Protein AF-0000000077537158 (afdb_homodimer)

Structure (mmCIF, N/CA/C/O backbone):
data_AF-0000000077537158-model_v1
#
loop_
_entity.id
_entity.type
_entity.pdbx_description
1 polymer 'BTB domain-containing protein'
#
loop_
_atom_site.group_PDB
_atom_site.id
_atom_site.type_symbol
_atom_site.label_atom_id
_atom_site.label_alt_id
_atom_site.label_comp_id
_atom_site.label_asym_id
_atom_site.label_entity_id
_atom_site.label_seq_id
_atom_site.pdbx_PDB_ins_code
_atom_site.Cartn_x
_atom_site.Cartn_y
_atom_site.Cartn_z
_atom_site.occupancy
_atom_site.B_iso_or_equiv
_atom_site.auth_seq_id
_atom_site.auth_comp_id
_atom_site.auth_asym_id
_atom_site.auth_atom_id
_atom_site.pdbx_PDB_model_num
ATOM 1 N N . MET A 1 1 ? -12.016 70.875 -57.125 1 26.02 1 MET A N 1
ATOM 2 C CA . MET A 1 1 ? -11.633 69.625 -56.438 1 26.02 1 MET A CA 1
ATOM 3 C C . MET A 1 1 ? -12.219 69.625 -55.031 1 26.02 1 MET A C 1
ATOM 5 O O . MET A 1 1 ? -11.828 70.375 -54.188 1 26.02 1 MET A O 1
ATOM 9 N N . SER A 1 2 ? -13.539 69.375 -54.969 1 27.34 2 SER A N 1
ATOM 10 C CA . SER A 1 2 ? -14.516 69.562 -53.906 1 27.34 2 SER A CA 1
ATOM 11 C C . SER A 1 2 ? -14.18 68.688 -52.688 1 27.34 2 SER A C 1
ATOM 13 O O . SER A 1 2 ? -13.82 67.5 -52.812 1 27.34 2 SER A O 1
ATOM 15 N N . ALA A 1 3 ? -13.742 69.375 -51.625 1 33.19 3 ALA A N 1
ATOM 16 C CA . ALA A 1 3 ? -13.266 68.938 -50.312 1 33.19 3 ALA A CA 1
ATOM 17 C C . ALA A 1 3 ? -14.312 68.062 -49.625 1 33.19 3 ALA A C 1
ATOM 19 O O . ALA A 1 3 ? -15.445 68.562 -49.406 1 33.19 3 ALA A O 1
ATOM 20 N N . PRO A 1 4 ? -14.273 66.75 -49.875 1 33 4 PRO A N 1
ATOM 21 C CA . PRO A 1 4 ? -15.398 65.938 -49.438 1 33 4 PRO A CA 1
ATOM 22 C C . PRO A 1 4 ? -15.742 66.125 -47.969 1 33 4 PRO A C 1
ATOM 24 O O . PRO A 1 4 ? -14.898 66.562 -47.188 1 33 4 PRO A O 1
ATOM 27 N N . SER A 1 5 ? -17.016 66.438 -47.719 1 32.59 5 SER A N 1
ATOM 28 C CA . SER A 1 5 ? -17.703 66.812 -46.5 1 32.59 5 SER A CA 1
ATOM 29 C C . SER A 1 5 ? -17.438 65.75 -45.406 1 32.59 5 SER A C 1
ATOM 31 O O . SER A 1 5 ? -17.359 64.562 -45.656 1 32.59 5 SER A O 1
ATOM 33 N N . PRO A 1 6 ? -16.859 66.25 -44.281 1 30.91 6 PRO A N 1
ATOM 34 C CA . PRO A 1 6 ? -16.438 65.438 -43.125 1 30.91 6 PRO A CA 1
ATOM 35 C C . PRO A 1 6 ? -17.562 64.562 -42.562 1 30.91 6 PRO A C 1
ATOM 37 O O . PRO A 1 6 ? -18.703 65.062 -42.5 1 30.91 6 PRO A O 1
ATOM 40 N N . ALA A 1 7 ? -17.672 63.281 -42.938 1 31.47 7 ALA A N 1
ATOM 41 C CA . ALA A 1 7 ? -18.703 62.312 -42.531 1 31.47 7 ALA A CA 1
ATOM 42 C C . ALA A 1 7 ? -19.016 62.438 -41.062 1 31.47 7 ALA A C 1
ATOM 44 O O . ALA A 1 7 ? -18.125 62.719 -40.25 1 31.47 7 ALA A O 1
ATOM 45 N N . HIS A 1 8 ? -20.234 62.719 -40.75 1 28.34 8 HIS A N 1
ATOM 46 C CA . HIS A 1 8 ? -20.891 62.875 -39.469 1 28.34 8 HIS A CA 1
ATOM 47 C C . HIS A 1 8 ? -20.609 61.688 -38.531 1 28.34 8 HIS A C 1
ATOM 49 O O . HIS A 1 8 ? -20.734 60.531 -38.938 1 28.34 8 HIS A O 1
ATOM 55 N N . LYS A 1 9 ? -19.75 61.906 -37.562 1 29.05 9 LYS A N 1
ATOM 56 C CA . LYS A 1 9 ? -19.438 61 -36.438 1 29.05 9 LYS A CA 1
ATOM 57 C C . LYS A 1 9 ? -20.703 60.469 -35.781 1 29.05 9 LYS A C 1
ATOM 59 O O . LYS A 1 9 ? -21.516 61.219 -35.25 1 29.05 9 LYS A O 1
ATOM 64 N N . ARG A 1 10 ? -21.391 59.5 -36.438 1 28.17 10 ARG A N 1
ATOM 65 C CA . ARG A 1 10 ? -22.547 58.906 -35.781 1 28.17 10 ARG A CA 1
ATOM 66 C C . ARG A 1 10 ? -22.234 58.625 -34.312 1 28.17 10 ARG A C 1
ATOM 68 O O . ARG A 1 10 ? -21.203 58.031 -34 1 28.17 10 ARG A O 1
ATOM 75 N N . LYS A 1 11 ? -22.844 59.438 -33.438 1 30.81 11 LYS A N 1
ATOM 76 C CA . LYS A 1 11 ? -22.906 59.25 -32 1 30.81 11 LYS A CA 1
ATOM 77 C C . LYS A 1 11 ? -23.25 57.781 -31.656 1 30.81 11 LYS A C 1
ATOM 79 O O . LYS A 1 11 ? -24.25 57.25 -32.125 1 30.81 11 LYS A O 1
ATOM 84 N N . ARG A 1 12 ? -22.219 56.906 -31.594 1 28.94 12 ARG A N 1
ATOM 85 C CA . ARG A 1 12 ? -22.469 55.594 -31.062 1 28.94 12 ARG A CA 1
ATOM 86 C C . ARG A 1 12 ? -23.406 55.625 -29.875 1 28.94 12 ARG A C 1
ATOM 88 O O . ARG A 1 12 ? -23.219 56.438 -28.953 1 28.94 12 ARG A O 1
ATOM 95 N N . GLY A 1 13 ? -24.688 55.375 -30.078 1 28.19 13 GLY A N 1
ATOM 96 C CA . GLY A 1 13 ? -25.688 55.156 -29.047 1 28.19 13 GLY A CA 1
ATOM 97 C C . GLY A 1 13 ? -25.172 54.375 -27.875 1 28.19 13 GLY A C 1
ATOM 98 O O . GLY A 1 13 ? -24.297 53.531 -28.031 1 28.19 13 GLY A O 1
ATOM 99 N N . ASP A 1 14 ? -25.094 55.062 -26.656 1 28.95 14 ASP A N 1
ATOM 100 C CA . ASP A 1 14 ? -24.781 54.562 -25.328 1 28.95 14 ASP A CA 1
ATOM 101 C C . ASP A 1 14 ? -25.578 53.281 -25.047 1 28.95 14 ASP A C 1
ATOM 103 O O . ASP A 1 14 ? -26.797 53.312 -24.859 1 28.95 14 ASP A O 1
ATOM 107 N N . ASP A 1 15 ? -25.5 52.188 -25.891 1 32.03 15 ASP A N 1
ATOM 108 C CA . ASP A 1 15 ? -26.141 50.969 -25.406 1 32.03 15 ASP A CA 1
ATOM 109 C C . ASP A 1 15 ? -25.781 50.688 -23.938 1 32.03 15 ASP A C 1
ATOM 111 O O . ASP A 1 15 ? -24.641 50.344 -23.641 1 32.03 15 ASP A O 1
ATOM 115 N N . SER A 1 16 ? -26.359 51.5 -23.031 1 31.91 16 SER A N 1
ATOM 116 C CA . SER A 1 16 ? -26.25 51.094 -21.625 1 31.91 16 SER A CA 1
ATOM 117 C C . SER A 1 16 ? -26.516 49.594 -21.453 1 31.91 16 SER A C 1
ATOM 119 O O . SER A 1 16 ? -27.516 49.094 -21.969 1 31.91 16 SER A O 1
ATOM 121 N N . PRO A 1 17 ? -25.453 48.812 -21.391 1 34.12 17 PRO A N 1
ATOM 122 C CA . PRO A 1 17 ? -25.766 47.406 -21.156 1 34.12 17 PRO A CA 1
ATOM 123 C C . PRO A 1 17 ? -26.906 47.188 -20.156 1 34.12 17 PRO A C 1
ATOM 125 O O . PRO A 1 17 ? -27.125 48.031 -19.281 1 34.12 17 PRO A O 1
ATOM 128 N N . SER A 1 18 ? -28.078 46.812 -20.703 1 34.97 18 SER A N 1
ATOM 129 C CA . SER A 1 18 ? -29.156 46.312 -19.859 1 34.97 18 SER A CA 1
ATOM 130 C C . SER A 1 18 ? -28.609 45.594 -18.625 1 34.97 18 SER A C 1
ATOM 132 O O . SER A 1 18 ? -27.656 44.812 -18.734 1 34.97 18 SER A O 1
ATOM 134 N N . GLY A 1 19 ? -28.672 46.219 -17.531 1 31.03 19 GLY A N 1
ATOM 135 C CA . GLY A 1 19 ? -28.406 45.625 -16.219 1 31.03 19 GLY A CA 1
ATOM 136 C C . GLY A 1 19 ? -28.875 44.188 -16.109 1 31.03 19 GLY A C 1
ATOM 137 O O . GLY A 1 19 ? -30.078 43.938 -16.062 1 31.03 19 GLY A O 1
ATOM 138 N N . ARG A 1 20 ? -28.328 43.25 -16.922 1 33.34 20 ARG A N 1
ATOM 139 C CA . ARG A 1 20 ? -28.625 41.906 -16.516 1 33.34 20 ARG A CA 1
ATOM 140 C C . ARG A 1 20 ? -28.766 41.812 -15 1 33.34 20 ARG A C 1
ATOM 142 O O . ARG A 1 20 ? -27.875 42.188 -14.25 1 33.34 20 ARG A O 1
ATOM 149 N N . SER A 1 21 ? -29.969 41.969 -14.539 1 34.34 21 SER A N 1
ATOM 150 C CA . SER A 1 21 ? -30.266 41.594 -13.164 1 34.34 21 SER A CA 1
ATOM 151 C C . SER A 1 21 ? -29.484 40.344 -12.758 1 34.34 21 SER A C 1
ATOM 153 O O . SER A 1 21 ? -29.469 39.344 -13.484 1 34.34 21 SER A O 1
ATOM 155 N N . LEU A 1 22 ? -28.328 40.406 -12.281 1 36.41 22 LEU A N 1
ATOM 156 C CA . LEU A 1 22 ? -27.75 39.312 -11.523 1 36.41 22 LEU A CA 1
ATOM 157 C C . LEU A 1 22 ? -28.828 38.5 -10.836 1 36.41 22 LEU A C 1
ATOM 159 O O . LEU A 1 22 ? -29.484 38.969 -9.914 1 36.41 22 LEU A O 1
ATOM 163 N N . ALA A 1 23 ? -29.656 37.812 -11.539 1 37.16 23 ALA A N 1
ATOM 164 C CA . ALA A 1 23 ? -30.562 36.844 -10.938 1 37.16 23 ALA A CA 1
ATOM 165 C C . ALA A 1 23 ? -29.984 36.312 -9.625 1 37.16 23 ALA A C 1
ATOM 167 O O . ALA A 1 23 ? -28.875 35.781 -9.594 1 37.16 23 ALA A O 1
ATOM 168 N N . ARG A 1 24 ? -30.25 36.844 -8.5 1 42.34 24 ARG A N 1
ATOM 169 C CA . ARG A 1 24 ? -29.969 36.312 -7.172 1 42.34 24 ARG A CA 1
ATOM 170 C C . ARG A 1 24 ? -30.062 34.781 -7.164 1 42.34 24 ARG A C 1
ATOM 172 O O . ARG A 1 24 ? -31.094 34.219 -7.547 1 42.34 24 ARG A O 1
ATOM 179 N N . GLU A 1 25 ? -29.125 34.094 -7.621 1 52.12 25 GLU A N 1
ATOM 180 C CA . GLU A 1 25 ? -29.109 32.625 -7.531 1 52.12 25 GLU A CA 1
ATOM 181 C C . GLU A 1 25 ? -29.922 32.125 -6.348 1 52.12 25 GLU A C 1
ATOM 183 O O . GLU A 1 25 ? -29.656 32.5 -5.203 1 52.12 25 GLU A O 1
ATOM 188 N N . GLU A 1 26 ? -31.203 32.094 -6.41 1 66 26 GLU A N 1
ATOM 189 C CA . GLU A 1 26 ? -32.188 31.641 -5.43 1 66 26 GLU A CA 1
ATOM 190 C C . GLU A 1 26 ? -31.688 30.422 -4.656 1 66 26 GLU A C 1
ATOM 192 O O . GLU A 1 26 ? -31.312 29.406 -5.258 1 66 26 GLU A O 1
ATOM 197 N N . GLY A 1 27 ? -31.062 30.641 -3.547 1 83.12 27 GLY A N 1
ATOM 198 C CA . GLY A 1 27 ? -30.562 29.578 -2.688 1 83.12 27 GLY A CA 1
ATOM 199 C C . GLY A 1 27 ? -31.656 28.609 -2.271 1 83.12 27 GLY A C 1
ATOM 200 O O . GLY A 1 27 ? -32.844 28.891 -2.43 1 83.12 27 GLY A O 1
ATOM 201 N N . MET A 1 28 ? -31.359 27.312 -2.059 1 90.25 28 MET A N 1
ATOM 202 C CA . MET A 1 28 ? -32.281 26.266 -1.583 1 90.25 28 MET A CA 1
ATOM 203 C C . MET A 1 28 ? -32.562 26.438 -0.091 1 90.25 28 MET A C 1
ATOM 205 O O . MET A 1 28 ? -31.656 26.812 0.669 1 90.25 28 MET A O 1
ATOM 209 N N . PHE A 1 29 ? -33.781 26.328 0.29 1 94.12 29 PHE A N 1
ATOM 210 C CA . PHE A 1 29 ? -34.188 26.375 1.691 1 94.12 29 PHE A CA 1
ATOM 211 C C . PHE A 1 29 ? -34.938 25.109 2.092 1 94.12 29 PHE A C 1
ATOM 213 O O . PHE A 1 29 ? -36.031 24.844 1.624 1 94.12 29 PHE A O 1
ATOM 220 N N . GLU A 1 30 ? -34.25 24.25 2.891 1 94.62 30 GLU A N 1
ATOM 221 C CA . GLU A 1 30 ? -34.812 23 3.371 1 94.62 30 GLU A CA 1
ATOM 222 C C . GLU A 1 30 ? -35.281 23.125 4.82 1 94.62 30 GLU A C 1
ATOM 224 O O . GLU A 1 30 ? -34.5 23.422 5.707 1 94.62 30 GLU A O 1
ATOM 229 N N . ARG A 1 31 ? -36.562 22.844 5.074 1 95.88 31 ARG A N 1
ATOM 230 C CA . ARG A 1 31 ? -37.094 22.859 6.434 1 95.88 31 ARG A CA 1
ATOM 231 C C . ARG A 1 31 ? -37.156 21.438 7.012 1 95.88 31 ARG A C 1
ATOM 233 O O . ARG A 1 31 ? -38.219 20.812 7.016 1 95.88 31 ARG A O 1
ATOM 240 N N . VAL A 1 32 ? -36.094 21 7.551 1 95.81 32 VAL A N 1
ATOM 241 C CA . VAL A 1 32 ? -36 19.688 8.164 1 95.81 32 VAL A CA 1
ATOM 242 C C . VAL A 1 32 ? -36.906 19.625 9.398 1 95.81 32 VAL A C 1
ATOM 244 O O . VAL A 1 32 ? -37.594 18.625 9.633 1 95.81 32 VAL A O 1
ATOM 247 N N . ALA A 1 33 ? -36.812 20.734 10.195 1 95.19 33 ALA A N 1
ATOM 248 C CA . ALA A 1 33 ? -37.75 20.969 11.289 1 95.19 33 ALA A CA 1
ATOM 249 C C . ALA A 1 33 ? -38.5 22.281 11.086 1 95.19 33 ALA A C 1
ATOM 251 O O . ALA A 1 33 ? -38 23.359 11.414 1 95.19 33 ALA A O 1
ATOM 252 N N . PRO A 1 34 ? -39.688 22.203 10.641 1 92.12 34 PRO A N 1
ATOM 253 C CA . PRO A 1 34 ? -40.438 23.406 10.297 1 92.12 34 PRO A CA 1
ATOM 254 C C . PRO A 1 34 ? -40.562 24.375 11.469 1 92.12 34 PRO A C 1
ATOM 256 O O . PRO A 1 34 ? -40.625 25.594 11.266 1 92.12 34 PRO A O 1
ATOM 259 N N . ASP A 1 35 ? -40.625 23.844 12.656 1 91.25 35 ASP A N 1
ATOM 260 C CA . ASP A 1 35 ? -40.75 24.703 13.836 1 91.25 35 ASP A CA 1
ATOM 261 C C . ASP A 1 35 ? -39.375 24.906 14.5 1 91.25 35 ASP A C 1
ATOM 263 O O . ASP A 1 35 ? -39.312 25.281 15.672 1 91.25 35 ASP A O 1
ATOM 267 N N . GLY A 1 36 ? -38.375 24.703 13.797 1 94.75 36 GLY A N 1
ATOM 268 C CA . GLY A 1 36 ? -37.031 24.812 14.328 1 94.75 36 GLY A CA 1
ATOM 269 C C . GLY A 1 36 ? -36.625 26.234 14.695 1 94.75 36 GLY A C 1
ATOM 270 O O . GLY A 1 36 ? -37.125 27.188 14.102 1 94.75 36 GLY A O 1
ATOM 271 N N . ASP A 1 37 ? -35.719 26.328 15.594 1 93.94 37 ASP A N 1
ATOM 272 C CA . ASP A 1 37 ? -35.344 27.641 16.125 1 93.94 37 ASP A CA 1
ATOM 273 C C . ASP A 1 37 ? -34.031 28.109 15.531 1 93.94 37 ASP A C 1
ATOM 275 O O . ASP A 1 37 ? -33.594 29.219 15.797 1 93.94 37 ASP A O 1
ATOM 279 N N . VAL A 1 38 ? -33.406 27.281 14.664 1 95.56 38 VAL A N 1
ATOM 280 C CA . VAL A 1 38 ? -32.125 27.641 14.062 1 95.56 38 VAL A CA 1
ATOM 281 C C . VAL A 1 38 ? -32.188 27.422 12.555 1 95.56 38 VAL A C 1
ATOM 283 O O . VAL A 1 38 ? -32.75 26.422 12.094 1 95.56 38 VAL A O 1
ATOM 286 N N . ILE A 1 39 ? -31.688 28.328 11.812 1 96.12 39 ILE A N 1
ATOM 287 C CA . ILE A 1 39 ? -31.469 28.188 10.375 1 96.12 39 ILE A CA 1
ATOM 288 C C . ILE A 1 39 ? -29.969 28.281 10.07 1 96.12 39 ILE A C 1
ATOM 290 O O . ILE A 1 39 ? -29.359 29.344 10.25 1 96.12 39 ILE A O 1
ATOM 294 N N . PHE A 1 40 ? -29.438 27.172 9.578 1 96.31 40 PHE A N 1
ATOM 295 C CA . PHE A 1 40 ? -28.047 27.203 9.148 1 96.31 40 PHE A CA 1
ATOM 296 C C . PHE A 1 40 ? -27.938 27.672 7.703 1 96.31 40 PHE A C 1
ATOM 298 O O . PHE A 1 40 ? -28.688 27.203 6.836 1 96.31 40 PHE A O 1
ATOM 305 N N . VAL A 1 41 ? -27.047 28.625 7.508 1 95.62 41 VAL A N 1
ATOM 306 C CA . VAL A 1 41 ? -26.797 29.141 6.168 1 95.62 41 VAL A CA 1
ATOM 307 C C . VAL A 1 41 ? -25.484 28.562 5.625 1 95.62 41 VAL A C 1
ATOM 309 O O . VAL A 1 41 ? -24.422 28.766 6.199 1 95.62 41 VAL A O 1
ATOM 312 N N . LEU A 1 42 ? -25.641 27.812 4.57 1 95.06 42 LEU A N 1
ATOM 313 C CA . LEU A 1 42 ? -24.516 27.031 4.066 1 95.06 42 LEU A CA 1
ATOM 314 C C . LEU A 1 42 ? -24.031 27.578 2.729 1 95.06 42 LEU A C 1
ATOM 316 O O . LEU A 1 42 ? -24.641 28.484 2.168 1 95.06 42 LEU A O 1
ATOM 320 N N . GLY A 1 43 ? -22.906 26.859 2.299 1 77.38 43 GLY A N 1
ATOM 321 C CA . GLY A 1 43 ? -22.359 27.172 0.99 1 77.38 43 GLY A CA 1
ATOM 322 C C . GLY A 1 43 ? -21.844 28.594 0.879 1 77.38 43 GLY A C 1
ATOM 323 O O . GLY A 1 43 ? -21.141 29.078 1.767 1 77.38 43 GLY A O 1
ATOM 324 N N . GLY A 1 44 ? -22.156 29.281 -0.201 1 76.94 44 GLY A N 1
ATOM 325 C CA . GLY A 1 44 ? -21.797 30.656 -0.515 1 76.94 44 GLY A CA 1
ATOM 326 C C . GLY A 1 44 ? -22.75 31.672 0.069 1 76.94 44 GLY A C 1
ATOM 327 O O . GLY A 1 44 ? -22.734 32.844 -0.323 1 76.94 44 GLY A O 1
ATOM 328 N N . GLY A 1 45 ? -23.734 31.141 1.011 1 80.62 45 GLY A N 1
ATOM 329 C CA . GLY A 1 45 ? -24.547 32.094 1.736 1 80.62 45 GLY A CA 1
ATOM 330 C C . GLY A 1 45 ? -26 32.094 1.319 1 80.62 45 GLY A C 1
ATOM 331 O O . GLY A 1 45 ? -26.828 32.781 1.899 1 80.62 45 GLY A O 1
ATOM 332 N N . THR A 1 46 ? -26.375 31.125 0.428 1 87.31 46 THR A N 1
ATOM 333 C CA . THR A 1 46 ? -27.734 31.219 -0.082 1 87.31 46 THR A CA 1
ATOM 334 C C . THR A 1 46 ? -28.562 30 0.341 1 87.31 46 THR A C 1
ATOM 336 O O . THR A 1 46 ? -29.781 30.094 0.498 1 87.31 46 THR A O 1
ATOM 339 N N . ASP A 1 47 ? -27.906 28.875 0.57 1 95.12 47 ASP A N 1
ATOM 340 C CA . ASP A 1 47 ? -28.641 27.656 0.913 1 95.12 47 ASP A CA 1
ATOM 341 C C . ASP A 1 47 ? -28.891 27.578 2.416 1 95.12 47 ASP A C 1
ATOM 343 O O . ASP A 1 47 ? -28 27.875 3.217 1 95.12 47 ASP A O 1
ATOM 347 N N . LYS A 1 48 ? -30.109 27.188 2.764 1 96.25 48 LYS A N 1
ATOM 348 C CA . LYS A 1 48 ? -30.516 27.234 4.168 1 96.25 48 LYS A CA 1
ATOM 349 C C . LYS A 1 48 ? -31.141 25.922 4.605 1 96.25 48 LYS A C 1
ATOM 351 O O . LYS A 1 48 ? -31.844 25.266 3.816 1 96.25 48 LYS A O 1
ATOM 356 N N . VAL A 1 49 ? -30.891 25.562 5.867 1 97.31 49 VAL A N 1
ATOM 357 C CA . VAL A 1 49 ? -31.516 24.391 6.496 1 97.31 49 VAL A CA 1
ATOM 358 C C . VAL A 1 49 ? -32.062 24.781 7.867 1 97.31 49 VAL A C 1
ATOM 360 O O . VAL A 1 49 ? -31.328 25.281 8.727 1 97.31 49 VAL A O 1
ATOM 363 N N . GLN A 1 50 ? -33.344 24.594 8.086 1 97 50 GLN A N 1
ATOM 364 C CA . GLN A 1 50 ? -33.969 24.906 9.367 1 97 50 GLN A CA 1
ATOM 365 C C . GLN A 1 50 ? -34.062 23.656 10.242 1 97 50 GLN A C 1
ATOM 367 O O . GLN A 1 50 ? -34.562 22.625 9.805 1 97 50 GLN A O 1
ATOM 372 N N . VAL A 1 51 ? -33.531 23.766 11.492 1 97.38 51 VAL A N 1
ATOM 373 C CA . VAL A 1 51 ? -33.438 22.609 12.383 1 97.38 51 VAL A CA 1
ATOM 374 C C . VAL A 1 51 ? -33.812 23.031 13.805 1 97.38 51 VAL A C 1
ATOM 376 O O . VAL A 1 51 ? -34 24.219 14.078 1 97.38 51 VAL A O 1
ATOM 379 N N . GLN A 1 52 ? -33.969 22.016 14.656 1 96.25 52 GLN A N 1
ATOM 380 C CA . GLN A 1 52 ? -34.156 22.219 16.094 1 96.25 52 GLN A CA 1
ATOM 381 C C . GLN A 1 52 ? -32.812 22.25 16.828 1 96.25 52 GLN A C 1
ATOM 383 O O . GLN A 1 52 ? -32.062 21.266 16.797 1 96.25 52 GLN A O 1
ATOM 388 N N . SER A 1 53 ? -32.562 23.297 17.562 1 94.88 53 SER A N 1
ATOM 389 C CA . SER A 1 53 ? -31.266 23.438 18.25 1 94.88 53 SER A CA 1
ATOM 390 C C . SER A 1 53 ? -31.078 22.328 19.297 1 94.88 53 SER A C 1
ATOM 392 O O . SER A 1 53 ? -29.969 21.844 19.484 1 94.88 53 SER A O 1
ATOM 394 N N . SER A 1 54 ? -32.125 21.906 19.953 1 94.5 54 SER A N 1
ATOM 395 C CA . SER A 1 54 ? -32.031 20.875 21 1 94.5 54 SER A CA 1
ATOM 396 C C . SER A 1 54 ? -31.547 19.562 20.438 1 94.5 54 SER A C 1
ATOM 398 O O . SER A 1 54 ? -30.75 18.859 21.062 1 94.5 54 SER A O 1
ATOM 400 N N . ILE A 1 55 ? -31.953 19.25 19.25 1 96.69 55 ILE A N 1
ATOM 401 C CA . ILE A 1 55 ? -31.562 18 18.625 1 96.69 55 ILE A CA 1
ATOM 402 C C . ILE A 1 55 ? -30.109 18.094 18.172 1 96.69 55 ILE A C 1
ATOM 404 O O . ILE A 1 55 ? -29.328 17.156 18.375 1 96.69 55 ILE A O 1
ATOM 408 N N . MET A 1 56 ? -29.734 19.203 17.625 1 96.81 56 MET A N 1
ATOM 409 C CA . MET A 1 56 ? -28.344 19.406 17.188 1 96.81 56 MET A CA 1
ATOM 410 C C . MET A 1 56 ? -27.391 19.328 18.375 1 96.81 56 MET A C 1
ATOM 412 O O . MET A 1 56 ? -26.344 18.688 18.281 1 96.81 56 MET A O 1
ATOM 416 N N . LYS A 1 57 ? -27.781 19.969 19.5 1 95.75 57 LYS A N 1
ATOM 417 C CA . LYS A 1 57 ? -26.953 19.984 20.703 1 95.75 57 LYS A CA 1
ATOM 418 C C . LYS A 1 57 ? -26.797 18.578 21.266 1 95.75 57 LYS A C 1
ATOM 420 O O . LYS A 1 57 ? -25.719 18.219 21.75 1 95.75 57 LYS A O 1
ATOM 425 N N . SER A 1 58 ? -27.766 17.828 21.188 1 96.38 58 SER A N 1
ATOM 426 C CA . SER A 1 58 ? -27.734 16.469 21.703 1 96.38 58 SER A CA 1
ATOM 427 C C . SER A 1 58 ? -26.891 15.562 20.828 1 96.38 58 SER A C 1
ATOM 429 O O . SER A 1 58 ? -26.281 14.602 21.328 1 96.38 58 SER A O 1
ATOM 431 N N . ALA A 1 59 ? -26.891 15.812 19.562 1 96.62 59 ALA A N 1
ATOM 432 C CA . ALA A 1 59 ? -26.266 14.93 18.578 1 96.62 59 ALA A CA 1
ATOM 433 C C . ALA A 1 59 ? -24.766 15.188 18.5 1 96.62 59 ALA A C 1
ATOM 435 O O . ALA A 1 59 ? -24 14.312 18.078 1 96.62 59 ALA A O 1
ATOM 436 N N . SER A 1 60 ? -24.328 16.359 18.906 1 97.31 60 SER A N 1
ATOM 437 C CA . SER A 1 60 ? -22.953 16.766 18.656 1 97.31 60 SER A CA 1
ATOM 438 C C . SER A 1 60 ? -22.422 17.641 19.797 1 97.31 60 SER A C 1
ATOM 440 O O . SER A 1 60 ? -23.016 18.688 20.094 1 97.31 60 SER A O 1
ATOM 442 N N . PRO A 1 61 ? -21.297 17.281 20.391 1 96.5 61 PRO A N 1
ATOM 443 C CA . PRO A 1 61 ? -20.703 18.156 21.391 1 96.5 61 PRO A CA 1
ATOM 444 C C . PRO A 1 61 ? -20.266 19.516 20.812 1 96.5 61 PRO A C 1
ATOM 446 O O . PRO A 1 61 ? -20.297 20.531 21.516 1 96.5 61 PRO A O 1
ATOM 449 N N . VAL A 1 62 ? -19.891 19.547 19.547 1 96.12 62 VAL A N 1
ATOM 450 C CA . VAL A 1 62 ? -19.484 20.766 18.875 1 96.12 62 VAL A CA 1
ATOM 451 C C . VAL A 1 62 ? -20.672 21.719 18.766 1 96.12 62 VAL A C 1
ATOM 453 O O . VAL A 1 62 ? -20.562 22.891 19.109 1 96.12 62 VAL A O 1
ATOM 456 N N . PHE A 1 63 ? -21.797 21.203 18.344 1 95.62 63 PHE A N 1
ATOM 457 C CA . PHE A 1 63 ? -23 22.031 18.25 1 95.62 63 PHE A CA 1
ATOM 458 C C . PHE A 1 63 ? -23.516 22.391 19.641 1 95.62 63 PHE A C 1
ATOM 460 O O . PHE A 1 63 ? -24.078 23.469 19.828 1 95.62 63 PHE A O 1
ATOM 467 N N . SER A 1 64 ? -23.312 21.469 20.578 1 95.38 64 SER A N 1
ATOM 468 C CA . SER A 1 64 ? -23.672 21.797 21.953 1 95.38 64 SER A CA 1
ATOM 469 C C . SER A 1 64 ? -22.906 23.016 22.453 1 95.38 64 SER A C 1
ATOM 471 O O . SER A 1 64 ? -23.484 23.906 23.078 1 95.38 64 SER A O 1
ATOM 473 N N . ALA A 1 65 ? -21.672 23.016 22.125 1 93.69 65 ALA A N 1
ATOM 474 C CA . ALA A 1 65 ? -20.844 24.141 22.547 1 93.69 65 ALA A CA 1
ATOM 475 C C . ALA A 1 65 ? -21.188 25.406 21.75 1 93.69 65 ALA A C 1
ATOM 477 O O . ALA A 1 65 ? -21.328 26.484 22.328 1 93.69 65 ALA A O 1
ATOM 478 N N . MET A 1 66 ? -21.406 25.281 20.453 1 91.75 66 MET A N 1
ATOM 479 C CA . MET A 1 66 ? -21.656 26.406 19.547 1 91.75 66 MET A CA 1
ATOM 480 C C . MET A 1 66 ? -22.984 27.078 19.875 1 91.75 66 MET A C 1
ATOM 482 O O . MET A 1 66 ? -23.094 28.312 19.812 1 91.75 66 MET A O 1
ATOM 486 N N . LEU A 1 67 ? -23.938 26.297 20.297 1 91 67 LEU A N 1
ATOM 487 C CA . LEU A 1 67 ? -25.297 26.797 20.453 1 91 67 LEU A CA 1
ATOM 488 C C . LEU A 1 67 ? -25.625 27.016 21.922 1 91 67 LEU A C 1
ATOM 490 O O . LEU A 1 67 ? -26.75 27.391 22.266 1 91 67 LEU A O 1
ATOM 494 N N . ALA A 1 68 ? -24.484 26.781 22.547 1 83.62 68 ALA A N 1
ATOM 495 C CA . ALA A 1 68 ? -24.641 27.078 23.969 1 83.62 68 ALA A CA 1
ATOM 496 C C . ALA A 1 68 ? -24.531 28.562 24.234 1 83.62 68 ALA A C 1
ATOM 498 O O . ALA A 1 68 ? -24.062 29.328 23.375 1 83.62 68 ALA A O 1
ATOM 499 N N . GLY A 1 69 ? -25.172 29.141 25.172 1 73.31 69 GLY A N 1
ATOM 500 C CA . GLY A 1 69 ? -25.391 30.531 25.516 1 73.31 69 GLY A CA 1
ATOM 501 C C . GLY A 1 69 ? -24.094 31.297 25.734 1 73.31 69 GLY A C 1
ATOM 502 O O . GLY A 1 69 ? -24.094 32.531 25.719 1 73.31 69 GLY A O 1
ATOM 503 N N . HIS A 1 70 ? -22.984 30.594 25.672 1 74.38 70 HIS A N 1
ATOM 504 C CA . HIS A 1 70 ? -21.75 31.312 26.016 1 74.38 70 HIS A CA 1
ATOM 505 C C . HIS A 1 70 ? -21.016 31.781 24.75 1 74.38 70 HIS A C 1
ATOM 507 O O . HIS A 1 70 ? -20.109 32.594 24.828 1 74.38 70 HIS A O 1
ATOM 513 N N . PHE A 1 71 ? -21.453 31.281 23.641 1 75.56 71 PHE A N 1
ATOM 514 C CA . PHE A 1 71 ? -20.875 31.703 22.375 1 75.56 71 PHE A CA 1
ATOM 515 C C . PHE A 1 71 ? -21.797 32.656 21.625 1 75.56 71 PHE A C 1
ATOM 517 O O . PHE A 1 71 ? -22.984 32.781 21.984 1 75.56 71 PHE A O 1
ATOM 524 N N . ARG A 1 72 ? -21.219 33.344 20.672 1 76.25 72 ARG A N 1
ATOM 525 C CA . ARG A 1 72 ? -21.984 34.312 19.906 1 76.25 72 ARG A CA 1
ATOM 526 C C . ARG A 1 72 ? -23.266 33.719 19.344 1 76.25 72 ARG A C 1
ATOM 528 O O . ARG A 1 72 ? -24.328 34.312 19.422 1 76.25 72 ARG A O 1
ATOM 535 N N . GLU A 1 73 ? -23.125 32.5 18.891 1 80.06 73 GLU A N 1
ATOM 536 C CA . GLU A 1 73 ? -24.266 31.797 18.281 1 80.06 73 GLU A CA 1
ATOM 537 C C . GLU A 1 73 ? -25.328 31.469 19.328 1 80.06 73 GLU A C 1
ATOM 539 O O . GLU A 1 73 ? -26.516 31.562 19.062 1 80.06 73 GLU A O 1
ATOM 544 N N . GLY A 1 74 ? -24.875 31.094 20.5 1 79.69 74 GLY A N 1
ATOM 545 C CA . GLY A 1 74 ? -25.797 30.812 21.594 1 79.69 74 GLY A CA 1
ATOM 546 C C . GLY A 1 74 ? -26.562 32.031 22.047 1 79.69 74 GLY A C 1
ATOM 547 O O . GLY A 1 74 ? -27.75 31.953 22.328 1 79.69 74 GLY A O 1
ATOM 548 N N . GLN A 1 75 ? -25.922 33.094 22.094 1 78.62 75 GLN A N 1
ATOM 549 C CA . GLN A 1 75 ? -26.562 34.344 22.453 1 78.62 75 GLN A CA 1
ATOM 550 C C . GLN A 1 75 ? -27.609 34.75 21.422 1 78.62 75 GLN A C 1
ATOM 552 O O . GLN A 1 75 ? -28.703 35.188 21.781 1 78.62 75 GLN A O 1
ATOM 557 N N . MET A 1 76 ? -27.203 34.5 20.219 1 79.06 76 MET A N 1
ATOM 558 C CA . MET A 1 76 ? -28.156 34.812 19.156 1 79.06 76 MET A CA 1
ATOM 559 C C . MET A 1 76 ? -29.422 33.969 19.281 1 79.06 76 MET A C 1
ATOM 561 O O . MET A 1 76 ? -30.516 34.469 19.047 1 79.06 76 MET A O 1
ATOM 565 N N . LEU A 1 77 ? -29.219 32.781 19.641 1 82 77 LEU A N 1
ATOM 566 C CA . LEU A 1 77 ? -30.344 31.859 19.812 1 82 77 LEU A CA 1
ATOM 567 C C . LEU A 1 77 ? -31.25 32.312 20.953 1 82 77 LEU A C 1
ATOM 569 O O . LEU A 1 77 ? -32.469 32.281 20.828 1 82 77 LEU A O 1
ATOM 573 N N . HIS A 1 78 ? -30.656 32.719 22.031 1 79.5 78 HIS A N 1
ATOM 574 C CA . HIS A 1 78 ? -31.406 33.188 23.188 1 79.5 78 HIS A CA 1
ATOM 575 C C . HIS A 1 78 ? -32.188 34.469 22.844 1 79.5 78 HIS A C 1
ATOM 577 O O . HIS A 1 78 ? -33.375 34.562 23.219 1 79.5 78 HIS A O 1
ATOM 583 N N . ASP A 1 79 ? -31.578 35.281 22.109 1 79.88 79 ASP A N 1
ATOM 584 C CA . ASP A 1 79 ? -32.25 36.531 21.719 1 79.88 79 ASP A CA 1
ATOM 585 C C . ASP A 1 79 ? -33.406 36.25 20.766 1 79.88 79 ASP A C 1
ATOM 587 O O . ASP A 1 79 ? -34.438 36.906 20.859 1 79.88 79 ASP A O 1
ATOM 591 N N . ALA A 1 80 ? -33.156 35.375 19.891 1 79.5 80 ALA A N 1
ATOM 592 C CA . ALA A 1 80 ? -34.188 35.031 18.906 1 79.5 80 ALA A CA 1
ATOM 593 C C . ALA A 1 80 ? -35.375 34.344 19.578 1 79.5 80 ALA A C 1
ATOM 595 O O . ALA A 1 80 ? -36.531 34.5 19.141 1 79.5 80 ALA A O 1
ATOM 596 N N . ALA A 1 81 ? -35.125 33.562 20.578 1 77.5 81 ALA A N 1
ATOM 597 C CA . ALA A 1 81 ? -36.219 32.875 21.297 1 77.5 81 ALA A CA 1
ATOM 598 C C . ALA A 1 81 ? -37.219 33.875 21.844 1 77.5 81 ALA A C 1
ATOM 600 O O . ALA A 1 81 ? -38.438 33.625 21.844 1 77.5 81 ALA A O 1
ATOM 601 N N . ALA A 1 82 ? -36.719 34.969 22.156 1 79.06 82 ALA A N 1
ATOM 602 C CA . ALA A 1 82 ? -37.594 36.031 22.703 1 79.06 82 ALA A CA 1
ATOM 603 C C . ALA A 1 82 ? -38.5 36.594 21.625 1 79.06 82 ALA A C 1
ATOM 605 O O . ALA A 1 82 ? -39.656 36.969 21.906 1 79.06 82 ALA A O 1
ATOM 606 N N . SER A 1 83 ? -38.062 36.594 20.406 1 80.19 83 SER A N 1
ATOM 607 C CA . SER A 1 83 ? -38.812 37.125 19.297 1 80.19 83 SER A CA 1
ATOM 608 C C . SER A 1 83 ? -39.688 36.062 18.625 1 80.19 83 SER A C 1
ATOM 610 O O . SER A 1 83 ? -40.562 36.375 17.844 1 80.19 83 SER A O 1
ATOM 612 N N . GLY A 1 84 ? -39.438 34.875 18.891 1 81.19 84 GLY A N 1
ATOM 613 C CA . GLY A 1 84 ? -40.188 33.781 18.312 1 81.19 84 GLY A CA 1
ATOM 614 C C . GLY A 1 84 ? -39.75 33.406 16.906 1 81.19 84 GLY A C 1
ATOM 615 O O . GLY A 1 84 ? -40.406 32.625 16.219 1 81.19 84 GLY A O 1
ATOM 616 N N . LEU A 1 85 ? -38.719 34.031 16.484 1 87.56 85 LEU A N 1
ATOM 617 C CA . LEU A 1 85 ? -38.219 33.781 15.148 1 87.56 85 LEU A CA 1
ATOM 618 C C . LEU A 1 85 ? -36.906 32.938 15.203 1 87.56 85 LEU A C 1
ATOM 620 O O . LEU A 1 85 ? -36.156 33.062 16.156 1 87.56 85 LEU A O 1
ATOM 624 N N . PRO A 1 86 ? -36.688 32.156 14.211 1 92.31 86 PRO A N 1
ATOM 625 C CA . PRO A 1 86 ? -35.469 31.375 14.203 1 92.31 86 PRO A CA 1
ATOM 626 C C . PRO A 1 86 ? -34.219 32.25 13.938 1 92.31 86 PRO A C 1
ATOM 628 O O . PRO A 1 86 ? -34.312 33.281 13.273 1 92.31 86 PRO A O 1
ATOM 631 N N . VAL A 1 87 ? -33.094 31.828 14.469 1 92.5 87 VAL A N 1
ATOM 632 C CA . VAL A 1 87 ? -31.844 32.531 14.281 1 92.5 87 VAL A CA 1
ATOM 633 C C . VAL A 1 87 ? -31.078 31.938 13.109 1 92.5 87 VAL A C 1
ATOM 635 O O . VAL A 1 87 ? -31.062 30.719 12.93 1 92.5 87 VAL A O 1
ATOM 638 N N . GLU A 1 88 ? -30.438 32.812 12.312 1 92.75 88 GLU A N 1
ATOM 639 C CA . GLU A 1 88 ? -29.594 32.344 11.211 1 92.75 88 GLU A CA 1
ATOM 640 C C . GLU A 1 88 ? -28.125 32.25 11.641 1 92.75 88 GLU A C 1
ATOM 642 O O . GLU A 1 88 ? -27.578 33.25 12.141 1 92.75 88 GLU A O 1
ATOM 647 N N . ILE A 1 89 ? -27.547 31.141 11.523 1 93.19 89 ILE A N 1
ATOM 648 C CA . ILE A 1 89 ? -26.156 30.891 11.867 1 93.19 89 ILE A CA 1
ATOM 649 C C . ILE A 1 89 ? -25.375 30.469 10.625 1 93.19 89 ILE A C 1
ATOM 651 O O . ILE A 1 89 ? -25.703 29.453 10 1 93.19 89 ILE A O 1
ATOM 655 N N . PRO A 1 90 ? -24.344 31.203 10.258 1 93.06 90 PRO A N 1
ATOM 656 C CA . PRO A 1 90 ? -23.578 30.844 9.062 1 93.06 90 PRO A CA 1
ATOM 657 C C . PRO A 1 90 ? -22.594 29.703 9.312 1 93.06 90 PRO A C 1
ATOM 659 O O . PRO A 1 90 ? -21.969 29.656 10.367 1 93.06 90 PRO A O 1
ATOM 662 N N . LEU A 1 91 ? -22.516 28.75 8.469 1 94.25 91 LEU A N 1
ATOM 663 C CA . LEU A 1 91 ? -21.5 27.703 8.375 1 94.25 91 LEU A CA 1
ATOM 664 C C . LEU A 1 91 ? -20.812 27.734 7.02 1 94.25 91 LEU A C 1
ATOM 666 O O . LEU A 1 91 ? -21 26.828 6.203 1 94.25 91 LEU A O 1
ATOM 670 N N . PRO A 1 92 ? -19.906 28.672 6.953 1 90.06 92 PRO A N 1
ATOM 671 C CA . PRO A 1 92 ? -19.281 28.828 5.633 1 90.06 92 PRO A CA 1
ATOM 672 C C . PRO A 1 92 ? -18.422 27.641 5.234 1 90.06 92 PRO A C 1
ATOM 674 O O . PRO A 1 92 ? -17.766 27.047 6.086 1 90.06 92 PRO A O 1
ATOM 677 N N . GLY A 1 93 ? -18.484 27.172 4.027 1 90.25 93 GLY A N 1
ATOM 678 C CA . GLY A 1 93 ? -17.609 26.141 3.49 1 90.25 93 GLY A CA 1
ATOM 679 C C . GLY A 1 93 ? -18.25 24.766 3.502 1 90.25 93 GLY A C 1
ATOM 680 O O . GLY A 1 93 ? -17.734 23.828 2.869 1 90.25 93 GLY A O 1
ATOM 681 N N . ASP A 1 94 ? -19.344 24.625 4.336 1 95 94 ASP A N 1
ATOM 682 C CA . ASP A 1 94 ? -19.953 23.312 4.418 1 95 94 ASP A CA 1
ATOM 683 C C . ASP A 1 94 ? -20.906 23.078 3.248 1 95 94 ASP A C 1
ATOM 685 O O . ASP A 1 94 ? -21.609 23.984 2.824 1 95 94 ASP A O 1
ATOM 689 N N . ASP A 1 95 ? -20.891 21.875 2.727 1 95.44 95 ASP A N 1
ATOM 690 C CA . ASP A 1 95 ? -21.734 21.469 1.599 1 95.44 95 ASP A CA 1
ATOM 691 C C . ASP A 1 95 ? -23.203 21.359 2.012 1 95.44 95 ASP A C 1
ATOM 693 O O . ASP A 1 95 ? -23.516 20.703 3.008 1 95.44 95 ASP A O 1
ATOM 697 N N . PHE A 1 96 ? -24.109 21.969 1.268 1 96.62 96 PHE A N 1
ATOM 698 C CA . PHE A 1 96 ? -25.531 22.031 1.595 1 96.62 96 PHE A CA 1
ATOM 699 C C . PHE A 1 96 ? -26.172 20.641 1.562 1 96.62 96 PHE A C 1
ATOM 701 O O . PHE A 1 96 ? -26.844 20.25 2.506 1 96.62 96 PHE A O 1
ATOM 708 N N . GLU A 1 97 ? -25.969 19.922 0.471 1 96.12 97 GLU A N 1
ATOM 709 C CA . GLU A 1 97 ? -26.609 18.625 0.305 1 96.12 97 GLU A CA 1
ATOM 710 C C . GLU A 1 97 ? -26.203 17.656 1.418 1 96.12 97 GLU A C 1
ATOM 712 O O . GLU A 1 97 ? -27.062 16.984 1.998 1 96.12 97 GLU A O 1
ATOM 717 N N . ALA A 1 98 ? -24.938 17.594 1.718 1 97.44 98 ALA A N 1
ATOM 718 C CA . ALA A 1 98 ? -24.422 16.719 2.762 1 97.44 98 ALA A CA 1
ATOM 719 C C . ALA A 1 98 ? -24.969 17.109 4.133 1 97.44 98 ALA A C 1
ATOM 721 O O . ALA A 1 98 ? -25.375 16.266 4.918 1 97.44 98 ALA A O 1
ATOM 722 N N . PHE A 1 99 ? -24.969 18.406 4.406 1 97.94 99 PHE A N 1
ATOM 723 C CA . PHE A 1 99 ? -25.438 18.891 5.699 1 97.94 99 PHE A CA 1
ATOM 724 C C . PHE A 1 99 ? -26.922 18.609 5.871 1 97.94 99 PHE A C 1
ATOM 726 O O . PHE A 1 99 ? -27.359 18.203 6.945 1 97.94 99 PHE A O 1
ATOM 733 N N . LYS A 1 100 ? -27.609 18.859 4.812 1 96.94 100 LYS A N 1
ATOM 734 C CA . LYS A 1 100 ? -29.031 18.578 4.801 1 96.94 100 LYS A CA 1
ATOM 735 C C . LYS A 1 100 ? -29.312 17.125 5.16 1 96.94 100 LYS A C 1
ATOM 737 O O . LYS A 1 100 ? -30.172 16.844 6 1 96.94 100 LYS A O 1
ATOM 742 N N . LEU A 1 101 ? -28.609 16.219 4.562 1 97.44 101 LEU A N 1
ATOM 743 C CA . LEU A 1 101 ? -28.797 14.789 4.801 1 97.44 101 LEU A CA 1
ATOM 744 C C . LEU A 1 101 ? -28.5 14.438 6.25 1 97.44 101 LEU A C 1
ATOM 746 O O . LEU A 1 101 ? -29.188 13.609 6.852 1 97.44 101 LEU A O 1
ATOM 750 N N . ILE A 1 102 ? -27.516 15.062 6.785 1 98 102 ILE A N 1
ATOM 751 C CA . ILE A 1 102 ? -27.156 14.844 8.18 1 98 102 ILE A CA 1
ATOM 752 C C . ILE A 1 102 ? -28.312 15.289 9.078 1 98 102 ILE A C 1
ATOM 754 O O . ILE A 1 102 ? -28.719 14.562 9.992 1 98 102 ILE A O 1
ATOM 758 N N . CYS A 1 103 ? -28.844 16.438 8.789 1 97.56 103 CYS A N 1
ATOM 759 C CA . CYS A 1 103 ? -29.953 16.969 9.578 1 97.56 103 CYS A CA 1
ATOM 760 C C . CYS A 1 103 ? -31.172 16.062 9.469 1 97.56 103 CYS A C 1
ATOM 762 O O . CYS A 1 103 ? -31.859 15.836 10.461 1 97.56 103 CYS A O 1
ATOM 764 N N . ILE A 1 104 ? -31.375 15.617 8.297 1 96.56 104 ILE A N 1
ATOM 765 C CA . ILE A 1 104 ? -32.5 14.703 8.094 1 96.56 104 ILE A CA 1
ATOM 766 C C . ILE A 1 104 ? -32.281 13.43 8.906 1 96.56 104 ILE A C 1
ATOM 768 O O . ILE A 1 104 ? -33.188 12.945 9.578 1 96.56 104 ILE A O 1
ATOM 772 N N . ALA A 1 105 ? -31.109 12.867 8.914 1 96.25 105 ALA A N 1
ATOM 773 C CA . ALA A 1 105 ? -30.766 11.641 9.625 1 96.25 105 ALA A CA 1
ATOM 774 C C . ALA A 1 105 ? -30.984 11.789 11.125 1 96.25 105 ALA A C 1
ATOM 776 O O . ALA A 1 105 ? -31.453 10.859 11.789 1 96.25 105 ALA A O 1
ATOM 777 N N . ILE A 1 106 ? -30.688 12.945 11.602 1 96.5 106 ILE A N 1
ATOM 778 C CA . ILE A 1 106 ? -30.719 13.148 13.047 1 96.5 106 ILE A CA 1
ATOM 779 C C . ILE A 1 106 ? -32.125 13.516 13.492 1 96.5 106 ILE A C 1
ATOM 781 O O . ILE A 1 106 ? -32.562 13.172 14.594 1 96.5 106 ILE A O 1
ATOM 785 N N . HIS A 1 107 ? -32.906 14.227 12.633 1 95.44 107 HIS A N 1
ATOM 786 C CA . HIS A 1 107 ? -34.219 14.734 13.008 1 95.44 107 HIS A CA 1
ATOM 787 C C . HIS A 1 107 ? -35.312 13.758 12.617 1 95.44 107 HIS A C 1
ATOM 789 O O . HIS A 1 107 ? -36.344 13.672 13.297 1 95.44 107 HIS A O 1
ATOM 795 N N . ARG A 1 108 ? -35.125 13.133 11.422 1 89.56 108 ARG A N 1
ATOM 796 C CA . ARG A 1 108 ? -36.156 12.344 10.781 1 89.56 108 ARG A CA 1
ATOM 797 C C . ARG A 1 108 ? -35.625 11.008 10.281 1 89.56 108 ARG A C 1
ATOM 799 O O . ARG A 1 108 ? -35.688 10.719 9.086 1 89.56 108 ARG A O 1
ATOM 806 N N . GLN A 1 109 ? -35.375 10.172 11.086 1 82.12 109 GLN A N 1
ATOM 807 C CA . GLN A 1 109 ? -34.656 8.945 10.719 1 82.12 109 GLN A CA 1
ATOM 808 C C . GLN A 1 109 ? -35.406 8.188 9.625 1 82.12 109 GLN A C 1
ATOM 810 O O . GLN A 1 109 ? -34.781 7.703 8.672 1 82.12 109 GLN A O 1
ATOM 815 N N . ALA A 1 110 ? -36.625 8.195 9.742 1 81.94 110 ALA A N 1
ATOM 816 C CA . ALA A 1 110 ? -37.438 7.469 8.758 1 81.94 110 ALA A CA 1
ATOM 817 C C . ALA A 1 110 ? -37.25 8.07 7.363 1 81.94 110 ALA A C 1
ATOM 819 O O . ALA A 1 110 ? -37.281 7.352 6.363 1 81.94 110 ALA A O 1
ATOM 820 N N . SER A 1 111 ? -37.062 9.305 7.305 1 84.25 111 SER A N 1
ATOM 821 C CA . SER A 1 111 ? -36.906 9.992 6.031 1 84.25 111 SER A CA 1
ATOM 822 C C . SER A 1 111 ? -35.562 9.672 5.375 1 84.25 111 SER A C 1
ATOM 824 O O . SER A 1 111 ? -35.375 9.875 4.172 1 84.25 111 SER A O 1
ATOM 826 N N . THR A 1 112 ? -34.656 9.172 6.105 1 86.38 112 THR A N 1
ATOM 827 C CA . THR A 1 112 ? -33.344 8.797 5.598 1 86.38 112 THR A CA 1
ATOM 828 C C . THR A 1 112 ? -33.469 7.777 4.469 1 86.38 112 THR A C 1
ATOM 830 O O . THR A 1 112 ? -32.688 7.809 3.51 1 86.38 112 THR A O 1
ATOM 833 N N . THR A 1 113 ? -34.469 6.988 4.52 1 89.69 113 THR A N 1
ATOM 834 C CA . THR A 1 113 ? -34.656 5.891 3.58 1 89.69 113 THR A CA 1
ATOM 835 C C . THR A 1 113 ? -35.125 6.414 2.221 1 89.69 113 THR A C 1
ATOM 837 O O . THR A 1 113 ? -35.125 5.68 1.23 1 89.69 113 THR A O 1
ATOM 840 N N . GLN A 1 114 ? -35.469 7.688 2.166 1 91.88 114 GLN A N 1
ATOM 841 C CA . GLN A 1 114 ? -35.969 8.266 0.928 1 91.88 114 GLN A CA 1
ATOM 842 C C . GLN A 1 114 ? -34.844 8.867 0.091 1 91.88 114 GLN A C 1
ATOM 844 O O . GLN A 1 114 ? -35.062 9.242 -1.064 1 91.88 114 GLN A O 1
ATOM 849 N N . TYR A 1 115 ? -33.719 8.883 0.67 1 93.06 115 TYR A N 1
ATOM 850 C CA . TYR A 1 115 ? -32.562 9.484 -0.013 1 93.06 115 TYR A CA 1
ATOM 851 C C . TYR A 1 115 ? -31.516 8.445 -0.351 1 93.06 115 TYR A C 1
ATOM 853 O O . TYR A 1 115 ? -31.312 7.488 0.402 1 93.06 115 TYR A O 1
ATOM 861 N N . TRP A 1 116 ? -30.828 8.688 -1.524 1 92.38 116 TRP A N 1
ATOM 862 C CA . TRP A 1 116 ? -29.766 7.816 -1.989 1 92.38 116 TRP A CA 1
ATOM 863 C C . TRP A 1 116 ? -28.562 8.633 -2.48 1 92.38 116 TRP A C 1
ATOM 865 O O . TRP A 1 116 ? -28.328 8.734 -3.686 1 92.38 116 TRP A O 1
ATOM 875 N N . PRO A 1 117 ? -27.906 9.148 -1.532 1 95.69 117 PRO A N 1
ATOM 876 C CA . PRO A 1 117 ? -26.75 9.961 -1.929 1 95.69 117 PRO A CA 1
ATOM 877 C C . PRO A 1 117 ? -25.703 9.164 -2.695 1 95.69 117 PRO A C 1
ATOM 879 O O . PRO A 1 117 ? -25.516 7.969 -2.438 1 95.69 117 PRO A O 1
ATOM 882 N N . SER A 1 118 ? -25.047 9.773 -3.678 1 95 118 SER A N 1
ATOM 883 C CA . SER A 1 118 ? -23.938 9.164 -4.383 1 95 118 SER A CA 1
ATOM 884 C C . SER A 1 118 ? -22.75 8.938 -3.445 1 95 118 SER A C 1
ATOM 886 O O . SER A 1 118 ? -22.734 9.43 -2.314 1 95 118 SER A O 1
ATOM 888 N N . GLU A 1 119 ? -21.75 8.227 -3.912 1 95.38 119 GLU A N 1
ATOM 889 C CA . GLU A 1 119 ? -20.547 7.965 -3.131 1 95.38 119 GLU A CA 1
ATOM 890 C C . GLU A 1 119 ? -19.828 9.266 -2.762 1 95.38 119 GLU A C 1
ATOM 892 O O . GLU A 1 119 ? -19.328 9.414 -1.644 1 95.38 119 GLU A O 1
ATOM 897 N N . GLU A 1 120 ? -19.844 10.195 -3.672 1 95.38 120 GLU A N 1
ATOM 898 C CA . GLU A 1 120 ? -19.188 11.477 -3.439 1 95.38 120 GLU A CA 1
ATOM 899 C C . GLU A 1 120 ? -19.906 12.281 -2.357 1 95.38 120 GLU A C 1
ATOM 901 O O . GLU A 1 120 ? -19.266 12.922 -1.521 1 95.38 120 GLU A O 1
ATOM 906 N N . VAL A 1 121 ? -21.188 12.266 -2.418 1 96.81 121 VAL A N 1
ATOM 907 C CA . VAL A 1 121 ? -21.969 12.977 -1.415 1 96.81 121 VAL A CA 1
ATOM 908 C C . VAL A 1 121 ? -21.781 12.32 -0.049 1 96.81 121 VAL A C 1
ATOM 910 O O . VAL A 1 121 ? -21.688 13.016 0.969 1 96.81 121 VAL A O 1
ATOM 913 N N . LEU A 1 122 ? -21.734 10.961 -0.048 1 97.31 122 LEU A N 1
ATOM 914 C CA . LEU A 1 122 ? -21.5 10.25 1.203 1 97.31 122 LEU A CA 1
ATOM 915 C C . LEU A 1 122 ? -20.156 10.648 1.809 1 97.31 122 LEU A C 1
ATOM 917 O O . LEU A 1 122 ? -20.031 10.766 3.029 1 97.31 122 LEU A O 1
ATOM 921 N N . MET A 1 123 ? -19.188 10.844 0.963 1 97.69 123 MET A N 1
ATOM 922 C CA . MET A 1 123 ? -17.875 11.289 1.43 1 97.69 123 MET A CA 1
ATOM 923 C C . MET A 1 123 ? -17.969 12.68 2.049 1 97.69 123 MET A C 1
ATOM 925 O O . MET A 1 123 ? -17.328 12.945 3.072 1 97.69 123 MET A O 1
ATOM 929 N N . ARG A 1 124 ? -18.75 13.531 1.48 1 97.5 124 ARG A N 1
ATOM 930 C CA . ARG A 1 124 ? -18.938 14.867 2.049 1 97.5 124 ARG A CA 1
ATOM 931 C C . ARG A 1 124 ? -19.703 14.797 3.365 1 97.5 124 ARG A C 1
ATOM 933 O O . ARG A 1 124 ? -19.453 15.578 4.281 1 97.5 124 ARG A O 1
ATOM 940 N N . VAL A 1 125 ? -20.656 13.875 3.424 1 97.88 125 VAL A N 1
ATOM 941 C CA . VAL A 1 125 ? -21.359 13.641 4.68 1 97.88 125 VAL A CA 1
ATOM 942 C C . VAL A 1 125 ? -20.359 13.234 5.762 1 97.88 125 VAL A C 1
ATOM 944 O O . VAL A 1 125 ? -20.391 13.75 6.879 1 97.88 125 VAL A O 1
ATOM 947 N N . LEU A 1 126 ? -19.453 12.305 5.375 1 98.12 126 LEU A N 1
ATOM 948 C CA . LEU A 1 126 ? -18.422 11.875 6.312 1 98.12 126 LEU A CA 1
ATOM 949 C C . LEU A 1 126 ? -17.578 13.062 6.777 1 98.12 126 LEU A C 1
ATOM 951 O O . LEU A 1 126 ? -17.297 13.195 7.969 1 98.12 126 LEU A O 1
ATOM 955 N N . GLN A 1 127 ? -17.234 13.906 5.867 1 97.88 127 GLN A N 1
ATOM 956 C CA . GLN A 1 127 ? -16.406 15.078 6.164 1 97.88 127 GLN A CA 1
ATOM 957 C C . GLN A 1 127 ? -17.078 15.977 7.195 1 97.88 127 GLN A C 1
ATOM 959 O O . GLN A 1 127 ? -16.453 16.391 8.172 1 97.88 127 GLN A O 1
ATOM 964 N N . ILE A 1 128 ? -18.281 16.281 6.984 1 97.81 128 ILE A N 1
ATOM 965 C CA . ILE A 1 128 ? -19.031 17.172 7.863 1 97.81 128 ILE A CA 1
ATOM 966 C C . ILE A 1 128 ? -19.297 16.484 9.203 1 97.81 128 ILE A C 1
ATOM 968 O O . ILE A 1 128 ? -19.172 17.109 10.258 1 97.81 128 ILE A O 1
ATOM 972 N N . ALA A 1 129 ? -19.656 15.227 9.164 1 98 129 ALA A N 1
ATOM 973 C CA . ALA A 1 129 ? -19.891 14.469 10.391 1 98 129 ALA A CA 1
ATOM 974 C C . ALA A 1 129 ? -18.641 14.445 11.266 1 98 129 ALA A C 1
ATOM 976 O O . ALA A 1 129 ? -18.734 14.562 12.492 1 98 129 ALA A O 1
ATOM 977 N N . ASP A 1 130 ? -17.531 14.219 10.609 1 97.31 130 ASP A N 1
ATOM 978 C CA . ASP A 1 130 ? -16.281 14.227 11.352 1 97.31 130 ASP A CA 1
ATOM 979 C C . ASP A 1 130 ? -15.984 15.617 11.914 1 97.31 130 ASP A C 1
ATOM 981 O O . ASP A 1 130 ? -15.586 15.742 13.078 1 97.31 130 ASP A O 1
ATOM 985 N N . LYS A 1 131 ? -16.172 16.641 11.156 1 96.94 131 LYS A N 1
ATOM 986 C CA . LYS A 1 131 ? -15.914 18.031 11.531 1 96.94 131 LYS A CA 1
ATOM 987 C C . LYS A 1 131 ? -16.688 18.406 12.797 1 96.94 131 LYS A C 1
ATOM 989 O O . LYS A 1 131 ? -16.156 19.078 13.68 1 96.94 131 LYS A O 1
ATOM 994 N N . TYR A 1 132 ? -17.906 17.953 12.883 1 97.5 132 TYR A N 1
ATOM 995 C CA . TYR A 1 132 ? -18.781 18.391 13.969 1 97.5 132 TYR A CA 1
ATOM 996 C C . TYR A 1 132 ? -18.984 17.266 14.977 1 97.5 132 TYR A C 1
ATOM 998 O O . TYR A 1 132 ? -19.906 17.312 15.797 1 97.5 132 TYR A O 1
ATOM 1006 N N . ASN A 1 133 ? -18.156 16.156 14.883 1 97.62 133 ASN A N 1
ATOM 1007 C CA . ASN A 1 133 ? -18.234 15.023 15.797 1 97.62 133 ASN A CA 1
ATOM 1008 C C . ASN A 1 133 ? -19.641 14.43 15.82 1 97.62 133 ASN A C 1
ATOM 1010 O O . ASN A 1 133 ? -20.234 14.258 16.891 1 97.62 133 ASN A O 1
ATOM 1014 N N . LEU A 1 134 ? -20.172 14.094 14.648 1 97.81 134 LEU A N 1
ATOM 1015 C CA . LEU A 1 134 ? -21.531 13.586 14.477 1 97.81 134 LEU A CA 1
ATOM 1016 C C . LEU A 1 134 ? -21.5 12.141 13.992 1 97.81 134 LEU A C 1
ATOM 1018 O O . LEU A 1 134 ? -22.547 11.586 13.656 1 97.81 134 LEU A O 1
ATOM 1022 N N . ILE A 1 135 ? -20.359 11.469 13.883 1 96.94 135 ILE A N 1
ATOM 1023 C CA . ILE A 1 135 ? -20.234 10.156 13.266 1 96.94 135 ILE A CA 1
ATOM 1024 C C . ILE A 1 135 ? -21.125 9.148 13.992 1 96.94 135 ILE A C 1
ATOM 1026 O O . ILE A 1 135 ? -21.891 8.414 13.359 1 96.94 135 ILE A O 1
ATOM 1030 N N . ASP A 1 136 ? -21.125 9.172 15.25 1 96.38 136 ASP A N 1
ATOM 1031 C CA . ASP A 1 136 ? -21.938 8.242 16.031 1 96.38 136 ASP A CA 1
ATOM 1032 C C . ASP A 1 136 ? -23.438 8.492 15.805 1 96.38 136 ASP A C 1
ATOM 1034 O O . ASP A 1 136 ? -24.219 7.551 15.711 1 96.38 136 ASP A O 1
ATOM 1038 N N . SER A 1 137 ? -23.781 9.734 15.672 1 96.38 137 SER A N 1
ATOM 1039 C CA . SER A 1 137 ? -25.188 10.133 15.555 1 96.38 137 SER A CA 1
ATOM 1040 C C . SER A 1 137 ? -25.766 9.773 14.195 1 96.38 137 SER A C 1
ATOM 1042 O O . SER A 1 137 ? -26.969 9.578 14.055 1 96.38 137 SER A O 1
ATOM 1044 N N . VAL A 1 138 ? -24.875 9.648 13.242 1 96.62 138 VAL A N 1
ATOM 1045 C CA . VAL A 1 138 ? -25.391 9.383 11.906 1 96.62 138 VAL A CA 1
ATOM 1046 C C . VAL A 1 138 ? -24.938 8 11.438 1 96.62 138 VAL A C 1
ATOM 1048 O O . VAL A 1 138 ? -25.078 7.66 10.258 1 96.62 138 VAL A O 1
ATOM 1051 N N . PHE A 1 139 ? -24.422 7.219 12.25 1 96.25 139 PHE A N 1
ATOM 1052 C CA . PHE A 1 139 ? -23.797 5.945 11.93 1 96.25 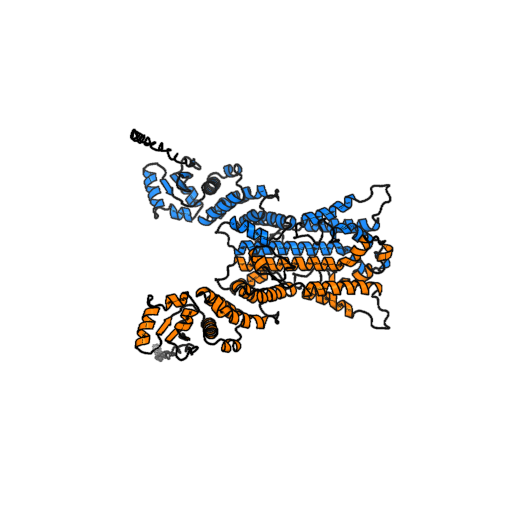139 PHE A CA 1
ATOM 1053 C C . PHE A 1 139 ? -24.766 5.027 11.188 1 96.25 139 PHE A C 1
ATOM 1055 O O . PHE A 1 139 ? -24.438 4.52 10.117 1 96.25 139 PHE A O 1
ATOM 1062 N N . LEU A 1 140 ? -25.938 4.855 11.703 1 95.31 140 LEU A N 1
ATOM 1063 C CA . LEU A 1 140 ? -26.891 3.922 11.133 1 95.31 140 LEU A CA 1
ATOM 1064 C C . LEU A 1 140 ? -27.359 4.391 9.758 1 95.31 140 LEU A C 1
ATOM 1066 O O . LEU A 1 140 ? -27.547 3.58 8.852 1 95.31 140 LEU A O 1
ATOM 1070 N N . SER A 1 141 ? -27.578 5.668 9.664 1 96 141 SER A N 1
ATOM 1071 C CA . SER A 1 141 ? -27.984 6.219 8.375 1 96 141 SER A CA 1
ATOM 1072 C C . SER A 1 141 ? -26.875 6.027 7.332 1 96 141 SER A C 1
ATOM 1074 O O . SER A 1 141 ? -27.156 5.676 6.188 1 96 141 SER A O 1
ATOM 1076 N N . MET A 1 142 ? -25.688 6.254 7.742 1 96.25 142 MET A N 1
ATOM 1077 C CA . MET A 1 142 ? -24.562 6.066 6.848 1 96.25 142 MET A CA 1
ATOM 1078 C C . MET A 1 142 ? -24.453 4.609 6.406 1 96.25 142 MET A C 1
ATOM 1080 O O . MET A 1 142 ? -24.188 4.328 5.234 1 96.25 142 MET A O 1
ATOM 1084 N N . GLU A 1 143 ? -24.641 3.705 7.297 1 96 143 GLU A N 1
ATOM 1085 C CA . GLU A 1 143 ? -24.609 2.287 6.957 1 96 143 GLU A CA 1
ATOM 1086 C C . GLU A 1 143 ? -25.719 1.938 5.965 1 96 143 GLU A C 1
ATOM 1088 O O . GLU A 1 143 ? -25.484 1.191 5.008 1 96 143 GLU A O 1
ATOM 1093 N N . PHE A 1 144 ? -26.891 2.486 6.309 1 95.94 144 PHE A N 1
ATOM 1094 C CA . PHE A 1 144 ? -28.047 2.244 5.441 1 95.94 144 PHE A CA 1
ATOM 1095 C C . PHE A 1 144 ? -27.75 2.701 4.02 1 95.94 144 PHE A C 1
ATOM 1097 O O . PHE A 1 144 ? -27.969 1.949 3.064 1 95.94 144 PHE A O 1
ATOM 1104 N N . TRP A 1 145 ? -27.234 3.893 3.861 1 96.06 145 TRP A N 1
ATOM 1105 C CA . TRP A 1 145 ? -26.953 4.457 2.547 1 96.06 145 TRP A CA 1
ATOM 1106 C C . TRP A 1 145 ? -25.859 3.668 1.841 1 96.06 145 TRP A C 1
ATOM 1108 O O . TRP A 1 145 ? -25.969 3.369 0.649 1 96.06 145 TRP A O 1
ATOM 1118 N N . ALA A 1 146 ? -24.797 3.27 2.533 1 96.44 146 ALA A N 1
ATOM 1119 C CA . ALA A 1 146 ? -23.672 2.566 1.94 1 96.44 146 ALA A CA 1
ATOM 1120 C C . ALA A 1 146 ? -24.062 1.153 1.517 1 96.44 146 ALA A C 1
ATOM 1122 O O . ALA A 1 146 ? -23.578 0.649 0.497 1 96.44 146 ALA A O 1
ATOM 1123 N N . ARG A 1 147 ? -24.922 0.502 2.213 1 95.5 147 ARG A N 1
ATOM 1124 C CA . ARG A 1 147 ? -25.297 -0.886 1.981 1 95.5 147 ARG A CA 1
ATOM 1125 C C . ARG A 1 147 ? -25.938 -1.054 0.609 1 95.5 147 ARG A C 1
ATOM 1127 O O . ARG A 1 147 ? -25.781 -2.09 -0.037 1 95.5 147 ARG A O 1
ATOM 1134 N N . LYS A 1 148 ? -26.578 -0.098 0.187 1 92.62 148 LYS A N 1
ATOM 1135 C CA . LYS A 1 148 ? -27.297 -0.159 -1.087 1 92.62 148 LYS A CA 1
ATOM 1136 C C . LYS A 1 148 ? -26.328 -0.363 -2.248 1 92.62 148 LYS A C 1
ATOM 1138 O O . LYS A 1 148 ? -26.703 -0.899 -3.293 1 92.62 148 LYS A O 1
ATOM 1143 N N . TYR A 1 149 ? -25.125 0.001 -2.02 1 93.19 149 TYR A N 1
ATOM 1144 C CA . TYR A 1 149 ? -24.156 0.001 -3.107 1 93.19 149 TYR A CA 1
ATOM 1145 C C . TYR A 1 149 ? -23.375 -1.31 -3.145 1 93.19 149 TYR A C 1
ATOM 1147 O O . TYR A 1 149 ? -22.656 -1.581 -4.105 1 93.19 149 TYR A O 1
ATOM 1155 N N . VAL A 1 150 ? -23.5 -2.209 -2.242 1 92.38 150 VAL A N 1
ATOM 1156 C CA . VAL A 1 150 ? -22.688 -3.42 -2.088 1 92.38 150 VAL A CA 1
ATOM 1157 C C . VAL A 1 150 ? -22.859 -4.312 -3.312 1 92.38 150 VAL A C 1
ATOM 1159 O O . VAL A 1 150 ? -21.891 -4.816 -3.867 1 92.38 150 VAL A O 1
ATOM 1162 N N . PRO A 1 151 ? -24.047 -4.422 -3.91 1 89.69 151 PRO A N 1
ATOM 1163 C CA . PRO A 1 151 ? -24.25 -5.398 -4.984 1 89.69 151 PRO A CA 1
ATOM 1164 C C . PRO A 1 151 ? -23.703 -4.906 -6.328 1 89.69 151 PRO A C 1
ATOM 1166 O O . PRO A 1 151 ? -23.562 -5.695 -7.27 1 89.69 151 PRO A O 1
ATOM 1169 N N . ASP A 1 152 ? -23.344 -3.66 -6.445 1 89.62 152 ASP A N 1
ATOM 1170 C CA . ASP A 1 152 ? -22.953 -3.09 -7.73 1 89.62 152 ASP A CA 1
ATOM 1171 C C . ASP A 1 1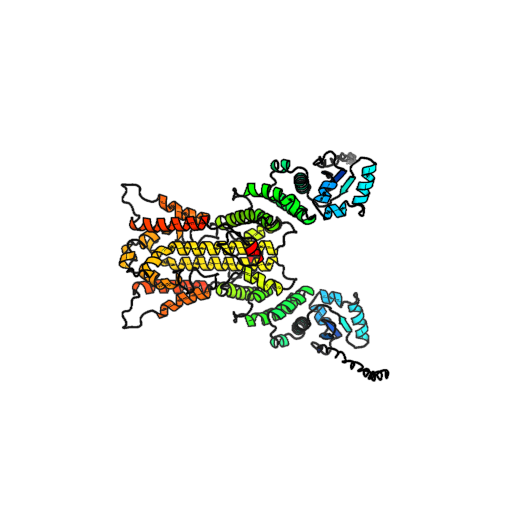52 ? -21.453 -2.85 -7.789 1 89.62 152 ASP A C 1
ATOM 1173 O O . ASP A 1 152 ? -20.969 -1.784 -7.395 1 89.62 152 ASP A O 1
ATOM 1177 N N . PRO A 1 153 ? -20.75 -3.734 -8.438 1 83 153 PRO A N 1
ATOM 1178 C CA . PRO A 1 153 ? -19.281 -3.621 -8.469 1 83 153 PRO A CA 1
ATOM 1179 C C . PRO A 1 153 ? -18.797 -2.512 -9.391 1 83 153 PRO A C 1
ATOM 1181 O O . PRO A 1 153 ? -17.594 -2.217 -9.43 1 83 153 PRO A O 1
ATOM 1184 N N . THR A 1 154 ? -19.672 -1.902 -10.125 1 83.19 154 THR A N 1
ATOM 1185 C CA . THR A 1 154 ? -19.297 -0.829 -11.039 1 83.19 154 THR A CA 1
ATOM 1186 C C . THR A 1 154 ? -19.125 0.486 -10.281 1 83.19 154 THR A C 1
ATOM 1188 O O . THR A 1 154 ? -18.547 1.44 -10.805 1 83.19 154 THR A O 1
ATOM 1191 N N . LEU A 1 155 ? -19.578 0.457 -9.117 1 86.69 155 LEU A N 1
ATOM 1192 C CA . LEU A 1 155 ? -19.469 1.655 -8.289 1 86.69 155 LEU A CA 1
ATOM 1193 C C . LEU A 1 155 ? -18.078 1.738 -7.645 1 86.69 155 LEU A C 1
ATOM 1195 O O . LEU A 1 155 ? -17.266 0.821 -7.781 1 86.69 155 LEU A O 1
ATOM 1199 N N . ASN A 1 156 ? -17.859 2.846 -7.07 1 93.94 156 ASN A N 1
ATOM 1200 C CA . ASN A 1 156 ? -16.562 3.084 -6.457 1 93.94 156 ASN A CA 1
ATOM 1201 C C . ASN A 1 156 ? -16.469 2.445 -5.074 1 93.94 156 ASN A C 1
ATOM 1203 O O . ASN A 1 156 ? -16.5 3.145 -4.059 1 93.94 156 ASN A O 1
ATOM 1207 N N . HIS A 1 157 ? -16.281 1.169 -5.074 1 96.38 157 HIS A N 1
ATOM 1208 C CA . HIS A 1 157 ? -16.234 0.409 -3.832 1 96.38 157 HIS A CA 1
ATOM 1209 C C . HIS A 1 157 ? -15.031 0.825 -2.984 1 96.38 157 HIS A C 1
ATOM 1211 O O . HIS A 1 157 ? -15.016 0.599 -1.771 1 96.38 157 HIS A O 1
ATOM 1217 N N . PHE A 1 158 ? -14.047 1.396 -3.639 1 98 158 PHE A N 1
ATOM 1218 C CA . PHE A 1 158 ? -12.891 1.847 -2.877 1 98 158 PHE A CA 1
ATOM 1219 C C . PHE A 1 158 ? -13.266 3.002 -1.956 1 98 158 PHE A C 1
ATOM 1221 O O . PHE A 1 158 ? -12.922 2.998 -0.773 1 98 158 PHE A O 1
ATOM 1228 N N . LEU A 1 159 ? -13.938 3.971 -2.49 1 97.44 159 LEU A N 1
ATOM 1229 C CA . LEU A 1 159 ? -14.398 5.113 -1.708 1 97.44 159 LEU A CA 1
ATOM 1230 C C . LEU A 1 159 ? -15.328 4.66 -0.583 1 97.44 159 LEU A C 1
ATOM 1232 O O . LEU A 1 159 ? -15.203 5.125 0.553 1 97.44 159 LEU A O 1
ATOM 1236 N N . LEU A 1 160 ? -16.203 3.766 -0.915 1 97.88 160 LEU A N 1
ATOM 1237 C CA . LEU A 1 160 ? -17.156 3.262 0.067 1 97.88 160 LEU A CA 1
ATOM 1238 C C . LEU A 1 160 ? -16.453 2.484 1.169 1 97.88 160 LEU A C 1
ATOM 1240 O O . LEU A 1 160 ? -16.812 2.576 2.34 1 97.88 160 LEU A O 1
ATOM 1244 N N . MET A 1 161 ? -15.391 1.699 0.766 1 98.31 161 MET A N 1
ATOM 1245 C CA . MET A 1 161 ? -14.578 0.995 1.758 1 98.31 161 MET A CA 1
ATOM 1246 C C . MET A 1 161 ? -13.961 1.974 2.746 1 98.31 161 MET A C 1
ATOM 1248 O O . MET A 1 161 ? -13.984 1.742 3.957 1 98.31 161 MET A O 1
ATOM 1252 N N . ILE A 1 162 ? -13.438 3.062 2.246 1 98.31 162 ILE A N 1
ATOM 1253 C CA . ILE A 1 162 ? -12.797 4.07 3.08 1 98.31 162 ILE A CA 1
ATOM 1254 C C . ILE A 1 162 ? -13.82 4.676 4.043 1 98.31 162 ILE A C 1
ATOM 1256 O O . ILE A 1 162 ? -13.539 4.84 5.23 1 98.31 162 ILE A O 1
ATOM 1260 N N . ILE A 1 163 ? -14.992 4.996 3.518 1 97.94 163 ILE A N 1
ATOM 1261 C CA . ILE A 1 163 ? -16.047 5.566 4.344 1 97.94 163 ILE A CA 1
ATOM 1262 C C . ILE A 1 163 ? -16.391 4.605 5.484 1 97.94 163 ILE A C 1
ATOM 1264 O O . ILE A 1 163 ? -16.453 5.012 6.648 1 97.94 163 ILE A O 1
ATOM 1268 N N . CYS A 1 164 ? -16.5 3.367 5.18 1 98.06 164 CYS A N 1
ATOM 1269 C CA . CYS A 1 164 ? -16.875 2.373 6.176 1 98.06 164 CYS A CA 1
ATOM 1270 C C . CYS A 1 164 ? -15.742 2.131 7.164 1 98.06 164 CYS A C 1
ATOM 1272 O O . CYS A 1 164 ? -15.984 1.836 8.336 1 98.06 164 CYS A O 1
ATOM 1274 N N . HIS A 1 165 ? -14.516 2.238 6.66 1 98.12 165 HIS A N 1
ATOM 1275 C CA . HIS A 1 165 ? -13.367 2.186 7.559 1 98.12 165 HIS A CA 1
ATOM 1276 C C . HIS A 1 165 ? -13.414 3.312 8.586 1 98.12 165 HIS A C 1
ATOM 1278 O O . HIS A 1 165 ? -13.188 3.084 9.773 1 98.12 165 HIS A O 1
ATOM 1284 N N . GLN A 1 166 ? -13.789 4.504 8.133 1 97.38 166 GLN A N 1
ATOM 1285 C CA . GLN A 1 166 ? -13.773 5.688 8.984 1 97.38 166 GLN A CA 1
ATOM 1286 C C . GLN A 1 166 ? -14.906 5.648 10.008 1 97.38 166 GLN A C 1
ATOM 1288 O O . GLN A 1 166 ? -14.734 6.09 11.148 1 97.38 166 GLN A O 1
ATOM 1293 N N . ILE A 1 167 ? -16.031 5.129 9.648 1 97.25 167 ILE A N 1
ATOM 1294 C CA . ILE A 1 167 ? -17.156 5.109 10.586 1 97.25 167 ILE A CA 1
ATOM 1295 C C . ILE A 1 167 ? -17.125 3.818 11.406 1 97.25 167 ILE A C 1
ATOM 1297 O O . ILE A 1 167 ? -17.984 3.59 12.25 1 97.25 167 ILE A O 1
ATOM 1301 N N . LYS A 1 168 ? -16.172 2.867 11.086 1 96.56 168 LYS A N 1
ATOM 1302 C CA . LYS A 1 168 ? -15.914 1.636 11.82 1 96.56 168 LYS A CA 1
ATOM 1303 C C . LYS A 1 168 ? -17.062 0.642 11.664 1 96.56 168 LYS A C 1
ATOM 1305 O O . LYS A 1 168 ? -17.469 -0.009 12.633 1 96.56 168 LYS A O 1
ATOM 1310 N N . SER A 1 169 ? -17.625 0.667 10.523 1 97.06 169 SER A N 1
ATOM 1311 C CA . SER A 1 169 ? -18.578 -0.374 10.18 1 97.06 169 SER A CA 1
ATOM 1312 C C . SER A 1 169 ? -17.875 -1.648 9.727 1 97.06 169 SER A C 1
ATOM 1314 O O . SER A 1 169 ? -17.516 -1.78 8.555 1 97.06 169 SER A O 1
ATOM 1316 N N . GLN A 1 170 ? -17.797 -2.637 10.523 1 96.12 170 GLN A N 1
ATOM 1317 C CA . GLN A 1 170 ? -17.062 -3.865 10.258 1 96.12 170 GLN A CA 1
ATOM 1318 C C . GLN A 1 170 ? -17.656 -4.629 9.078 1 96.12 170 GLN A C 1
ATOM 1320 O O . GLN A 1 170 ? -16.953 -5.031 8.156 1 96.12 170 GLN A O 1
ATOM 1325 N N . GLU A 1 171 ? -18.922 -4.801 9.125 1 96.25 171 GLU A N 1
ATOM 1326 C CA . GLU A 1 171 ? -19.609 -5.625 8.125 1 96.25 171 GLU A CA 1
ATOM 1327 C C . GLU A 1 171 ? -19.453 -5.043 6.727 1 96.25 171 GLU A C 1
ATOM 1329 O O . GLU A 1 171 ? -19.031 -5.738 5.801 1 96.25 171 GLU A O 1
ATOM 1334 N N . LEU A 1 172 ? -19.766 -3.777 6.609 1 97.75 172 LEU A N 1
ATOM 1335 C CA . LEU A 1 172 ? -19.734 -3.168 5.285 1 97.75 172 LEU A CA 1
ATOM 1336 C C . LEU A 1 172 ? -18.281 -2.998 4.809 1 97.75 172 LEU A C 1
ATOM 1338 O O . LEU A 1 172 ? -18.016 -3.105 3.611 1 97.75 172 LEU A O 1
ATOM 1342 N N . PHE A 1 173 ? -17.422 -2.723 5.77 1 98.25 173 PHE A N 1
ATOM 1343 C CA . PHE A 1 173 ? -16 -2.652 5.434 1 98.25 173 PHE A CA 1
ATOM 1344 C C . PHE A 1 173 ? -15.523 -3.967 4.832 1 98.25 173 PHE A C 1
ATOM 1346 O O . PHE A 1 173 ? -14.828 -3.973 3.812 1 98.25 173 PHE A O 1
ATOM 1353 N N . GLN A 1 174 ? -15.93 -5.031 5.383 1 97.88 174 GLN A N 1
ATOM 1354 C CA . GLN A 1 174 ? -15.578 -6.359 4.887 1 97.88 174 GLN A CA 1
ATOM 1355 C C . GLN A 1 174 ? -16.172 -6.605 3.5 1 97.88 174 GLN A C 1
ATOM 1357 O O . GLN A 1 174 ? -15.477 -7.094 2.604 1 97.88 174 GLN A O 1
ATOM 1362 N N . LEU A 1 175 ? -17.391 -6.262 3.326 1 97.56 175 LEU A N 1
ATOM 1363 C CA . LEU A 1 175 ? -18.078 -6.516 2.064 1 97.56 175 LEU A CA 1
ATOM 1364 C C . LEU A 1 175 ? -17.422 -5.746 0.923 1 97.56 175 LEU A C 1
ATOM 1366 O O . LEU A 1 175 ? -17.172 -6.305 -0.147 1 97.56 175 LEU A O 1
ATOM 1370 N N . PHE A 1 176 ? -17.141 -4.5 1.158 1 98.31 176 PHE A N 1
ATOM 1371 C CA . PHE A 1 176 ? -16.531 -3.691 0.1 1 98.31 176 PHE A CA 1
ATOM 1372 C C . PHE A 1 176 ? -15.102 -4.129 -0.171 1 98.31 176 PHE A C 1
ATOM 1374 O O . PHE A 1 176 ? -14.672 -4.172 -1.323 1 98.31 176 PHE A O 1
ATOM 1381 N N . SER A 1 177 ? -14.312 -4.41 0.873 1 98.25 177 SER A N 1
ATOM 1382 C CA . SER A 1 177 ? -12.953 -4.891 0.667 1 98.25 177 SER A CA 1
ATOM 1383 C C . SER A 1 177 ? -12.945 -6.23 -0.058 1 98.25 177 SER A C 1
ATOM 1385 O O . SER A 1 177 ? -12.102 -6.465 -0.925 1 98.25 177 SER A O 1
ATOM 1387 N N . ARG A 1 178 ? -13.875 -7.094 0.296 1 97.88 178 ARG A N 1
ATOM 1388 C CA . ARG A 1 178 ? -14.008 -8.367 -0.408 1 97.88 178 ARG A CA 1
ATOM 1389 C C . ARG A 1 178 ? -14.289 -8.141 -1.892 1 97.88 178 ARG A C 1
ATOM 1391 O O . ARG A 1 178 ? -13.656 -8.766 -2.746 1 97.88 178 ARG A O 1
ATOM 1398 N N . SER A 1 179 ? -15.242 -7.297 -2.129 1 97.94 179 SER A N 1
ATOM 1399 C CA . SER A 1 179 ? -15.586 -6.98 -3.51 1 97.94 179 SER A CA 1
ATOM 1400 C C . SER A 1 179 ? -14.367 -6.504 -4.289 1 97.94 179 SER A C 1
ATOM 1402 O O . SER A 1 179 ? -14.148 -6.914 -5.43 1 97.94 179 SER A O 1
ATOM 1404 N N . LEU A 1 180 ? -13.578 -5.637 -3.697 1 98.19 180 LEU A N 1
ATOM 1405 C CA . LEU A 1 180 ? -12.406 -5.082 -4.352 1 98.19 180 LEU A CA 1
ATOM 1406 C C . LEU A 1 180 ? -11.367 -6.164 -4.617 1 98.19 180 LEU A C 1
ATOM 1408 O O . LEU A 1 180 ? -10.828 -6.262 -5.723 1 98.19 180 LEU A O 1
ATOM 1412 N N . VAL A 1 181 ? -11.07 -7.004 -3.654 1 98.31 181 VAL A N 1
ATOM 1413 C CA . VAL A 1 181 ? -10.07 -8.055 -3.799 1 98.31 181 VAL A CA 1
ATOM 1414 C C . VAL A 1 181 ? -10.477 -9.008 -4.918 1 98.31 181 VAL A C 1
ATOM 1416 O O . VAL A 1 181 ? -9.641 -9.406 -5.734 1 98.31 181 VAL A O 1
ATOM 1419 N N . LEU A 1 182 ? -11.75 -9.273 -5.008 1 97.5 182 LEU A N 1
ATOM 1420 C CA . LEU A 1 182 ? -12.227 -10.289 -5.945 1 97.5 182 LEU A CA 1
ATOM 1421 C C . LEU A 1 182 ? -12.391 -9.695 -7.34 1 97.5 182 LEU A C 1
ATOM 1423 O O . LEU A 1 182 ? -12.148 -10.383 -8.336 1 97.5 182 LEU A O 1
ATOM 1427 N N . ASN A 1 183 ? -12.688 -8.398 -7.418 1 97 183 ASN A N 1
ATOM 1428 C CA . ASN A 1 183 ? -13.211 -7.934 -8.703 1 97 183 ASN A CA 1
ATOM 1429 C C . ASN A 1 183 ? -12.312 -6.859 -9.312 1 97 183 ASN A C 1
ATOM 1431 O O . ASN A 1 183 ? -12.445 -6.535 -10.492 1 97 183 ASN A O 1
ATOM 1435 N N . HIS A 1 184 ? -11.477 -6.273 -8.547 1 97.31 184 HIS A N 1
ATOM 1436 C CA . HIS A 1 184 ? -10.586 -5.281 -9.148 1 97.31 184 HIS A CA 1
ATOM 1437 C C . HIS A 1 184 ? -9.43 -5.945 -9.883 1 97.31 184 HIS A C 1
ATOM 1439 O O . HIS A 1 184 ? -8.703 -6.754 -9.305 1 97.31 184 HIS A O 1
ATOM 1445 N N . GLY A 1 185 ? -9.219 -5.582 -11.102 1 96.56 185 GLY A N 1
ATOM 1446 C CA . GLY A 1 185 ? -8.234 -6.277 -11.922 1 96.56 185 GLY A CA 1
ATOM 1447 C C . GLY A 1 185 ? -6.953 -5.488 -12.117 1 96.56 185 GLY A C 1
ATOM 1448 O O . GLY A 1 185 ? -6.012 -5.973 -12.742 1 96.56 185 GLY A O 1
ATOM 1449 N N . GLY A 1 186 ? -6.879 -4.289 -11.57 1 96.25 186 GLY A N 1
ATOM 1450 C CA . GLY A 1 186 ? -5.723 -3.439 -11.797 1 96.25 186 GLY A CA 1
ATOM 1451 C C . GLY A 1 186 ? -4.93 -3.166 -10.531 1 96.25 186 GLY A C 1
ATOM 1452 O O . GLY A 1 186 ? -5.066 -3.885 -9.539 1 96.25 186 GLY A O 1
ATOM 1453 N N . SER A 1 187 ? -4.027 -2.195 -10.648 1 97.75 187 SER A N 1
ATOM 1454 C CA . SER A 1 187 ? -3.168 -1.766 -9.547 1 97.75 187 SER A CA 1
ATOM 1455 C C . SER A 1 187 ? -3.98 -1.119 -8.43 1 97.75 187 SER A C 1
ATOM 1457 O O . SER A 1 187 ? -4.77 -0.206 -8.68 1 97.75 187 SER A O 1
ATOM 1459 N N . PHE A 1 188 ? -3.828 -1.604 -7.203 1 98 188 PHE A N 1
ATOM 1460 C CA . PHE A 1 188 ? -4.488 -0.964 -6.07 1 98 188 PHE A CA 1
ATOM 1461 C C . PHE A 1 188 ? -3.811 0.358 -5.727 1 98 188 PHE A C 1
ATOM 1463 O O . PHE A 1 188 ? -4.465 1.291 -5.258 1 98 188 PHE A O 1
ATOM 1470 N N . MET A 1 189 ? -2.473 0.446 -5.988 1 97.38 189 MET A N 1
ATOM 1471 C CA . MET A 1 189 ? -1.775 1.716 -5.809 1 97.38 189 MET A CA 1
ATOM 1472 C C . MET A 1 189 ? -2.375 2.797 -6.699 1 97.38 189 MET A C 1
ATOM 1474 O O . MET A 1 189 ? -2.67 3.898 -6.234 1 97.38 189 MET A O 1
ATOM 1478 N N . SER A 1 190 ? -2.564 2.443 -7.953 1 96.94 190 SER A N 1
ATOM 1479 C CA . SER A 1 190 ? -3.152 3.383 -8.898 1 96.94 190 SER A CA 1
ATOM 1480 C C . SER A 1 190 ? -4.59 3.721 -8.523 1 96.94 190 SER A C 1
ATOM 1482 O O . SER A 1 190 ? -5.016 4.871 -8.648 1 96.94 190 SER A O 1
ATOM 1484 N N . LEU A 1 191 ? -5.297 2.666 -8.109 1 97.06 191 LEU A N 1
ATOM 1485 C CA . LEU A 1 191 ? -6.672 2.885 -7.68 1 97.06 191 LEU A CA 1
ATOM 1486 C C . LEU A 1 191 ? -6.73 3.895 -6.539 1 97.06 191 LEU A C 1
ATOM 1488 O O . LEU A 1 191 ? -7.578 4.789 -6.535 1 97.06 191 LEU A O 1
ATOM 1492 N N . ALA A 1 192 ? -5.875 3.732 -5.562 1 97.44 192 ALA A N 1
ATOM 1493 C CA . ALA A 1 192 ? -5.797 4.648 -4.43 1 97.44 192 ALA A CA 1
ATOM 1494 C C . ALA A 1 192 ? -5.488 6.07 -4.891 1 97.44 192 ALA A C 1
ATOM 1496 O O . ALA A 1 192 ? -6.137 7.027 -4.457 1 97.44 192 ALA A O 1
ATOM 1497 N N . THR A 1 193 ? -4.535 6.23 -5.773 1 96.38 193 THR A N 1
ATOM 1498 C CA . THR A 1 193 ? -4.137 7.543 -6.273 1 96.38 193 THR A CA 1
ATOM 1499 C C . THR A 1 193 ? -5.289 8.211 -7.016 1 96.38 193 THR A C 1
ATOM 1501 O O . THR A 1 193 ? -5.52 9.414 -6.867 1 96.38 193 THR A O 1
ATOM 1504 N N . GLN A 1 194 ? -5.98 7.477 -7.773 1 95.12 194 GLN A N 1
ATOM 1505 C CA . GLN A 1 194 ? -7.105 7.988 -8.547 1 95.12 194 GLN A CA 1
ATOM 1506 C C . GLN A 1 194 ? -8.219 8.5 -7.641 1 95.12 194 GLN A C 1
ATOM 1508 O O . GLN A 1 194 ? -8.914 9.453 -7.98 1 95.12 194 GLN A O 1
ATOM 1513 N N . ASN A 1 195 ? -8.328 7.852 -6.527 1 95.81 195 ASN A N 1
ATOM 1514 C CA . ASN A 1 195 ? -9.414 8.195 -5.617 1 95.81 195 ASN A CA 1
ATOM 1515 C C . ASN A 1 195 ? -9 9.289 -4.637 1 95.81 195 ASN A C 1
ATOM 1517 O O . ASN A 1 195 ? -9.844 9.875 -3.953 1 95.81 195 ASN A O 1
ATOM 1521 N N . GLU A 1 196 ? -7.746 9.57 -4.547 1 93.75 196 GLU A N 1
ATOM 1522 C CA . GLU A 1 196 ? -7.211 10.492 -3.555 1 93.75 196 GLU A CA 1
ATOM 1523 C C . GLU A 1 196 ? -7.91 11.852 -3.631 1 93.75 196 GLU A C 1
ATOM 1525 O O . GLU A 1 196 ? -8.203 12.461 -2.602 1 93.75 196 GLU A O 1
ATOM 1530 N N . GLN A 1 197 ? -8.234 12.273 -4.82 1 90.88 197 GLN A N 1
ATOM 1531 C CA . GLN A 1 197 ? -8.836 13.594 -5.012 1 90.88 197 GLN A CA 1
ATOM 1532 C C . GLN A 1 197 ? -10.281 13.609 -4.535 1 90.88 197 GLN A C 1
ATOM 1534 O O . GLN A 1 197 ? -10.844 14.68 -4.281 1 90.88 197 GLN A O 1
ATOM 1539 N N . HIS A 1 198 ? -10.828 12.469 -4.449 1 94.38 198 HIS A N 1
ATOM 1540 C CA . HIS A 1 198 ? -12.234 12.367 -4.062 1 94.38 198 HIS A CA 1
ATOM 1541 C C . HIS A 1 198 ? -12.375 12.156 -2.561 1 94.38 198 HIS A C 1
ATOM 1543 O O . HIS A 1 198 ? -13.492 12.164 -2.031 1 94.38 198 HIS A O 1
ATOM 1549 N N . ILE A 1 199 ? -11.32 11.906 -1.918 1 95.5 199 ILE A N 1
ATOM 1550 C CA . ILE A 1 199 ? -11.344 11.609 -0.489 1 95.5 199 ILE A CA 1
ATOM 1551 C C . ILE A 1 199 ? -11.141 12.898 0.305 1 95.5 199 ILE A C 1
ATOM 1553 O O . ILE A 1 199 ? -10.281 13.719 -0.039 1 95.5 199 ILE A O 1
ATOM 1557 N N . CYS A 1 200 ? -11.922 13.086 1.29 1 94 200 CYS A N 1
ATOM 1558 C CA . CYS A 1 200 ? -11.898 14.328 2.053 1 94 200 CYS A CA 1
ATOM 1559 C C . CYS A 1 200 ? -10.648 14.406 2.93 1 94 200 CYS A C 1
ATOM 1561 O O . CYS A 1 200 ? -10 13.391 3.172 1 94 200 CYS A O 1
ATOM 1563 N N . ASP A 1 201 ? -10.414 15.508 3.553 1 90.5 201 ASP A N 1
ATOM 1564 C CA . ASP A 1 201 ? -9.18 15.805 4.277 1 90.5 201 ASP A CA 1
ATOM 1565 C C . ASP A 1 201 ? -9.172 15.125 5.648 1 90.5 201 ASP A C 1
ATOM 1567 O O . ASP A 1 201 ? -8.117 14.953 6.258 1 90.5 201 ASP A O 1
ATOM 1571 N N . SER A 1 202 ? -10.328 14.781 6.055 1 91.19 202 SER A N 1
ATOM 1572 C CA . SER A 1 202 ? -10.406 14.164 7.371 1 91.19 202 SER A CA 1
ATOM 1573 C C . SER A 1 202 ? -9.812 12.758 7.363 1 91.19 202 SER A C 1
ATOM 1575 O O . SER A 1 202 ? -9.508 12.203 8.422 1 91.19 202 SER A O 1
ATOM 1577 N N . VAL A 1 203 ? -9.68 12.172 6.219 1 94.88 203 VAL A N 1
ATOM 1578 C CA . VAL A 1 203 ? -9.078 10.852 6.09 1 94.88 203 VAL A CA 1
ATOM 1579 C C . VAL A 1 203 ? -7.566 10.984 5.91 1 94.88 203 VAL A C 1
ATOM 1581 O O . VAL A 1 203 ? -7.098 11.602 4.949 1 94.88 203 VAL A O 1
ATOM 1584 N N . PRO A 1 204 ? -6.836 10.383 6.816 1 93.19 204 PRO A N 1
ATOM 1585 C CA . PRO A 1 204 ? -5.383 10.445 6.633 1 93.19 204 PRO A CA 1
ATOM 1586 C C . PRO A 1 204 ? -4.922 9.789 5.332 1 93.19 204 PRO A C 1
ATOM 1588 O O . PRO A 1 204 ? -5.375 8.695 4.992 1 93.19 204 PRO A O 1
ATOM 1591 N N . HIS A 1 205 ? -4.012 10.43 4.668 1 92.12 205 HIS A N 1
ATOM 1592 C CA . HIS A 1 205 ? -3.508 9.914 3.4 1 92.12 205 HIS A CA 1
ATOM 1593 C C . HIS A 1 205 ? -2.842 8.555 3.582 1 92.12 205 HIS A C 1
ATOM 1595 O O . HIS A 1 205 ? -2.924 7.695 2.701 1 92.12 205 HIS A O 1
ATOM 1601 N N . GLY A 1 206 ? -2.193 8.445 4.672 1 94.69 206 GLY A N 1
ATOM 1602 C CA . GLY A 1 206 ? -1.573 7.164 4.957 1 94.69 206 GLY A CA 1
ATOM 1603 C C . GLY A 1 206 ? -2.561 6.012 4.961 1 94.69 206 GLY A C 1
ATOM 1604 O O . GLY A 1 206 ? -2.242 4.914 4.5 1 94.69 206 GLY A O 1
ATOM 1605 N N . THR A 1 207 ? -3.756 6.301 5.422 1 96.38 207 THR A N 1
ATOM 1606 C CA . THR A 1 207 ? -4.785 5.273 5.508 1 96.38 207 THR A CA 1
ATOM 1607 C C . THR A 1 207 ? -5.188 4.789 4.117 1 96.38 207 THR A C 1
ATOM 1609 O O . THR A 1 207 ? -5.406 3.596 3.908 1 96.38 207 THR A O 1
ATOM 1612 N N . ILE A 1 208 ? -5.25 5.695 3.205 1 97.25 208 ILE A N 1
ATOM 1613 C CA . ILE A 1 208 ? -5.668 5.395 1.839 1 97.25 208 ILE A CA 1
ATOM 1614 C C . ILE A 1 208 ? -4.734 4.352 1.232 1 97.25 208 ILE A C 1
ATOM 1616 O O . ILE A 1 208 ? -5.184 3.312 0.745 1 97.25 208 ILE A O 1
ATOM 1620 N N . TYR A 1 209 ? -3.482 4.539 1.362 1 97.5 209 TYR A N 1
ATOM 1621 C CA . TYR A 1 209 ? -2.504 3.66 0.734 1 97.5 209 TYR A CA 1
ATOM 1622 C C . TYR A 1 209 ? -2.248 2.428 1.592 1 97.5 209 TYR A C 1
ATOM 1624 O O . TYR A 1 209 ? -1.923 1.357 1.071 1 97.5 209 TYR A O 1
ATOM 1632 N N . LYS A 1 210 ? -2.391 2.594 2.902 1 97.88 210 LYS A N 1
ATOM 1633 C CA . LYS A 1 210 ? -2.338 1.422 3.77 1 97.88 210 LYS A CA 1
ATOM 1634 C C . LYS A 1 210 ? -3.396 0.396 3.375 1 97.88 210 LYS A C 1
ATOM 1636 O O . LYS A 1 210 ? -3.109 -0.8 3.293 1 97.88 210 LYS A O 1
ATOM 1641 N N . LEU A 1 211 ? -4.59 0.867 3.109 1 98.44 211 LEU A N 1
ATOM 1642 C CA . LEU A 1 211 ? -5.68 -0.01 2.697 1 98.44 211 LEU A CA 1
ATOM 1643 C C . LEU A 1 211 ? -5.406 -0.608 1.321 1 98.44 211 LEU A C 1
ATOM 1645 O O . LEU A 1 211 ? -5.684 -1.786 1.086 1 98.44 211 LEU A O 1
ATOM 1649 N N . ALA A 1 212 ? -4.863 0.21 0.425 1 98.5 212 ALA A N 1
ATOM 1650 C CA . ALA A 1 212 ? -4.492 -0.307 -0.89 1 98.5 212 ALA A CA 1
ATOM 1651 C C . ALA A 1 212 ? -3.475 -1.438 -0.768 1 98.5 212 ALA A C 1
ATOM 1653 O O . ALA A 1 212 ? -3.59 -2.461 -1.446 1 98.5 212 ALA A O 1
ATOM 1654 N N . CYS A 1 213 ? -2.512 -1.241 0.07 1 98.5 213 CYS A N 1
ATOM 1655 C CA . CYS A 1 213 ? -1.496 -2.262 0.305 1 98.5 213 CYS A CA 1
ATOM 1656 C C . CYS A 1 213 ? -2.119 -3.527 0.883 1 98.5 213 CYS A C 1
ATOM 1658 O O . CYS A 1 213 ? -1.792 -4.637 0.456 1 98.5 213 CYS A O 1
ATOM 1660 N N . ALA A 1 214 ? -3.021 -3.367 1.83 1 98.56 214 ALA A N 1
ATOM 1661 C CA . ALA A 1 214 ? -3.715 -4.496 2.443 1 98.56 214 ALA A CA 1
ATOM 1662 C C . ALA A 1 214 ? -4.496 -5.289 1.401 1 98.56 214 ALA A C 1
ATOM 1664 O O . ALA A 1 214 ? -4.484 -6.523 1.413 1 98.56 214 ALA A O 1
ATOM 1665 N N . LEU A 1 215 ? -5.172 -4.551 0.547 1 98.75 215 LEU A N 1
ATOM 1666 C CA . LEU A 1 215 ? -5.938 -5.199 -0.513 1 98.75 215 LEU A CA 1
ATOM 1667 C C . LEU A 1 215 ? -5.027 -6.031 -1.409 1 98.75 215 LEU A C 1
ATOM 1669 O O . LEU A 1 215 ? -5.352 -7.172 -1.74 1 98.75 215 LEU A O 1
ATOM 1673 N N . GLU A 1 216 ? -3.883 -5.477 -1.784 1 98.56 216 GLU A N 1
ATOM 1674 C CA . GLU A 1 216 ? -2.949 -6.199 -2.641 1 98.56 216 GLU A CA 1
ATOM 1675 C C . GLU A 1 216 ? -2.393 -7.43 -1.932 1 98.56 216 GLU A C 1
ATOM 1677 O O . GLU A 1 216 ? -2.207 -8.484 -2.553 1 98.56 216 GLU A O 1
ATOM 1682 N N . GLU A 1 217 ? -2.125 -7.316 -0.684 1 98.19 217 GLU A N 1
ATOM 1683 C CA . GLU A 1 217 ? -1.622 -8.461 0.066 1 98.19 217 GLU A CA 1
ATOM 1684 C C . GLU A 1 217 ? -2.67 -9.57 0.149 1 98.19 217 GLU A C 1
ATOM 1686 O O . GLU A 1 217 ? -2.338 -10.758 0.066 1 98.19 217 GLU A O 1
ATOM 1691 N N . MET A 1 218 ? -3.963 -9.188 0.324 1 98.25 218 MET A N 1
ATOM 1692 C CA . MET A 1 218 ? -5.035 -10.18 0.323 1 98.25 218 MET A CA 1
ATOM 1693 C C . MET A 1 218 ? -5.156 -10.844 -1.043 1 98.25 218 MET A C 1
ATOM 1695 O O . MET A 1 218 ? -5.344 -12.062 -1.13 1 98.25 218 MET A O 1
ATOM 1699 N N . ARG A 1 219 ? -5.078 -10.016 -2.086 1 98.19 219 ARG A N 1
ATOM 1700 C CA . ARG A 1 219 ? -5.117 -10.578 -3.434 1 98.19 219 ARG A CA 1
ATOM 1701 C C . ARG A 1 219 ? -3.971 -11.555 -3.648 1 98.19 219 ARG A C 1
ATOM 1703 O O . ARG A 1 219 ? -4.168 -12.633 -4.223 1 98.19 219 ARG A O 1
ATOM 1710 N N . ALA A 1 220 ? -2.768 -11.195 -3.205 1 97.5 220 ALA A N 1
ATOM 1711 C CA . ALA A 1 220 ? -1.603 -12.062 -3.318 1 97.5 220 ALA A CA 1
ATOM 1712 C C . ALA A 1 220 ? -1.825 -13.375 -2.57 1 97.5 220 ALA A C 1
ATOM 1714 O O . ALA A 1 220 ? -1.49 -14.453 -3.076 1 97.5 220 ALA A O 1
ATOM 1715 N N . THR A 1 221 ? -2.385 -13.297 -1.393 1 96.94 221 THR A N 1
ATOM 1716 C CA . THR A 1 221 ? -2.668 -14.492 -0.605 1 96.94 221 THR A CA 1
ATOM 1717 C C . THR A 1 221 ? -3.686 -15.383 -1.316 1 96.94 221 THR A C 1
ATOM 1719 O O . THR A 1 221 ? -3.531 -16.609 -1.357 1 96.94 221 THR A O 1
ATOM 1722 N N . MET A 1 222 ? -4.727 -14.773 -1.845 1 97.25 222 MET A N 1
ATOM 1723 C CA . MET A 1 222 ? -5.734 -15.523 -2.6 1 97.25 222 MET A CA 1
ATOM 1724 C C . MET A 1 222 ? -5.098 -16.25 -3.781 1 97.25 222 MET A C 1
ATOM 1726 O O . MET A 1 222 ? -5.391 -17.422 -4.027 1 97.25 222 MET A O 1
ATOM 1730 N N . MET A 1 223 ? -4.23 -15.586 -4.477 1 96.69 223 MET A N 1
ATOM 1731 C CA . MET A 1 223 ? -3.551 -16.172 -5.629 1 96.69 223 MET A CA 1
ATOM 1732 C C . MET A 1 223 ? -2.68 -17.344 -5.207 1 96.69 223 MET A C 1
ATOM 1734 O O . MET A 1 223 ? -2.613 -18.359 -5.91 1 96.69 223 MET A O 1
ATOM 1738 N N . ARG A 1 224 ? -2.016 -17.234 -4.078 1 94.75 224 ARG A N 1
ATOM 1739 C CA . ARG A 1 224 ? -1.21 -18.328 -3.559 1 94.75 224 ARG A CA 1
ATOM 1740 C C . ARG A 1 224 ? -2.074 -19.547 -3.27 1 94.75 224 ARG A C 1
ATOM 1742 O O . ARG A 1 224 ? -1.688 -20.688 -3.58 1 94.75 224 ARG A O 1
ATOM 1749 N N . ARG A 1 225 ? -3.219 -19.344 -2.734 1 95.56 225 ARG A N 1
ATOM 1750 C CA . ARG A 1 225 ? -4.121 -20.438 -2.408 1 95.56 225 ARG A CA 1
ATOM 1751 C C . ARG A 1 225 ? -4.688 -21.078 -3.672 1 95.56 225 ARG A C 1
ATOM 1753 O O . ARG A 1 225 ? -4.82 -22.297 -3.75 1 95.56 225 ARG A O 1
ATOM 1760 N N . ILE A 1 226 ? -5 -20.25 -4.621 1 96.31 226 ILE A N 1
ATOM 1761 C CA . ILE A 1 226 ? -5.512 -20.766 -5.879 1 96.31 226 ILE A CA 1
ATOM 1762 C C . ILE A 1 226 ? -4.449 -21.641 -6.543 1 96.31 226 ILE A C 1
ATOM 1764 O O . ILE A 1 226 ? -4.746 -22.75 -7.004 1 96.31 226 ILE A O 1
ATOM 1768 N N . THR A 1 227 ? -3.213 -21.188 -6.555 1 94.38 227 THR A N 1
ATOM 1769 C CA . THR A 1 227 ? -2.113 -21.953 -7.121 1 94.38 227 THR A CA 1
ATOM 1770 C C . THR A 1 227 ? -1.927 -23.266 -6.367 1 94.38 227 THR A C 1
ATOM 1772 O O . THR A 1 227 ? -1.714 -24.312 -6.977 1 94.38 227 THR A O 1
ATOM 1775 N N . LYS A 1 228 ? -2.043 -23.219 -5.09 1 93.69 228 LYS A N 1
ATOM 1776 C CA . LYS A 1 228 ? -1.983 -24.406 -4.246 1 93.69 228 LYS A CA 1
ATOM 1777 C C . LYS A 1 228 ? -3.07 -25.406 -4.633 1 93.69 228 LYS A C 1
ATOM 1779 O O . LYS A 1 228 ? -2.801 -26.609 -4.766 1 93.69 228 LYS A O 1
ATOM 1784 N N . PHE A 1 229 ? -4.266 -24.953 -4.832 1 95.94 229 PHE A N 1
ATOM 1785 C CA . PHE A 1 229 ? -5.402 -25.812 -5.145 1 95.94 229 PHE A CA 1
ATOM 1786 C C . PHE A 1 229 ? -5.238 -26.438 -6.523 1 95.94 229 PHE A C 1
ATOM 1788 O O . PHE A 1 229 ? -5.594 -27.609 -6.727 1 95.94 229 PHE A O 1
ATOM 1795 N N . ILE A 1 230 ? -4.676 -25.672 -7.445 1 95.06 230 ILE A N 1
ATOM 1796 C CA . ILE A 1 230 ? -4.453 -26.188 -8.797 1 95.06 230 ILE A CA 1
ATOM 1797 C C . ILE A 1 230 ? -3.508 -27.375 -8.75 1 95.06 230 ILE A C 1
ATOM 1799 O O . ILE A 1 230 ? -3.697 -28.359 -9.469 1 95.06 230 ILE A O 1
ATOM 1803 N N . ASN A 1 231 ? -2.559 -27.391 -7.828 1 94.19 231 ASN A N 1
ATOM 1804 C CA . ASN A 1 231 ? -1.528 -28.422 -7.785 1 94.19 231 ASN A CA 1
ATOM 1805 C C . ASN A 1 231 ? -1.812 -29.453 -6.691 1 94.19 231 ASN A C 1
ATOM 1807 O O . ASN A 1 231 ? -1.046 -30.406 -6.512 1 94.19 231 ASN A O 1
ATOM 1811 N N . ALA A 1 232 ? -2.902 -29.328 -5.988 1 94.5 232 ALA A N 1
ATOM 1812 C CA . ALA A 1 232 ? -3.158 -30.094 -4.777 1 94.5 232 ALA A CA 1
ATOM 1813 C C . ALA A 1 232 ? -3.186 -31.594 -5.074 1 94.5 232 ALA A C 1
ATOM 1815 O O . ALA A 1 232 ? -2.604 -32.375 -4.34 1 94.5 232 ALA A O 1
ATOM 1816 N N . GLU A 1 233 ? -3.814 -32.031 -6.148 1 93.88 233 GLU A N 1
ATOM 1817 C CA . GLU A 1 233 ? -3.949 -33.438 -6.457 1 93.88 233 GLU A CA 1
ATOM 1818 C C . GLU A 1 233 ? -2.625 -34.031 -6.926 1 93.88 233 GLU A C 1
ATOM 1820 O O . GLU A 1 233 ? -2.314 -35.188 -6.629 1 93.88 233 GLU A O 1
ATOM 1825 N N . LEU A 1 234 ? -1.913 -33.312 -7.723 1 94 234 LEU A N 1
ATOM 1826 C CA . LEU A 1 234 ? -0.577 -33.75 -8.117 1 94 234 LEU A CA 1
ATOM 1827 C C . LEU A 1 234 ? 0.307 -33.969 -6.895 1 94 234 LEU A C 1
ATOM 1829 O O . LEU A 1 234 ? 0.966 -35 -6.785 1 94 234 LEU A O 1
ATOM 1833 N N . MET A 1 235 ? 0.28 -33.062 -5.961 1 92.56 235 MET A N 1
ATOM 1834 C CA . MET A 1 235 ? 1.103 -33.156 -4.762 1 92.56 235 MET A CA 1
ATOM 1835 C C . MET A 1 235 ? 0.652 -34.312 -3.887 1 92.56 235 MET A C 1
ATOM 1837 O O . MET A 1 235 ? 1.48 -35 -3.293 1 92.56 235 MET A O 1
ATOM 1841 N N . ALA A 1 236 ? -0.608 -34.469 -3.754 1 92.56 236 ALA A N 1
ATOM 1842 C CA . ALA A 1 236 ? -1.139 -35.594 -2.98 1 92.56 236 ALA A CA 1
ATOM 1843 C C . ALA A 1 236 ? -0.628 -36.906 -3.523 1 92.56 236 ALA A C 1
ATOM 1845 O O . ALA A 1 236 ? -0.284 -37.812 -2.756 1 92.56 236 ALA A O 1
ATOM 1846 N N . ARG A 1 237 ? -0.522 -37.094 -4.781 1 92.31 237 ARG A N 1
ATOM 1847 C CA . ARG A 1 237 ? -0.051 -38.344 -5.406 1 92.31 237 ARG A CA 1
ATOM 1848 C C . ARG A 1 237 ? 1.442 -38.531 -5.172 1 92.31 237 ARG A C 1
ATOM 1850 O O . ARG A 1 237 ? 1.891 -39.625 -4.887 1 92.31 237 ARG A O 1
ATOM 1857 N N . PHE A 1 238 ? 2.148 -37.438 -5.344 1 90.88 238 PHE A N 1
ATOM 1858 C CA . PHE A 1 238 ? 3.566 -37.5 -5.012 1 90.88 238 PHE A CA 1
ATOM 1859 C C . PHE A 1 238 ? 3.76 -37.969 -3.572 1 90.88 238 PHE A C 1
ATOM 1861 O O . PHE A 1 238 ? 4.574 -38.875 -3.305 1 90.88 238 PHE A O 1
ATOM 1868 N N . ASN A 1 239 ? 3.049 -37.406 -2.684 1 89.5 239 ASN A N 1
ATOM 1869 C CA . ASN A 1 239 ? 3.205 -37.656 -1.258 1 89.5 239 ASN A CA 1
ATOM 1870 C C . ASN A 1 239 ? 2.727 -39.062 -0.889 1 89.5 239 ASN A C 1
ATOM 1872 O O . ASN A 1 239 ? 3.203 -39.656 0.084 1 89.5 239 ASN A O 1
ATOM 1876 N N . ASN A 1 240 ? 1.826 -39.594 -1.698 1 91.12 240 ASN A N 1
ATOM 1877 C CA . ASN A 1 240 ? 1.311 -40.938 -1.454 1 91.12 240 ASN A CA 1
ATOM 1878 C C . ASN A 1 240 ? 2.158 -42 -2.148 1 91.12 240 ASN A C 1
ATOM 1880 O O . ASN A 1 240 ? 1.806 -43.156 -2.148 1 91.12 240 ASN A O 1
ATOM 1884 N N . GLY A 1 241 ? 3.182 -41.625 -2.893 1 88.69 241 GLY A N 1
ATOM 1885 C CA . GLY A 1 241 ? 4.145 -42.562 -3.443 1 88.69 241 GLY A CA 1
ATOM 1886 C C . GLY A 1 241 ? 3.738 -43.094 -4.797 1 88.69 241 GLY A C 1
ATOM 1887 O O . GLY A 1 241 ? 4.242 -44.125 -5.23 1 88.69 241 GLY A O 1
ATOM 1888 N N . HIS A 1 242 ? 2.846 -42.438 -5.477 1 90.94 242 HIS A N 1
ATOM 1889 C CA . HIS A 1 242 ? 2.459 -42.906 -6.809 1 90.94 242 HIS A CA 1
ATOM 1890 C C . HIS A 1 242 ? 3.609 -42.75 -7.797 1 90.94 242 HIS A C 1
ATOM 1892 O O . HIS A 1 242 ? 4.359 -41.781 -7.742 1 90.94 242 HIS A O 1
ATOM 1898 N N . SER A 1 243 ? 3.719 -43.75 -8.625 1 89.06 243 SER A N 1
ATOM 1899 C CA . SER A 1 243 ? 4.742 -43.656 -9.656 1 89.06 243 SER A CA 1
ATOM 1900 C C . SER A 1 243 ? 4.34 -42.688 -10.75 1 89.06 243 SER A C 1
ATOM 1902 O O . SER A 1 243 ? 3.16 -42.344 -10.898 1 89.06 243 SER A O 1
ATOM 1904 N N . ASP A 1 244 ? 5.242 -42.219 -11.477 1 86.69 244 ASP A N 1
ATOM 1905 C CA . ASP A 1 244 ? 5 -41.281 -12.555 1 86.69 244 ASP A CA 1
ATOM 1906 C C . ASP A 1 244 ? 4.062 -41.844 -13.602 1 86.69 244 ASP A C 1
ATOM 1908 O O . ASP A 1 244 ? 3.203 -41.156 -14.141 1 86.69 244 ASP A O 1
ATOM 1912 N N . ASN A 1 245 ? 4.227 -43.094 -13.836 1 84.81 245 ASN A N 1
ATOM 1913 C CA . ASN A 1 245 ? 3.396 -43.75 -14.836 1 84.81 245 ASN A CA 1
ATOM 1914 C C . ASN A 1 245 ? 1.943 -43.844 -14.383 1 84.81 245 ASN A C 1
ATOM 1916 O O . ASN A 1 245 ? 1.024 -43.719 -15.195 1 84.81 245 ASN A O 1
ATOM 1920 N N . GLU A 1 246 ? 1.735 -44.062 -13.156 1 85.31 246 GLU A N 1
ATOM 1921 C CA . GLU A 1 246 ? 0.398 -44.219 -12.594 1 85.31 246 GLU A CA 1
ATOM 1922 C C . GLU A 1 246 ? -0.387 -42.906 -12.656 1 85.31 246 GLU A C 1
ATOM 1924 O O . GLU A 1 246 ? -1.603 -42.938 -12.867 1 85.31 246 GLU A O 1
ATOM 1929 N N . MET A 1 247 ? 0.319 -41.875 -12.508 1 87.56 247 MET A N 1
ATOM 1930 C CA . MET A 1 247 ? -0.401 -40.594 -12.352 1 87.56 247 MET A CA 1
ATOM 1931 C C . MET A 1 247 ? -0.515 -39.875 -13.688 1 87.56 247 MET A C 1
ATOM 1933 O O . MET A 1 247 ? -1.289 -38.906 -13.812 1 87.56 247 MET A O 1
ATOM 1937 N N . SER A 1 248 ? 0.22 -40.312 -14.672 1 86.88 248 SER A N 1
ATOM 1938 C CA . SER A 1 248 ? 0.266 -39.594 -15.953 1 86.88 248 SER A CA 1
ATOM 1939 C C . SER A 1 248 ? -1.099 -39.594 -16.625 1 86.88 248 SER A C 1
ATOM 1941 O O . SER A 1 248 ? -1.456 -38.656 -17.312 1 86.88 248 SER A O 1
ATOM 1943 N N . SER A 1 249 ? -1.897 -40.594 -16.375 1 87.06 249 SER A N 1
ATOM 1944 C CA . SER A 1 249 ? -3.146 -40.812 -17.109 1 87.06 249 SER A CA 1
ATOM 1945 C C . SER A 1 249 ? -4.211 -39.812 -16.656 1 87.06 249 SER A C 1
ATOM 1947 O O . SER A 1 249 ? -5.191 -39.594 -17.375 1 87.06 249 SER A O 1
ATOM 1949 N N . ASP A 1 250 ? -4.004 -39.219 -15.5 1 89.56 250 ASP A N 1
ATOM 1950 C CA . ASP A 1 250 ? -5.043 -38.281 -15.039 1 89.56 250 ASP A CA 1
ATOM 1951 C C . ASP A 1 250 ? -4.484 -36.875 -14.836 1 89.56 250 ASP A C 1
ATOM 1953 O O . ASP A 1 250 ? -5.176 -35.906 -15.094 1 89.56 250 ASP A O 1
ATOM 1957 N N . ILE A 1 251 ? -3.238 -36.812 -14.477 1 93.12 251 ILE A N 1
ATOM 1958 C CA . ILE A 1 251 ? -2.668 -35.531 -14.117 1 93.12 251 ILE A CA 1
ATOM 1959 C C . ILE A 1 251 ? -2.416 -34.688 -15.375 1 93.12 251 ILE A C 1
ATOM 1961 O O . ILE A 1 251 ? -2.738 -33.5 -15.422 1 93.12 251 ILE A O 1
ATOM 1965 N N . ILE A 1 252 ? -1.83 -35.25 -16.375 1 92.94 252 ILE A N 1
ATOM 1966 C CA . ILE A 1 252 ? -1.483 -34.5 -17.578 1 92.94 252 ILE A CA 1
ATOM 1967 C C . ILE A 1 252 ? -2.756 -34.031 -18.266 1 92.94 252 ILE A C 1
ATOM 1969 O O . ILE A 1 252 ? -2.879 -32.844 -18.609 1 92.94 252 ILE A O 1
ATOM 1973 N N . PRO A 1 253 ? -3.791 -34.875 -18.406 1 91.12 253 PRO A N 1
ATOM 1974 C CA . PRO A 1 253 ? -5.051 -34.406 -18.969 1 91.12 253 PRO A CA 1
ATOM 1975 C C . PRO A 1 253 ? -5.672 -33.281 -18.141 1 91.12 253 PRO A C 1
ATOM 1977 O O . PRO A 1 253 ? -6.297 -32.375 -18.703 1 91.12 253 PRO A O 1
ATOM 1980 N N . TYR A 1 254 ? -5.543 -33.375 -16.875 1 93.12 254 TYR A N 1
ATOM 1981 C CA . TYR A 1 254 ? -6.055 -32.344 -15.992 1 93.12 254 TYR A CA 1
ATOM 1982 C C . TYR A 1 254 ? -5.406 -31 -16.297 1 93.12 254 TYR A C 1
ATOM 1984 O O . TYR A 1 254 ? -6.098 -30 -16.438 1 93.12 254 TYR A O 1
ATOM 1992 N N . TYR A 1 255 ? -4.094 -30.984 -16.438 1 93.44 255 TYR A N 1
ATOM 1993 C CA . TYR A 1 255 ? -3.398 -29.734 -16.734 1 93.44 255 TYR A CA 1
ATOM 1994 C C . TYR A 1 255 ? -3.73 -29.25 -18.141 1 93.44 255 TYR A C 1
ATOM 1996 O O . TYR A 1 255 ? -3.764 -28.047 -18.406 1 93.44 255 TYR A O 1
ATOM 2004 N N . ARG A 1 256 ? -3.955 -30.156 -19 1 91.44 256 ARG A N 1
ATOM 2005 C CA . ARG A 1 256 ? -4.359 -29.781 -20.359 1 91.44 256 ARG A CA 1
ATOM 2006 C C . ARG A 1 256 ? -5.703 -29.062 -20.344 1 91.44 256 ARG A C 1
ATOM 2008 O O . ARG A 1 256 ? -5.906 -28.109 -21.094 1 91.44 256 ARG A O 1
ATOM 2015 N N . LEU A 1 257 ? -6.566 -29.562 -19.5 1 89.75 257 LEU A N 1
ATOM 2016 C CA . LEU A 1 257 ? -7.855 -28.906 -19.328 1 89.75 257 LEU A CA 1
ATOM 2017 C C . LEU A 1 257 ? -7.672 -27.453 -18.891 1 89.75 257 LEU A C 1
ATOM 2019 O O . LEU A 1 257 ? -8.453 -26.578 -19.266 1 89.75 257 LEU A O 1
ATOM 2023 N N . LEU A 1 258 ? -6.625 -27.219 -18.094 1 92 258 LEU A N 1
ATOM 2024 C CA . LEU A 1 258 ? -6.398 -25.906 -17.5 1 92 258 LEU A CA 1
ATOM 2025 C C . LEU A 1 258 ? -5.48 -25.062 -18.375 1 92 258 LEU A C 1
ATOM 2027 O O . LEU A 1 258 ? -5.004 -24 -17.938 1 92 258 LEU A O 1
ATOM 2031 N N . ARG A 1 259 ? -5.234 -25.469 -19.547 1 89.94 259 ARG A N 1
ATOM 2032 C CA . ARG A 1 259 ? -4.27 -24.797 -20.422 1 89.94 259 ARG A CA 1
ATOM 2033 C C . ARG A 1 259 ? -4.59 -23.328 -20.578 1 89.94 259 ARG A C 1
ATOM 2035 O O . ARG A 1 259 ? -3.695 -22.469 -20.516 1 89.94 259 ARG A O 1
ATOM 2042 N N . GLY A 1 260 ? -5.832 -22.969 -20.719 1 86.44 260 GLY A N 1
ATOM 2043 C CA . GLY A 1 260 ? -6.238 -21.578 -20.922 1 86.44 260 GLY A CA 1
ATOM 2044 C C . GLY A 1 260 ? -5.941 -20.703 -19.719 1 86.44 260 GLY A C 1
ATOM 2045 O O . GLY A 1 260 ? -5.762 -19.5 -19.859 1 86.44 260 GLY A O 1
ATOM 2046 N N . VAL A 1 261 ? -5.855 -21.312 -18.547 1 91.19 261 VAL A N 1
ATOM 2047 C CA . VAL A 1 261 ? -5.648 -20.609 -17.281 1 91.19 261 VAL A CA 1
ATOM 2048 C C . VAL A 1 261 ? -4.152 -20.516 -16.969 1 91.19 261 VAL A C 1
ATOM 2050 O O . VAL A 1 261 ? -3.684 -19.531 -16.391 1 91.19 261 VAL A O 1
ATOM 2053 N N . LEU A 1 262 ? -3.432 -21.531 -17.422 1 90.56 262 LEU A N 1
ATOM 2054 C CA . LEU A 1 262 ? -2.021 -21.641 -17.078 1 90.56 262 LEU A CA 1
ATOM 2055 C C . LEU A 1 262 ? -1.139 -21.016 -18.141 1 90.56 262 LEU A C 1
ATOM 2057 O O . LEU A 1 262 ? -0.002 -20.625 -17.875 1 90.56 262 LEU A O 1
ATOM 2061 N N . ASP A 1 263 ? -1.654 -20.953 -19.328 1 84.94 263 ASP A N 1
ATOM 2062 C CA . ASP A 1 263 ? -0.865 -20.469 -20.453 1 84.94 263 ASP A CA 1
ATOM 2063 C C . ASP A 1 263 ? -0.789 -18.938 -20.453 1 84.94 263 ASP A C 1
ATOM 2065 O O . ASP A 1 263 ? -1.807 -18.266 -20.609 1 84.94 263 ASP A O 1
ATOM 2069 N N . SER A 1 264 ? 0.347 -18.438 -20.453 1 78.56 264 SER A N 1
ATOM 2070 C CA . SER A 1 264 ? 0.567 -17 -20.375 1 78.56 264 SER A CA 1
ATOM 2071 C C . SER A 1 264 ? 0.382 -16.328 -21.719 1 78.56 264 SER A C 1
ATOM 2073 O O . SER A 1 264 ? 0.288 -15.094 -21.797 1 78.56 264 SER A O 1
ATOM 2075 N N . TYR A 1 265 ? 0.323 -17.047 -22.688 1 74.25 265 TYR A N 1
ATOM 2076 C CA . TYR A 1 265 ? 0.149 -16.484 -24.016 1 74.25 265 TYR A CA 1
ATOM 2077 C C . TYR A 1 265 ? -1.329 -16.359 -24.375 1 74.25 265 TYR A C 1
ATOM 2079 O O . TYR A 1 265 ? -1.685 -15.766 -25.391 1 74.25 265 TYR A O 1
ATOM 2087 N N . SER A 1 266 ? -2.088 -16.891 -23.438 1 74.38 266 SER A N 1
ATOM 2088 C CA . SER A 1 266 ? -3.529 -16.797 -23.656 1 74.38 266 SER A CA 1
ATOM 2089 C C . SER A 1 266 ? -4.035 -15.383 -23.375 1 74.38 266 SER A C 1
ATOM 2091 O O . SER A 1 266 ? -3.543 -14.711 -22.469 1 74.38 266 SER A O 1
ATOM 2093 N N . ARG A 1 267 ? -4.941 -14.906 -24.141 1 80.31 267 ARG A N 1
ATOM 2094 C CA . ARG A 1 267 ? -5.59 -13.609 -23.938 1 80.31 267 ARG A CA 1
ATOM 2095 C C . ARG A 1 267 ? -6.652 -13.695 -22.859 1 80.31 267 ARG A C 1
ATOM 2097 O O . ARG A 1 267 ? -7.152 -12.672 -22.391 1 80.31 267 ARG A O 1
ATOM 2104 N N . ASN A 1 268 ? -6.914 -14.961 -22.5 1 84.5 268 ASN A N 1
ATOM 2105 C CA . ASN A 1 268 ? -7.906 -15.188 -21.453 1 84.5 268 ASN A CA 1
ATOM 2106 C C . ASN A 1 268 ? -7.328 -14.906 -20.062 1 84.5 268 ASN A C 1
ATOM 2108 O O . ASN A 1 268 ? -6.109 -14.945 -19.875 1 84.5 268 ASN A O 1
ATOM 2112 N N . PRO A 1 269 ? -8.234 -14.609 -19.156 1 90.62 269 PRO A N 1
ATOM 2113 C CA . PRO A 1 269 ? -7.754 -14.453 -17.781 1 90.62 269 PRO A CA 1
ATOM 2114 C C . PRO A 1 269 ? -7.07 -15.711 -17.25 1 90.62 269 PRO A C 1
ATOM 2116 O O . PRO A 1 269 ? -7.598 -16.812 -17.391 1 90.62 269 PRO A O 1
ATOM 2119 N N . GLY A 1 270 ? -5.93 -15.578 -16.797 1 93 270 GLY A N 1
ATOM 2120 C CA . GLY A 1 270 ? -5.152 -16.672 -16.234 1 93 270 GLY A CA 1
ATOM 2121 C C . GLY A 1 270 ? -4.324 -16.25 -15.031 1 93 270 GLY A C 1
ATOM 2122 O O . GLY A 1 270 ? -4.469 -15.133 -14.531 1 93 270 GLY A O 1
ATOM 2123 N N . LEU A 1 271 ? -3.551 -17.172 -14.523 1 93.12 271 LEU A N 1
ATOM 2124 C CA . LEU A 1 271 ? -2.721 -16.906 -13.352 1 93.12 271 LEU A CA 1
ATOM 2125 C C . LEU A 1 271 ? -1.755 -15.758 -13.609 1 93.12 271 LEU A C 1
ATOM 2127 O O . LEU A 1 271 ? -1.428 -15 -12.695 1 93.12 271 LEU A O 1
ATOM 2131 N N . HIS A 1 272 ? -1.44 -15.531 -14.844 1 90.12 272 HIS A N 1
ATOM 2132 C CA . HIS A 1 272 ? -0.408 -14.57 -15.219 1 90.12 272 HIS A CA 1
ATOM 2133 C C . HIS A 1 272 ? -0.983 -13.164 -15.344 1 90.12 272 HIS A C 1
ATOM 2135 O O . HIS A 1 272 ? -0.234 -12.188 -15.438 1 90.12 272 HIS A O 1
ATOM 2141 N N . SER A 1 273 ? -2.262 -13.031 -15.258 1 92.5 273 SER A N 1
ATOM 2142 C CA . SER A 1 273 ? -2.824 -11.75 -15.68 1 92.5 273 SER A CA 1
ATOM 2143 C C . SER A 1 273 ? -3.609 -11.094 -14.555 1 92.5 273 SER A C 1
ATOM 2145 O O . SER A 1 273 ? -4.078 -9.961 -14.695 1 92.5 273 SER A O 1
ATOM 2147 N N . VAL A 1 274 ? -3.75 -11.797 -13.438 1 94.81 274 VAL A N 1
ATOM 2148 C CA . VAL A 1 274 ? -4.473 -11.195 -12.32 1 94.81 274 VAL A CA 1
ATOM 2149 C C . VAL A 1 274 ? -3.705 -9.984 -11.797 1 94.81 274 VAL A C 1
ATOM 2151 O O . VAL A 1 274 ? -2.498 -10.062 -11.562 1 94.81 274 VAL A O 1
ATOM 2154 N N . GLY A 1 275 ? -4.379 -8.891 -11.594 1 92.94 275 GLY A N 1
ATOM 2155 C CA . GLY A 1 275 ? -3.729 -7.66 -11.188 1 92.94 275 GLY A CA 1
ATOM 2156 C C . GLY A 1 275 ? -3.236 -6.832 -12.359 1 92.94 275 GLY A C 1
ATOM 2157 O O . GLY A 1 275 ? -2.797 -5.691 -12.188 1 92.94 275 GLY A O 1
ATOM 2158 N N . ASN A 1 276 ? -3.174 -7.426 -13.508 1 91.62 276 ASN A N 1
ATOM 2159 C CA . ASN A 1 276 ? -2.854 -6.781 -14.773 1 91.62 276 ASN A CA 1
ATOM 2160 C C . ASN A 1 276 ? -4.008 -6.891 -15.766 1 91.62 276 ASN A C 1
ATOM 2162 O O . ASN A 1 276 ? -3.881 -7.555 -16.797 1 91.62 276 ASN A O 1
ATOM 2166 N N . ASP A 1 277 ? -5.113 -6.242 -15.445 1 89.44 277 ASP A N 1
ATOM 2167 C CA . ASP A 1 277 ? -6.289 -6.09 -16.297 1 89.44 277 ASP A CA 1
ATOM 2168 C C . ASP A 1 277 ? -7.375 -7.094 -15.914 1 89.44 277 ASP A C 1
ATOM 2170 O O . ASP A 1 277 ? -8.547 -6.918 -16.266 1 89.44 277 ASP A O 1
ATOM 2174 N N . TYR A 1 278 ? -6.996 -8.195 -15.297 1 95.06 278 TYR A N 1
ATOM 2175 C CA . TYR A 1 278 ? -8.008 -9.18 -14.93 1 95.06 278 TYR A CA 1
ATOM 2176 C C . TYR A 1 278 ? -8.07 -9.367 -13.414 1 95.06 278 TYR A C 1
ATOM 2178 O O . TYR A 1 278 ? -7.07 -9.164 -12.719 1 95.06 278 TYR A O 1
ATOM 2186 N N . SER A 1 279 ? -9.219 -9.742 -12.961 1 96.69 279 SER A N 1
ATOM 2187 C CA . SER A 1 279 ? -9.469 -9.914 -11.531 1 96.69 279 SER A CA 1
ATOM 2188 C C . SER A 1 279 ? -9.453 -11.391 -11.141 1 96.69 279 SER A C 1
ATOM 2190 O O . SER A 1 279 ? -9.352 -12.266 -12.008 1 96.69 279 SER A O 1
ATOM 2192 N N . ILE A 1 280 ? -9.492 -11.641 -9.852 1 97.38 280 ILE A N 1
ATOM 2193 C CA . ILE A 1 280 ? -9.617 -13 -9.336 1 97.38 280 ILE A CA 1
ATOM 2194 C C . ILE A 1 280 ? -10.922 -13.625 -9.82 1 97.38 280 ILE A C 1
ATOM 2196 O O . ILE A 1 280 ? -10.953 -14.797 -10.195 1 97.38 280 ILE A O 1
ATOM 2200 N N . SER A 1 281 ? -11.977 -12.812 -9.82 1 96.19 281 SER A N 1
ATOM 2201 C CA . SER A 1 281 ? -13.266 -13.297 -10.305 1 96.19 281 SER A CA 1
ATOM 2202 C C . SER A 1 281 ? -13.188 -13.703 -11.773 1 96.19 281 SER A C 1
ATOM 2204 O O . SER A 1 281 ? -13.797 -14.695 -12.18 1 96.19 281 SER A O 1
ATOM 2206 N N . ASP A 1 282 ? -12.461 -12.945 -12.555 1 95.88 282 ASP A N 1
ATOM 2207 C CA . ASP A 1 282 ? -12.258 -13.312 -13.953 1 95.88 282 ASP A CA 1
ATOM 2208 C C . ASP A 1 282 ? -11.555 -14.664 -14.07 1 95.88 282 ASP A C 1
ATOM 2210 O O . ASP A 1 282 ? -11.945 -15.508 -14.883 1 95.88 282 ASP A O 1
ATOM 2214 N N . LEU A 1 283 ? -10.508 -14.867 -13.297 1 96.31 283 LEU A N 1
ATOM 2215 C CA . LEU A 1 283 ? -9.742 -16.109 -13.289 1 96.31 283 LEU A CA 1
ATOM 2216 C C . LEU A 1 283 ? -10.633 -17.281 -12.898 1 96.31 283 LEU A C 1
ATOM 2218 O O . LEU A 1 283 ? -10.648 -18.312 -13.586 1 96.31 283 LEU A O 1
ATOM 2222 N N . THR A 1 284 ? -11.367 -17.125 -11.805 1 95.88 284 THR A N 1
ATOM 2223 C CA . THR A 1 284 ? -12.219 -18.203 -11.32 1 95.88 284 THR A CA 1
ATOM 2224 C C . THR A 1 284 ? -13.328 -18.516 -12.32 1 95.88 284 THR A C 1
ATOM 2226 O O . THR A 1 284 ? -13.688 -19.672 -12.523 1 95.88 284 THR A O 1
ATOM 2229 N N . SER A 1 285 ? -13.852 -17.469 -12.938 1 93.88 285 SER A N 1
ATOM 2230 C CA . SER A 1 285 ? -14.867 -17.656 -13.961 1 93.88 285 SER A CA 1
ATOM 2231 C C . SER A 1 285 ? -14.32 -18.453 -15.148 1 93.88 285 SER A C 1
ATOM 2233 O O . SER A 1 285 ? -15.008 -19.312 -15.703 1 93.88 285 SER A O 1
ATOM 2235 N N . GLN A 1 286 ? -13.102 -18.141 -15.516 1 93.06 286 GLN A N 1
ATOM 2236 C CA . GLN A 1 286 ? -12.453 -18.859 -16.609 1 93.06 286 GLN A CA 1
ATOM 2237 C C . GLN A 1 286 ? -12.273 -20.344 -16.266 1 93.06 286 GLN A C 1
ATOM 2239 O O . GLN A 1 286 ? -12.445 -21.203 -17.125 1 93.06 286 GLN A O 1
ATOM 2244 N N . ILE A 1 287 ? -11.945 -20.656 -15.039 1 94.31 287 ILE A N 1
ATOM 2245 C CA . ILE A 1 287 ? -11.781 -22.031 -14.594 1 94.31 287 ILE A CA 1
ATOM 2246 C C . ILE A 1 287 ? -13.141 -22.734 -14.602 1 94.31 287 ILE A C 1
ATOM 2248 O O . ILE A 1 287 ? -13.25 -23.875 -15.07 1 94.31 287 ILE A O 1
ATOM 2252 N N . LEU A 1 288 ? -14.109 -22.047 -14.188 1 91.5 288 LEU A N 1
ATOM 2253 C CA . LEU A 1 288 ? -15.445 -22.625 -14.094 1 91.5 288 LEU A CA 1
ATOM 2254 C C . LEU A 1 288 ? -16.016 -22.906 -15.484 1 91.5 288 LEU A C 1
ATOM 2256 O O . LEU A 1 288 ? -16.766 -23.875 -15.664 1 91.5 288 LEU A O 1
ATOM 2260 N N . LYS A 1 289 ? -15.68 -22.172 -16.469 1 88.56 289 LYS A N 1
ATOM 2261 C CA . LYS A 1 289 ? -16.219 -22.297 -17.828 1 88.56 289 LYS A CA 1
ATOM 2262 C C . LYS A 1 289 ? -15.703 -23.547 -18.516 1 88.56 289 LYS A C 1
ATOM 2264 O O . LYS A 1 289 ? -16.266 -23.984 -19.531 1 88.56 289 LYS A O 1
ATOM 2269 N N . ILE A 1 290 ? -14.664 -24.125 -17.984 1 86.38 290 ILE A N 1
ATOM 2270 C CA . ILE A 1 290 ? -14.078 -25.312 -18.594 1 86.38 290 ILE A CA 1
ATOM 2271 C C . ILE A 1 290 ? -15.086 -26.469 -18.531 1 86.38 290 ILE A C 1
ATOM 2273 O O . ILE A 1 290 ? -15.07 -27.344 -19.406 1 86.38 290 ILE A O 1
ATOM 2277 N N . GLU A 1 291 ? -15.906 -26.484 -17.562 1 73.69 291 GLU A N 1
ATOM 2278 C CA . GLU A 1 291 ? -16.922 -27.531 -17.391 1 73.69 291 GLU A CA 1
ATOM 2279 C C . GLU A 1 291 ? -17.828 -27.609 -18.609 1 73.69 291 GLU A C 1
ATOM 2281 O O . GLU A 1 291 ? -18.328 -28.688 -18.953 1 73.69 291 GLU A O 1
ATOM 2286 N N . ILE A 1 292 ? -18 -26.547 -19.219 1 67.12 292 ILE A N 1
ATOM 2287 C CA . ILE A 1 292 ? -18.922 -26.484 -20.344 1 67.12 292 ILE A CA 1
ATOM 2288 C C . ILE A 1 292 ? -18.391 -27.328 -21.5 1 67.12 292 ILE A C 1
ATOM 2290 O O . ILE A 1 292 ? -19.156 -27.828 -22.312 1 67.12 292 ILE A O 1
ATOM 2294 N N . SER A 1 293 ? -17.078 -27.484 -21.516 1 62.16 293 SER A N 1
ATOM 2295 C CA . SER A 1 293 ? -16.453 -28.203 -22.625 1 62.16 293 SER A CA 1
ATOM 2296 C C . SER A 1 293 ? -16.531 -29.719 -22.406 1 62.16 293 SER A C 1
ATOM 2298 O O . SER A 1 293 ? -16.047 -30.484 -23.234 1 62.16 293 SER A O 1
ATOM 2300 N N . PHE A 1 294 ? -17.156 -30.125 -21.25 1 62.88 294 PHE A N 1
ATOM 2301 C CA . PHE A 1 294 ? -17.234 -31.562 -20.969 1 62.88 294 PHE A CA 1
ATOM 2302 C C . PHE A 1 294 ? -18.25 -32.25 -21.891 1 62.88 294 PHE A C 1
ATOM 2304 O O . PHE A 1 294 ? -19.312 -31.688 -22.156 1 62.88 294 PHE A O 1
ATOM 2311 N N . PRO A 1 295 ? -17.719 -33.188 -22.844 1 54.16 295 PRO A N 1
ATOM 2312 C CA . PRO A 1 295 ? -18.625 -33.844 -23.797 1 54.16 295 PRO A CA 1
ATOM 2313 C C . PRO A 1 295 ? -19.969 -34.219 -23.156 1 54.16 295 PRO A C 1
ATOM 2315 O O . PRO A 1 295 ? -20 -34.562 -21.969 1 54.16 295 PRO A O 1
ATOM 2318 N N . ALA A 1 296 ? -21.141 -33.906 -23.625 1 49.34 296 ALA A N 1
ATOM 2319 C CA . ALA A 1 296 ? -22.344 -34.688 -23.391 1 49.34 296 ALA A CA 1
ATOM 2320 C C . ALA A 1 296 ? -22.109 -36.188 -23.625 1 49.34 296 ALA A C 1
ATOM 2322 O O . ALA A 1 296 ? -21.062 -36.562 -24.188 1 49.34 296 ALA A O 1
ATOM 2323 N N . GLU A 1 297 ? -23.25 -37.312 -23.703 1 44.06 297 GLU A N 1
ATOM 2324 C CA . GLU A 1 297 ? -23.125 -38.75 -23.953 1 44.06 297 GLU A CA 1
ATOM 2325 C C . GLU A 1 297 ? -22.047 -39.062 -25 1 44.06 297 GLU A C 1
ATOM 2327 O O . GLU A 1 297 ? -21.281 -40 -24.844 1 44.06 297 GLU A O 1
ATOM 2332 N N . ARG A 1 298 ? -22.469 -39.031 -26.344 1 39.25 298 ARG A N 1
ATOM 2333 C CA . ARG A 1 298 ? -21.953 -39.688 -27.531 1 39.25 298 ARG A CA 1
ATOM 2334 C C . ARG A 1 298 ? -20.625 -39.125 -27.969 1 39.25 298 ARG A C 1
ATOM 2336 O O . ARG A 1 298 ? -19.984 -39.625 -28.906 1 39.25 298 ARG A O 1
ATOM 2343 N N . SER A 1 299 ? -20.5 -37.812 -27.953 1 39.16 299 SER A N 1
ATOM 2344 C CA . SER A 1 299 ? -19.375 -37.406 -28.781 1 39.16 299 SER A CA 1
ATOM 2345 C C . SER A 1 299 ? -18.047 -37.562 -28.047 1 39.16 299 SER A C 1
ATOM 2347 O O . SER A 1 299 ? -17.922 -37.156 -26.891 1 39.16 299 SER A O 1
ATOM 2349 N N . PHE A 1 300 ? -17.234 -38.594 -28.312 1 36.38 300 PHE A N 1
ATOM 2350 C CA . PHE A 1 300 ? -15.945 -39.188 -27.953 1 36.38 300 PHE A CA 1
ATOM 2351 C C . PHE A 1 300 ? -14.922 -38.094 -27.656 1 36.38 300 PHE A C 1
ATOM 2353 O O . PHE A 1 300 ? -13.734 -38.375 -27.484 1 36.38 300 PHE A O 1
ATOM 2360 N N . ASN A 1 301 ? -15.242 -36.875 -28.047 1 44.09 301 ASN A N 1
ATOM 2361 C CA . ASN A 1 301 ? -13.992 -36.125 -28.094 1 44.09 301 ASN A CA 1
ATOM 2362 C C . ASN A 1 301 ? -13.227 -36.219 -26.781 1 44.09 301 ASN A C 1
ATOM 2364 O O . ASN A 1 301 ? -13.766 -36.688 -25.781 1 44.09 301 ASN A O 1
ATOM 2368 N N . ARG A 1 302 ? -12.031 -35.062 -26.484 1 51.69 302 ARG A N 1
ATOM 2369 C CA . ARG A 1 302 ? -10.625 -34.938 -26.125 1 51.69 302 ARG A CA 1
ATOM 2370 C C . ARG A 1 302 ? -10.445 -34.906 -24.609 1 51.69 302 ARG A C 1
ATOM 2372 O O . ARG A 1 302 ? -9.328 -34.781 -24.125 1 51.69 302 ARG A O 1
ATOM 2379 N N . THR A 1 303 ? -11.406 -34.625 -23.797 1 58.25 303 THR A N 1
ATOM 2380 C CA . THR A 1 303 ? -10.977 -34.562 -22.406 1 58.25 303 THR A CA 1
ATOM 2381 C C . THR A 1 303 ? -10.938 -35.938 -21.781 1 58.25 303 THR A C 1
ATOM 2383 O O . THR A 1 303 ? -11.914 -36.688 -21.844 1 58.25 303 THR A O 1
ATOM 2386 N N . SER A 1 304 ? -9.75 -36.438 -21.391 1 70.12 304 SER A N 1
ATOM 2387 C CA . SER A 1 304 ? -9.586 -37.719 -20.688 1 70.12 304 SER A CA 1
ATOM 2388 C C . SER A 1 304 ? -10.5 -37.781 -19.469 1 70.12 304 SER A C 1
ATOM 2390 O O . SER A 1 304 ? -10.484 -36.906 -18.609 1 70.12 304 SER A O 1
ATOM 2392 N N . PRO A 1 305 ? -11.453 -38.688 -19.438 1 78.75 305 PRO A N 1
ATOM 2393 C CA . PRO A 1 305 ? -12.367 -38.875 -18.312 1 78.75 305 PRO A CA 1
ATOM 2394 C C . PRO A 1 305 ? -11.648 -38.906 -16.969 1 78.75 305 PRO A C 1
ATOM 2396 O O . PRO A 1 305 ? -12.242 -38.562 -15.938 1 78.75 305 PRO A O 1
ATOM 2399 N N . ASN A 1 306 ? -10.406 -39.156 -16.984 1 85.44 306 ASN A N 1
ATOM 2400 C CA . ASN A 1 306 ? -9.656 -39.281 -15.742 1 85.44 306 ASN A CA 1
ATOM 2401 C C . ASN A 1 306 ? -9.32 -37.938 -15.133 1 85.44 306 ASN A C 1
ATOM 2403 O O . ASN A 1 306 ? -8.961 -37.844 -13.961 1 85.44 306 ASN A O 1
ATOM 2407 N N . ALA A 1 307 ? -9.492 -36.969 -15.969 1 90.12 307 ALA A N 1
ATOM 2408 C CA . ALA A 1 307 ? -9.148 -35.625 -15.508 1 90.12 307 ALA A CA 1
ATOM 2409 C C . ALA A 1 307 ? -10.32 -34.969 -14.773 1 90.12 307 ALA A C 1
ATOM 2411 O O . ALA A 1 307 ? -10.141 -34.031 -14.016 1 90.12 307 ALA A O 1
ATOM 2412 N N . ILE A 1 308 ? -11.5 -35.438 -14.984 1 89.81 308 ILE A N 1
ATOM 2413 C CA . ILE A 1 308 ? -12.734 -34.781 -14.57 1 89.81 308 ILE A CA 1
ATOM 2414 C C . ILE A 1 308 ? -12.828 -34.781 -13.047 1 89.81 308 ILE A C 1
ATOM 2416 O O . ILE A 1 308 ? -13.086 -33.75 -12.438 1 89.81 308 ILE A O 1
ATOM 2420 N N . PRO A 1 309 ? -12.523 -35.906 -12.352 1 91.44 309 PRO A N 1
ATOM 2421 C CA . PRO A 1 309 ? -12.609 -35.875 -10.891 1 91.44 309 PRO A CA 1
ATOM 2422 C C . PRO A 1 309 ? -11.641 -34.875 -10.266 1 91.44 309 PRO A C 1
ATOM 2424 O O . PRO A 1 309 ? -11.969 -34.25 -9.266 1 91.44 309 PRO A O 1
ATOM 2427 N N . ILE A 1 310 ? -10.469 -34.75 -10.828 1 94.31 310 ILE A N 1
ATOM 2428 C CA . ILE A 1 310 ? -9.469 -33.844 -10.328 1 94.31 310 ILE A CA 1
ATOM 2429 C C . ILE A 1 310 ? -9.953 -32.406 -10.516 1 94.31 310 ILE A C 1
ATOM 2431 O O . ILE A 1 310 ? -9.852 -31.578 -9.609 1 94.31 310 ILE A O 1
ATOM 2435 N N . TYR A 1 311 ? -10.508 -32.125 -11.664 1 94.38 311 TYR A N 1
ATOM 2436 C CA . TYR A 1 311 ? -11.055 -30.828 -11.984 1 94.38 311 TYR A CA 1
ATOM 2437 C C . TYR A 1 311 ? -12.195 -30.469 -11.039 1 94.38 311 TYR A C 1
ATOM 2439 O O . TYR A 1 311 ? -12.266 -29.344 -10.547 1 94.38 311 TYR A O 1
ATOM 2447 N N . MET A 1 312 ? -13.039 -31.469 -10.766 1 94.56 312 MET A N 1
ATOM 2448 C CA . MET A 1 312 ? -14.164 -31.219 -9.867 1 94.56 312 MET A CA 1
ATOM 2449 C C . MET A 1 312 ? -13.68 -30.938 -8.453 1 94.56 312 MET A C 1
ATOM 2451 O O . MET A 1 312 ? -14.266 -30.109 -7.742 1 94.56 312 MET A O 1
ATOM 2455 N N . ALA A 1 313 ? -12.633 -31.609 -8.062 1 95.81 313 ALA A N 1
ATOM 2456 C CA . ALA A 1 313 ? -12.039 -31.328 -6.75 1 95.81 313 ALA A CA 1
ATOM 2457 C C . ALA A 1 313 ? -11.523 -29.906 -6.676 1 95.81 313 ALA A C 1
ATOM 2459 O O . ALA A 1 313 ? -11.68 -29.234 -5.648 1 95.81 313 ALA A O 1
ATOM 2460 N N . LEU A 1 314 ? -10.914 -29.422 -7.762 1 96.75 314 LEU A N 1
ATOM 2461 C CA . LEU A 1 314 ? -10.438 -28.047 -7.84 1 96.75 314 LEU A CA 1
ATOM 2462 C C . LEU A 1 314 ? -11.594 -27.062 -7.672 1 96.75 314 LEU A C 1
ATOM 2464 O O . LEU A 1 314 ? -11.492 -26.109 -6.906 1 96.75 314 LEU A O 1
ATOM 2468 N N . LEU A 1 315 ? -12.695 -27.344 -8.344 1 96.5 315 LEU A N 1
ATOM 2469 C CA . LEU A 1 315 ? -13.852 -26.453 -8.281 1 96.5 315 LEU A CA 1
ATOM 2470 C C . LEU A 1 315 ? -14.391 -26.375 -6.859 1 96.5 315 LEU A C 1
ATOM 2472 O O . LEU A 1 315 ? -14.789 -25.297 -6.402 1 96.5 315 LEU A O 1
ATOM 2476 N N . ARG A 1 316 ? -14.406 -27.5 -6.195 1 96.69 316 ARG A N 1
ATOM 2477 C CA . ARG A 1 316 ? -14.875 -27.531 -4.816 1 96.69 316 ARG A CA 1
ATOM 2478 C C . ARG A 1 316 ? -13.992 -26.672 -3.918 1 96.69 316 ARG A C 1
ATOM 2480 O O . ARG A 1 316 ? -14.5 -25.922 -3.08 1 96.69 316 ARG A O 1
ATOM 2487 N N . ARG A 1 317 ? -12.711 -26.766 -4.086 1 97.12 317 ARG A N 1
ATOM 2488 C CA . ARG A 1 317 ? -11.773 -25.984 -3.287 1 97.12 317 ARG A CA 1
ATOM 2489 C C . ARG A 1 317 ? -11.922 -24.484 -3.568 1 97.12 317 ARG A C 1
ATOM 2491 O O . ARG A 1 317 ? -11.891 -23.672 -2.646 1 97.12 317 ARG A O 1
ATOM 2498 N N . LEU A 1 318 ? -12.102 -24.125 -4.871 1 97.38 318 LEU A N 1
ATOM 2499 C CA . LEU A 1 318 ? -12.242 -22.734 -5.262 1 97.38 318 LEU A CA 1
ATOM 2500 C C . LEU A 1 318 ? -13.523 -22.141 -4.695 1 97.38 318 LEU A C 1
ATOM 2502 O O . LEU A 1 318 ? -13.539 -20.984 -4.246 1 97.38 318 LEU A O 1
ATOM 2506 N N . ARG A 1 319 ? -14.578 -22.938 -4.73 1 96.31 319 ARG A N 1
ATOM 2507 C CA . ARG A 1 319 ? -15.844 -22.5 -4.145 1 96.31 319 ARG A CA 1
ATOM 2508 C C . ARG A 1 319 ? -15.688 -22.219 -2.652 1 96.31 319 ARG A C 1
ATOM 2510 O O . ARG A 1 319 ? -16.156 -21.203 -2.148 1 96.31 319 ARG A O 1
ATOM 2517 N N . GLY A 1 320 ? -15.062 -23.109 -1.979 1 96.81 320 GLY A N 1
ATOM 2518 C CA . GLY A 1 320 ? -14.797 -22.906 -0.562 1 96.81 320 GLY A CA 1
ATOM 2519 C C . GLY A 1 320 ? -13.961 -21.672 -0.272 1 96.81 320 GLY A C 1
ATOM 2520 O O . GLY A 1 320 ? -14.242 -20.938 0.675 1 96.81 320 GLY A O 1
ATOM 2521 N N . LEU A 1 321 ? -12.953 -21.469 -1.072 1 97.12 321 LEU A N 1
ATOM 2522 C CA . LEU A 1 321 ? -12.078 -20.312 -0.91 1 97.12 321 LEU A CA 1
ATOM 2523 C C . LEU A 1 321 ? -12.867 -19.016 -1.03 1 97.12 321 LEU A C 1
ATOM 2525 O O . LEU A 1 321 ? -12.711 -18.109 -0.207 1 97.12 321 LEU A O 1
ATOM 2529 N N . ASN A 1 322 ? -13.68 -18.938 -2.059 1 95.62 322 ASN A N 1
ATOM 2530 C CA . ASN A 1 322 ? -14.492 -17.75 -2.309 1 95.62 322 ASN A CA 1
ATOM 2531 C C . ASN A 1 322 ? -15.508 -17.516 -1.19 1 95.62 322 ASN A C 1
ATOM 2533 O O . ASN A 1 322 ? -15.703 -16.391 -0.755 1 95.62 322 ASN A O 1
ATOM 2537 N N . GLU A 1 323 ? -16.094 -18.562 -0.679 1 94.75 323 GLU A N 1
ATOM 2538 C CA . GLU A 1 323 ? -17.109 -18.469 0.357 1 94.75 323 GLU A CA 1
ATOM 2539 C C . GLU A 1 323 ? -16.5 -18.094 1.704 1 94.75 323 GLU A C 1
ATOM 2541 O O . GLU A 1 323 ? -17.141 -17.406 2.508 1 94.75 323 GLU A O 1
ATOM 2546 N N . ASN A 1 324 ? -15.32 -18.484 1.932 1 95 324 ASN A N 1
ATOM 2547 C CA . ASN A 1 324 ? -14.688 -18.281 3.236 1 95 324 ASN A CA 1
ATOM 2548 C C . ASN A 1 324 ? -14.008 -16.922 3.338 1 95 324 ASN A C 1
ATOM 2550 O O . ASN A 1 324 ? -13.734 -16.453 4.438 1 95 324 ASN A O 1
ATOM 2554 N N . PHE A 1 325 ? -13.719 -16.359 2.24 1 97.19 325 PHE A N 1
ATOM 2555 C CA . PHE A 1 325 ? -13.07 -15.055 2.266 1 97.19 325 PHE A CA 1
ATOM 2556 C C . PHE A 1 325 ? -14.086 -13.945 2.496 1 97.19 325 PHE A C 1
ATOM 2558 O O . PHE A 1 325 ? -14.961 -13.711 1.655 1 97.19 325 PHE A O 1
ATOM 2565 N N . VAL A 1 326 ? -13.922 -13.164 3.588 1 96.69 326 VAL A N 1
ATOM 2566 C CA . VAL A 1 326 ? -14.969 -12.219 3.965 1 96.69 326 VAL A CA 1
ATOM 2567 C C . VAL A 1 326 ? -14.461 -10.789 3.758 1 96.69 326 VAL A C 1
ATOM 2569 O O . VAL A 1 326 ? -15.227 -9.828 3.914 1 96.69 326 VAL A O 1
ATOM 2572 N N . GLY A 1 327 ? -13.188 -10.609 3.438 1 97.31 327 GLY A N 1
ATOM 2573 C CA . GLY A 1 327 ? -12.641 -9.281 3.26 1 97.31 327 GLY A CA 1
ATOM 2574 C C . GLY A 1 327 ? -11.719 -8.859 4.395 1 97.31 327 GLY A C 1
ATOM 2575 O O . GLY A 1 327 ? -11.273 -9.695 5.18 1 97.31 327 GLY A O 1
ATOM 2576 N N . LEU A 1 328 ? -11.375 -7.621 4.418 1 97.88 328 LEU A N 1
ATOM 2577 C CA . LEU A 1 328 ? -10.477 -7.086 5.43 1 97.88 328 LEU A CA 1
ATOM 2578 C C . LEU A 1 328 ? -11.203 -6.906 6.762 1 97.88 328 LEU A C 1
ATOM 2580 O O . LEU A 1 328 ? -12.398 -6.613 6.789 1 97.88 328 LEU A O 1
ATOM 2584 N N . CYS A 1 329 ? -10.484 -7.102 7.809 1 97.56 329 CYS A N 1
ATOM 2585 C CA . CYS A 1 329 ? -11 -6.934 9.156 1 97.56 329 CYS A CA 1
ATOM 2586 C C . CYS A 1 329 ? -10.453 -5.66 9.797 1 97.56 329 CYS A C 1
ATOM 2588 O O . CYS A 1 329 ? -9.25 -5.422 9.781 1 97.56 329 CYS A O 1
ATOM 2590 N N . LEU A 1 330 ? -11.312 -4.859 10.422 1 97.12 330 LEU A N 1
ATOM 2591 C CA . LEU A 1 330 ? -10.914 -3.59 11.031 1 97.12 330 LEU A CA 1
ATOM 2592 C C . LEU A 1 330 ? -9.961 -3.82 12.188 1 97.12 330 LEU A C 1
ATOM 2594 O O . LEU A 1 330 ? -8.961 -3.111 12.328 1 97.12 330 LEU A O 1
ATOM 2598 N N . ASP A 1 331 ? -10.234 -4.812 12.969 1 95.94 331 ASP A N 1
ATOM 2599 C CA . ASP A 1 331 ? -9.43 -5.094 14.148 1 95.94 331 ASP A CA 1
ATOM 2600 C C . ASP A 1 331 ? -8.031 -5.582 13.758 1 95.94 331 ASP A C 1
ATOM 2602 O O . ASP A 1 331 ? -7.039 -5.195 14.367 1 95.94 331 ASP A O 1
ATOM 2606 N N . CYS A 1 332 ? -7.969 -6.441 12.766 1 95.69 332 CYS A N 1
ATOM 2607 C CA . CYS A 1 332 ? -6.68 -6.906 12.266 1 95.69 332 CYS A CA 1
ATOM 2608 C C . CYS A 1 332 ? -5.848 -5.746 11.742 1 95.69 332 CYS A C 1
ATOM 2610 O O . CYS A 1 332 ? -4.637 -5.691 11.961 1 95.69 332 CYS A O 1
ATOM 2612 N N . LEU A 1 333 ? -6.516 -4.855 11.031 1 95.5 333 LEU A N 1
ATOM 2613 C CA . LEU A 1 333 ? -5.824 -3.693 10.477 1 95.5 333 LEU A CA 1
ATOM 2614 C C . LEU A 1 333 ? -5.293 -2.801 11.594 1 95.5 333 LEU A C 1
ATOM 2616 O O . LEU A 1 333 ? -4.227 -2.197 11.453 1 95.5 333 LEU A O 1
ATOM 2620 N N . GLU A 1 334 ? -6.027 -2.695 12.688 1 92.94 334 GLU A N 1
ATOM 2621 C CA . GLU A 1 334 ? -5.648 -1.846 13.812 1 92.94 334 GLU A CA 1
ATOM 2622 C C . GLU A 1 334 ? -4.352 -2.33 14.461 1 92.94 334 GLU A C 1
ATOM 2624 O O . GLU A 1 334 ? -3.559 -1.524 14.945 1 92.94 334 GLU A O 1
ATOM 2629 N N . VAL A 1 335 ? -4.16 -3.602 14.406 1 93.31 335 VAL A N 1
ATOM 2630 C CA . VAL A 1 335 ? -2.939 -4.133 15.008 1 93.31 335 VAL A CA 1
ATOM 2631 C C . VAL A 1 335 ? -1.905 -4.41 13.914 1 93.31 335 VAL A C 1
ATOM 2633 O O . VAL A 1 335 ? -0.884 -5.051 14.172 1 93.31 335 VAL A O 1
ATOM 2636 N N . ASP A 1 336 ? -2.197 -4.035 12.688 1 91.94 336 ASP A N 1
ATOM 2637 C CA . ASP A 1 336 ? -1.305 -4.078 11.531 1 91.94 336 ASP A CA 1
ATOM 2638 C C . ASP A 1 336 ? -0.905 -5.512 11.203 1 91.94 336 ASP A C 1
ATOM 2640 O O . ASP A 1 336 ? 0.247 -5.777 10.852 1 91.94 336 ASP A O 1
ATOM 2644 N N . LYS A 1 337 ? -1.812 -6.375 11.414 1 92.38 337 LYS A N 1
ATOM 2645 C CA . LYS A 1 337 ? -1.636 -7.785 11.07 1 92.38 337 LYS A CA 1
ATOM 2646 C C . LYS A 1 337 ? -2.848 -8.32 10.312 1 92.38 337 LYS A C 1
ATOM 2648 O O . LYS A 1 337 ? -3.877 -8.633 10.922 1 92.38 337 LYS A O 1
ATOM 2653 N N . LEU A 1 338 ? -2.615 -8.477 9.086 1 94.31 338 LEU A N 1
ATOM 2654 C CA . LEU A 1 338 ? -3.709 -8.992 8.266 1 94.31 338 LEU A CA 1
ATOM 2655 C C . LEU A 1 338 ? -3.873 -10.492 8.453 1 94.31 338 LEU A C 1
ATOM 2657 O O . LEU A 1 338 ? -2.885 -11.219 8.586 1 94.31 338 LEU A O 1
ATOM 2661 N N . ASP A 1 339 ? -5.039 -10.906 8.539 1 93.69 339 ASP A N 1
ATOM 2662 C CA . ASP A 1 339 ? -5.395 -12.32 8.617 1 93.69 339 ASP A CA 1
ATOM 2663 C C . ASP A 1 339 ? -6.434 -12.68 7.559 1 93.69 339 ASP A C 1
ATOM 2665 O O . ASP A 1 339 ? -7.598 -12.297 7.664 1 93.69 339 ASP A O 1
ATOM 2669 N N . PHE A 1 340 ? -6.016 -13.461 6.605 1 94.94 340 PHE A N 1
ATOM 2670 C CA . PHE A 1 340 ? -6.855 -13.844 5.477 1 94.94 340 PHE A CA 1
ATOM 2671 C C . PHE A 1 340 ? -8.062 -14.648 5.945 1 94.94 340 PHE A C 1
ATOM 2673 O O . PHE A 1 340 ? -9.141 -14.57 5.352 1 94.94 340 PHE A O 1
ATOM 2680 N N . ASP A 1 341 ? -7.938 -15.344 7.027 1 93.94 341 ASP A N 1
ATOM 2681 C CA . ASP A 1 341 ? -8.977 -16.266 7.48 1 93.94 341 ASP A CA 1
ATOM 2682 C C . ASP A 1 341 ? -9.82 -15.641 8.586 1 93.94 341 ASP A C 1
ATOM 2684 O O . ASP A 1 341 ? -10.758 -16.266 9.094 1 93.94 341 ASP A O 1
ATOM 2688 N N . CYS A 1 342 ? -9.539 -14.414 8.898 1 93.88 342 CYS A N 1
ATOM 2689 C CA . CYS A 1 342 ? -10.305 -13.742 9.945 1 93.88 342 CYS A CA 1
ATOM 2690 C C . CYS A 1 342 ? -11.727 -13.461 9.484 1 93.88 342 CYS A C 1
ATOM 2692 O O . CYS A 1 342 ? -11.945 -12.938 8.391 1 93.88 342 CYS A O 1
ATOM 2694 N N . ARG A 1 343 ? -12.711 -13.75 10.367 1 90.56 343 ARG A N 1
ATOM 2695 C CA . ARG A 1 343 ? -14.117 -13.562 10.023 1 90.56 343 ARG A CA 1
ATOM 2696 C C . ARG A 1 343 ? -14.656 -12.266 10.625 1 90.56 343 ARG A C 1
ATOM 2698 O O . ARG A 1 343 ? -15.852 -11.977 10.516 1 90.56 343 ARG A O 1
ATOM 2705 N N . GLY A 1 344 ? -13.773 -11.516 11.227 1 85.5 344 GLY A N 1
ATOM 2706 C CA . GLY A 1 344 ? -14.172 -10.219 11.75 1 85.5 344 GLY A CA 1
ATOM 2707 C C . GLY A 1 344 ? -14.703 -10.281 13.164 1 85.5 344 GLY A C 1
ATOM 2708 O O . GLY A 1 344 ? -15.258 -9.305 13.672 1 85.5 344 GLY A O 1
ATOM 2709 N N . VAL A 1 345 ? -14.695 -11.414 13.836 1 83.94 345 VAL A N 1
ATOM 2710 C CA . VAL A 1 345 ? -15.18 -11.562 15.203 1 83.94 345 VAL A CA 1
ATOM 2711 C C . VAL A 1 345 ? -14 -11.602 16.172 1 83.94 345 VAL A C 1
ATOM 2713 O O . VAL A 1 345 ? -13.156 -12.508 16.094 1 83.94 345 VAL A O 1
ATOM 2716 N N . HIS A 1 346 ? -13.797 -10.477 16.797 1 82.44 346 HIS A N 1
ATOM 2717 C CA . HIS A 1 346 ? -12.727 -10.414 17.781 1 82.44 346 HIS A CA 1
ATOM 2718 C C . HIS A 1 346 ? -13.289 -10.242 19.188 1 82.44 346 HIS A C 1
ATOM 2720 O O . HIS A 1 346 ? -14.352 -9.641 19.375 1 82.44 346 HIS A O 1
ATOM 2726 N N . LYS A 1 347 ? -13.047 -11.102 20.188 1 62.38 347 LYS A N 1
ATOM 2727 C CA . LYS A 1 347 ? -13.477 -10.977 21.578 1 62.38 347 LYS A CA 1
ATOM 2728 C C . LYS A 1 347 ? -12.867 -9.75 22.25 1 62.38 347 LYS A C 1
ATOM 2730 O O . LYS A 1 347 ? -11.758 -9.336 21.906 1 62.38 347 LYS A O 1
ATOM 2735 N N . MET B 1 1 ? 6.039 6.766 92.188 1 27.52 1 MET B N 1
ATOM 2736 C CA . MET B 1 1 ? 5.93 6.254 90.812 1 27.52 1 MET B CA 1
ATOM 2737 C C . MET B 1 1 ? 6.652 7.168 89.812 1 27.52 1 MET B C 1
ATOM 2739 O O . MET B 1 1 ? 6.246 8.312 89.625 1 27.52 1 MET B O 1
ATOM 2743 N N . SER B 1 2 ? 7.984 7.047 89.812 1 29.23 2 SER B N 1
ATOM 2744 C CA . SER B 1 2 ? 9.07 7.863 89.25 1 29.23 2 SER B CA 1
ATOM 2745 C C . SER B 1 2 ? 8.953 8 87.75 1 29.23 2 SER B C 1
ATOM 2747 O O . SER B 1 2 ? 8.672 7.023 87 1 29.23 2 SER B O 1
ATOM 2749 N N . ALA B 1 3 ? 8.609 9.188 87.312 1 34.59 3 ALA B N 1
ATOM 2750 C CA . ALA B 1 3 ? 8.273 9.727 85.938 1 34.59 3 ALA B CA 1
ATOM 2751 C C . ALA B 1 3 ? 9.414 9.5 85 1 34.59 3 ALA B C 1
ATOM 2753 O O . ALA B 1 3 ? 10.57 9.812 85.25 1 34.59 3 ALA B O 1
ATOM 2754 N N . PRO B 1 4 ? 9.258 8.469 84.125 1 34.09 4 PRO B N 1
ATOM 2755 C CA . PRO B 1 4 ? 10.367 8.008 83.25 1 34.09 4 PRO B CA 1
ATOM 2756 C C . PRO B 1 4 ? 11.031 9.133 82.5 1 34.09 4 PRO B C 1
ATOM 2758 O O . PRO B 1 4 ? 10.422 10.18 82.25 1 34.09 4 PRO B O 1
ATOM 2761 N N . SER B 1 5 ? 12.359 9.195 82.562 1 33.31 5 SER B N 1
ATOM 2762 C CA . SER B 1 5 ? 13.359 10.133 82.062 1 33.31 5 SER B CA 1
ATOM 2763 C C . SER B 1 5 ? 13.219 10.344 80.562 1 33.31 5 SER B C 1
ATOM 2765 O O . SER B 1 5 ? 13.141 9.383 79.75 1 33.31 5 SER B O 1
ATOM 2767 N N . PRO B 1 6 ? 12.711 11.484 80.125 1 31.42 6 PRO B N 1
ATOM 2768 C CA . PRO B 1 6 ? 12.398 11.766 78.688 1 31.42 6 PRO B CA 1
ATOM 2769 C C . PRO B 1 6 ? 13.609 11.617 77.812 1 31.42 6 PRO B C 1
ATOM 2771 O O . PRO B 1 6 ? 14.734 11.922 78.188 1 31.42 6 PRO B O 1
ATOM 2774 N N . ALA B 1 7 ? 13.727 10.523 77 1 32.38 7 ALA B N 1
ATOM 2775 C CA . ALA B 1 7 ? 14.797 10.125 76.062 1 32.38 7 ALA B CA 1
ATOM 2776 C C . ALA B 1 7 ? 15.305 11.312 75.25 1 32.38 7 ALA B C 1
ATOM 2778 O O . ALA B 1 7 ? 14.555 12.258 75 1 32.38 7 ALA B O 1
ATOM 2779 N N . HIS B 1 8 ? 16.578 11.43 75.125 1 28.78 8 HIS B N 1
ATOM 2780 C CA . HIS B 1 8 ? 17.5 12.383 74.5 1 28.78 8 HIS B CA 1
ATOM 2781 C C . HIS B 1 8 ? 17.219 12.531 73 1 28.78 8 HIS B C 1
ATOM 2783 O O . HIS B 1 8 ? 17.25 11.547 72.25 1 28.78 8 HIS B O 1
ATOM 2789 N N . LYS B 1 9 ? 16.406 13.414 72.625 1 29.78 9 LYS B N 1
ATOM 2790 C CA . LYS B 1 9 ? 16.141 13.742 71.25 1 29.78 9 LYS B CA 1
ATOM 2791 C C . LYS B 1 9 ? 17.438 14.031 70.5 1 29.78 9 LYS B C 1
ATOM 2793 O O . LYS B 1 9 ? 18.141 14.992 70.812 1 29.78 9 LYS B O 1
ATOM 2798 N N . ARG B 1 10 ? 18.234 13.016 70.188 1 30.7 10 ARG B N 1
ATOM 2799 C CA . ARG B 1 10 ? 19.422 13.289 69.375 1 30.7 10 ARG B CA 1
ATOM 2800 C C . ARG B 1 10 ? 19.078 14.211 68.188 1 30.7 10 ARG B C 1
ATOM 2802 O O . ARG B 1 10 ? 18.109 13.969 67.5 1 30.7 10 ARG B O 1
ATOM 2809 N N . LYS B 1 11 ? 19.656 15.375 68.188 1 31.47 11 LYS B N 1
ATOM 2810 C CA . LYS B 1 11 ? 19.703 16.391 67.188 1 31.47 11 LYS B CA 1
ATOM 2811 C C . LYS B 1 11 ? 20.094 15.797 65.812 1 31.47 11 LYS B C 1
ATOM 2813 O O . LYS B 1 11 ? 21.125 15.141 65.688 1 31.47 11 LYS B O 1
ATOM 2818 N N . ARG B 1 12 ? 19.125 15.258 65.062 1 28.97 12 ARG B N 1
ATOM 2819 C CA . ARG B 1 12 ? 19.391 14.852 63.688 1 28.97 12 ARG B CA 1
ATOM 2820 C C . ARG B 1 12 ? 20.281 15.859 63 1 28.97 12 ARG B C 1
ATOM 2822 O O . ARG B 1 12 ? 20.016 17.062 63.031 1 28.97 12 ARG B O 1
ATOM 2829 N N . GLY B 1 13 ? 21.594 15.594 62.938 1 28.61 13 GLY B N 1
ATOM 2830 C CA . GLY B 1 13 ? 22.562 16.344 62.156 1 28.61 13 GLY B CA 1
ATOM 2831 C C . GLY B 1 13 ? 22.047 16.719 60.781 1 28.61 13 GLY B C 1
ATOM 2832 O O . GLY B 1 13 ? 21.219 16.016 60.188 1 28.61 13 GLY B O 1
ATOM 2833 N N . ASP B 1 14 ? 21.891 18.078 60.531 1 28.56 14 ASP B N 1
ATOM 2834 C CA . ASP B 1 14 ? 21.562 18.781 59.312 1 28.56 14 ASP B CA 1
ATOM 2835 C C . ASP B 1 14 ? 22.359 18.234 58.125 1 28.56 14 ASP B C 1
ATOM 2837 O O . ASP B 1 14 ? 23.562 18.469 58.031 1 28.56 14 ASP B O 1
ATOM 2841 N N . ASP B 1 15 ? 22.359 16.875 57.844 1 32.78 15 ASP B N 1
ATOM 2842 C CA . ASP B 1 15 ? 23.031 16.516 56.594 1 32.78 15 ASP B CA 1
ATOM 2843 C C . ASP B 1 15 ? 22.594 17.438 55.438 1 32.78 15 ASP B C 1
ATOM 2845 O O . ASP B 1 15 ? 21.438 17.359 55 1 32.78 15 ASP B O 1
ATOM 2849 N N . SER B 1 16 ? 23.094 18.703 55.438 1 32.38 16 SER B N 1
ATOM 2850 C CA . SER B 1 16 ? 22.906 19.516 54.25 1 32.38 16 SER B CA 1
ATOM 2851 C C . SER B 1 16 ? 23.188 18.719 52.969 1 32.38 16 SER B C 1
ATOM 2853 O O . SER B 1 16 ? 24.203 18.031 52.875 1 32.38 16 SER B O 1
ATOM 2855 N N . PRO B 1 17 ? 22.125 18.25 52.344 1 34.28 17 PRO B N 1
ATOM 2856 C CA . PRO B 1 17 ? 22.406 17.547 51.094 1 34.28 17 PRO B CA 1
ATOM 2857 C C . PRO B 1 17 ? 23.516 18.234 50.281 1 34.28 17 PRO B C 1
ATOM 2859 O O . PRO B 1 17 ? 23.656 19.453 50.312 1 34.28 17 PRO B O 1
ATOM 2862 N N . SER B 1 18 ? 24.719 17.641 50.312 1 35.12 18 SER B N 1
ATOM 2863 C CA . SER B 1 18 ? 25.781 18.031 49.406 1 35.12 18 SER B CA 1
ATOM 2864 C C . SER B 1 18 ? 25.203 18.438 48.031 1 35.12 18 SER B C 1
ATOM 2866 O O . SER B 1 18 ? 24.312 17.766 47.531 1 35.12 18 SER B O 1
ATOM 2868 N N . GLY B 1 19 ? 25.172 19.688 47.781 1 31.47 19 GLY B N 1
ATOM 2869 C CA . GLY B 1 19 ? 24.875 20.266 46.5 1 31.47 19 GLY B CA 1
ATOM 2870 C C . GLY B 1 19 ? 25.453 19.469 45.344 1 31.47 19 GLY B C 1
ATOM 2871 O O . GLY B 1 19 ? 26.656 19.469 45.125 1 31.47 19 GLY B O 1
ATOM 2872 N N . ARG B 1 20 ? 25.016 18.188 45.125 1 33.22 20 ARG B N 1
ATOM 2873 C CA . ARG B 1 20 ? 25.391 17.625 43.844 1 33.22 20 ARG B CA 1
ATOM 2874 C C . ARG B 1 20 ? 25.438 18.719 42.781 1 33.22 20 ARG B C 1
ATOM 2876 O O . ARG B 1 20 ? 24.469 19.438 42.562 1 33.22 20 ARG B O 1
ATOM 2883 N N . SER B 1 21 ? 26.594 19.312 42.625 1 34.44 21 SER B N 1
ATOM 2884 C CA . SER B 1 21 ? 26.828 20.125 41.438 1 34.44 21 SER B CA 1
ATOM 2885 C C . SER B 1 21 ? 26.141 19.531 40.188 1 34.44 21 SER B C 1
ATOM 2887 O O . SER B 1 21 ? 26.281 18.328 39.906 1 34.44 21 SER B O 1
ATOM 2889 N N . LEU B 1 22 ? 24.984 19.844 39.875 1 36.47 22 LEU B N 1
ATOM 2890 C CA . LEU B 1 22 ? 24.453 19.641 38.531 1 36.47 22 LEU B CA 1
ATOM 2891 C C . LEU B 1 22 ? 25.578 19.719 37.5 1 36.47 22 LEU B C 1
ATOM 2893 O O . LEU B 1 22 ? 26.141 20.781 37.25 1 36.47 22 LEU B O 1
ATOM 2897 N N . ALA B 1 23 ? 26.5 18.812 37.469 1 37 23 ALA B N 1
ATOM 2898 C CA . ALA B 1 23 ? 27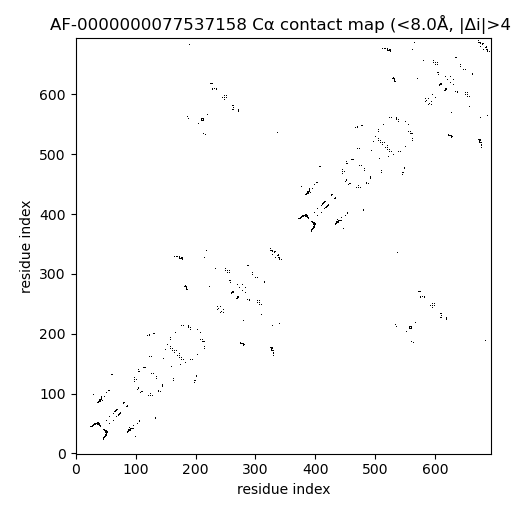.453 18.703 36.375 1 37 23 ALA B CA 1
ATOM 2899 C C . ALA B 1 23 ? 26.891 19.266 35.062 1 37 23 ALA B C 1
ATOM 2901 O O . ALA B 1 23 ? 25.828 18.844 34.625 1 37 23 ALA B O 1
ATOM 2902 N N . ARG B 1 24 ? 27.047 20.484 34.719 1 42.53 24 ARG B N 1
ATOM 2903 C CA . ARG B 1 24 ? 26.766 21.109 33.406 1 42.53 24 ARG B CA 1
ATOM 2904 C C . ARG B 1 24 ? 27 20.125 32.281 1 42.53 24 ARG B C 1
ATOM 2906 O O . ARG B 1 24 ? 28.094 19.562 32.156 1 42.53 24 ARG B O 1
ATOM 2913 N N . GLU B 1 25 ? 26.156 19.234 31.984 1 51.97 25 GLU B N 1
ATOM 2914 C CA . GLU B 1 25 ? 26.266 18.344 30.828 1 51.97 25 GLU B CA 1
ATOM 2915 C C . GLU B 1 25 ? 27.094 18.984 29.703 1 51.97 25 GLU B C 1
ATOM 2917 O O . GLU B 1 25 ? 26.75 20.062 29.219 1 51.97 25 GLU B O 1
ATOM 2922 N N . GLU B 1 26 ? 28.375 19.031 29.766 1 65.94 26 GLU B N 1
ATOM 2923 C CA . GLU B 1 26 ? 29.344 19.562 28.828 1 65.94 26 GLU B CA 1
ATOM 2924 C C . GLU B 1 26 ? 28.922 19.297 27.375 1 65.94 26 GLU B C 1
ATOM 2926 O O . GLU B 1 26 ? 28.688 18.156 27 1 65.94 26 GLU B O 1
ATOM 2931 N N . GLY B 1 27 ? 28.234 20.234 26.781 1 82.88 27 GLY B N 1
ATOM 2932 C CA . GLY B 1 27 ? 27.812 20.125 25.391 1 82.88 27 GLY B CA 1
ATOM 2933 C C . GLY B 1 27 ? 28.953 19.922 24.438 1 82.88 27 GLY B C 1
ATOM 2934 O O . GLY B 1 27 ? 30.125 20.125 24.797 1 82.88 27 GLY B O 1
ATOM 2935 N N . MET B 1 28 ? 28.797 19.203 23.297 1 90.31 28 MET B N 1
ATOM 2936 C CA . MET B 1 28 ? 29.781 18.969 22.25 1 90.31 28 MET B CA 1
ATOM 2937 C C . MET B 1 28 ? 29.969 20.219 21.406 1 90.31 28 MET B C 1
ATOM 2939 O O . MET B 1 28 ? 29.016 20.969 21.156 1 90.31 28 MET B O 1
ATOM 2943 N N . PHE B 1 29 ? 31.188 20.578 21.141 1 94.06 29 PHE B N 1
ATOM 2944 C CA . PHE B 1 29 ? 31.531 21.703 20.281 1 94.06 29 PHE B CA 1
ATOM 2945 C C . PHE B 1 29 ? 32.344 21.25 19.094 1 94.06 29 PHE B C 1
ATOM 2947 O O . PHE B 1 29 ? 33.5 20.844 19.25 1 94.06 29 PHE B O 1
ATOM 2954 N N . GLU B 1 30 ? 31.719 21.219 17.891 1 94.62 30 GLU B N 1
ATOM 2955 C CA . GLU B 1 30 ? 32.406 20.828 16.656 1 94.62 30 GLU B CA 1
ATOM 2956 C C . GLU B 1 30 ? 32.781 22.047 15.828 1 94.62 30 GLU B C 1
ATOM 2958 O O . GLU B 1 30 ? 31.922 22.844 15.438 1 94.62 30 GLU B O 1
ATOM 2963 N N . ARG B 1 31 ? 34.094 22.188 15.508 1 95.88 31 ARG B N 1
ATOM 2964 C CA . ARG B 1 31 ? 34.562 23.266 14.648 1 95.88 31 ARG B CA 1
ATOM 2965 C C . ARG B 1 31 ? 34.719 22.797 13.203 1 95.88 31 ARG B C 1
ATOM 2967 O O . ARG B 1 31 ? 35.844 22.484 12.773 1 95.88 31 ARG B O 1
ATOM 2974 N N . VAL B 1 32 ? 33.688 22.828 12.484 1 95.81 32 VAL B N 1
ATOM 2975 C CA . VAL B 1 32 ? 33.688 22.422 11.078 1 95.81 32 VAL B CA 1
ATOM 2976 C C . VAL B 1 32 ? 34.562 23.406 10.266 1 95.81 32 VAL B C 1
ATOM 2978 O O . VAL B 1 32 ? 35.312 23 9.398 1 95.81 32 VAL B O 1
ATOM 2981 N N . ALA B 1 33 ? 34.312 24.703 10.562 1 95.19 33 ALA B N 1
ATOM 2982 C CA . ALA B 1 33 ? 35.188 25.781 10.07 1 95.19 33 ALA B CA 1
ATOM 2983 C C . ALA B 1 33 ? 35.812 26.547 11.227 1 95.19 33 ALA B C 1
ATOM 2985 O O . ALA B 1 33 ? 35.188 27.438 11.805 1 95.19 33 ALA B O 1
ATOM 2986 N N . PRO B 1 34 ? 37 26.266 11.5 1 92.19 34 PRO B N 1
ATOM 2987 C CA . PRO B 1 34 ? 37.656 26.859 12.664 1 92.19 34 PRO B CA 1
ATOM 2988 C C . PRO B 1 34 ? 37.656 28.391 12.648 1 92.19 34 PRO B C 1
ATOM 2990 O O . PRO B 1 34 ? 37.594 29.031 13.703 1 92.19 34 PRO B O 1
ATOM 2993 N N . ASP B 1 35 ? 37.719 28.969 11.477 1 91.31 35 ASP B N 1
ATOM 2994 C CA . ASP B 1 35 ? 37.688 30.422 11.352 1 91.31 35 ASP B CA 1
ATOM 2995 C C . ASP B 1 35 ? 36.281 30.922 11.008 1 91.31 35 ASP B C 1
ATOM 2997 O O . ASP B 1 35 ? 36.125 32.031 10.523 1 91.31 35 ASP B O 1
ATOM 3001 N N . GLY B 1 36 ? 35.344 30.156 11.289 1 94.75 36 GLY B N 1
ATOM 3002 C CA . GLY B 1 36 ? 33.969 30.5 10.961 1 94.75 36 GLY B CA 1
ATOM 3003 C C . GLY B 1 36 ? 33.406 31.656 11.773 1 94.75 36 GLY B C 1
ATOM 3004 O O . GLY B 1 36 ? 33.844 31.891 12.898 1 94.75 36 GLY B O 1
ATOM 3005 N N . ASP B 1 37 ? 32.469 32.312 11.219 1 93.94 37 ASP B N 1
ATOM 3006 C CA . ASP B 1 37 ? 31.938 33.531 11.844 1 93.94 37 ASP B CA 1
ATOM 3007 C C . ASP B 1 37 ? 30.594 33.281 12.523 1 93.94 37 ASP B C 1
ATOM 3009 O O . ASP B 1 37 ? 30.047 34.156 13.172 1 93.94 37 ASP B O 1
ATOM 3013 N N . VAL B 1 38 ? 30.109 32 12.438 1 95.56 38 VAL B N 1
ATOM 3014 C CA . VAL B 1 38 ? 28.828 31.672 13.055 1 95.56 38 VAL B CA 1
ATOM 3015 C C . VAL B 1 38 ? 28.969 30.391 13.867 1 95.56 38 VAL B C 1
ATOM 3017 O O . VAL B 1 38 ? 29.641 29.453 13.438 1 95.56 38 VAL B O 1
ATOM 3020 N N . ILE B 1 39 ? 28.406 30.375 15.008 1 96.06 39 ILE B N 1
ATOM 3021 C CA . ILE B 1 39 ? 28.266 29.172 15.828 1 96.06 39 ILE B CA 1
ATOM 3022 C C . ILE B 1 39 ? 26.781 28.859 16.047 1 96.06 39 ILE B C 1
ATOM 3024 O O . ILE B 1 39 ? 26.078 29.625 16.703 1 96.06 39 ILE B O 1
ATOM 3028 N N . PHE B 1 40 ? 26.375 27.703 15.5 1 96.25 40 PHE B N 1
ATOM 3029 C CA . PHE B 1 40 ? 25 27.266 15.742 1 96.25 40 PHE B CA 1
ATOM 3030 C C . PHE B 1 40 ? 24.922 26.469 17.047 1 96.25 40 PHE B C 1
ATOM 3032 O O . PHE B 1 40 ? 25.734 25.594 17.297 1 96.25 40 PHE B O 1
ATOM 3039 N N . VAL B 1 41 ? 23.938 26.859 17.844 1 95.62 41 VAL B N 1
ATOM 3040 C CA . VAL B 1 41 ? 23.688 26.156 19.094 1 95.62 41 VAL B CA 1
ATOM 3041 C C . VAL B 1 41 ? 22.484 25.234 18.953 1 95.62 41 VAL B C 1
ATOM 3043 O O . VAL B 1 41 ? 21.375 25.703 18.672 1 95.62 41 VAL B O 1
ATOM 3046 N N . LEU B 1 42 ? 22.766 23.984 19.094 1 95 42 LEU B N 1
ATOM 3047 C CA . LEU B 1 42 ? 21.75 22.984 18.766 1 95 42 LEU B CA 1
ATOM 3048 C C . LEU B 1 42 ? 21.266 22.281 20.031 1 95 42 LEU B C 1
ATOM 3050 O O . LEU B 1 42 ? 21.812 22.5 21.125 1 95 42 LEU B O 1
ATOM 3054 N N . GLY B 1 43 ? 20.234 21.406 19.719 1 77.25 43 GLY B N 1
ATOM 3055 C CA . GLY B 1 43 ? 19.719 20.562 20.781 1 77.25 43 GLY B CA 1
ATOM 3056 C C . GLY B 1 43 ? 19.078 21.344 21.906 1 77.25 43 GLY B C 1
ATOM 3057 O O . GLY B 1 43 ? 18.297 22.266 21.656 1 77.25 43 GLY B O 1
ATOM 3058 N N . GLY B 1 44 ? 19.359 21 23.156 1 76.44 44 GLY B N 1
ATOM 3059 C CA . GLY B 1 44 ? 18.875 21.609 24.375 1 76.44 44 GLY B CA 1
ATOM 3060 C C . GLY B 1 44 ? 19.703 22.812 24.812 1 76.44 44 GLY B C 1
ATOM 3061 O O . GLY B 1 44 ? 19.578 23.281 25.953 1 76.44 44 GLY B O 1
ATOM 3062 N N . GLY B 1 45 ? 20.688 23.266 23.844 1 80.25 45 GLY B N 1
ATOM 3063 C CA . GLY B 1 45 ? 21.375 24.516 24.141 1 80.25 45 GLY B CA 1
ATOM 3064 C C . GLY B 1 45 ? 22.844 24.328 24.469 1 80.25 45 GLY B C 1
ATOM 3065 O O . GLY B 1 45 ? 23.578 25.297 24.656 1 80.25 45 GLY B O 1
ATOM 3066 N N . THR B 1 46 ? 23.344 23.062 24.312 1 87.12 46 THR B N 1
ATOM 3067 C CA . THR B 1 46 ? 24.719 22.875 24.781 1 87.12 46 THR B CA 1
ATOM 3068 C C . THR B 1 46 ? 25.641 22.484 23.625 1 87.12 46 THR B C 1
ATOM 3070 O O . THR B 1 46 ? 26.828 22.781 23.656 1 87.12 46 THR B O 1
ATOM 3073 N N . ASP B 1 47 ? 25.078 21.875 22.609 1 95.06 47 ASP B N 1
ATOM 3074 C CA . ASP B 1 47 ? 25.906 21.406 21.5 1 95.06 47 ASP B CA 1
ATOM 3075 C C . ASP B 1 47 ? 26.094 22.516 20.453 1 95.06 47 ASP B C 1
ATOM 3077 O O . ASP B 1 47 ? 25.156 23.234 20.125 1 95.06 47 ASP B O 1
ATOM 3081 N N . LYS B 1 48 ? 27.344 22.656 20 1 96.25 48 LYS B N 1
ATOM 3082 C CA . LYS B 1 48 ? 27.672 23.781 19.141 1 96.25 48 LYS B CA 1
ATOM 3083 C C . LYS B 1 48 ? 28.422 23.312 17.891 1 96.25 48 LYS B C 1
ATOM 3085 O O . LYS B 1 48 ? 29.203 22.359 17.953 1 96.25 48 LYS B O 1
ATOM 3090 N N . VAL B 1 49 ? 28.141 24 16.781 1 97.31 49 VAL B N 1
ATOM 3091 C CA . VAL B 1 49 ? 28.844 23.781 15.523 1 97.31 49 VAL B CA 1
ATOM 3092 C C . VAL B 1 49 ? 29.297 25.125 14.945 1 97.31 49 VAL B C 1
ATOM 3094 O O . VAL B 1 49 ? 28.469 26.016 14.719 1 97.31 49 VAL B O 1
ATOM 3097 N N . GLN B 1 50 ? 30.562 25.281 14.719 1 97.06 50 GLN B N 1
ATOM 3098 C CA . GLN B 1 50 ? 31.109 26.516 14.133 1 97.06 50 GLN B CA 1
ATOM 3099 C C . GLN B 1 50 ? 31.281 26.375 12.625 1 97.06 50 GLN B C 1
ATOM 3101 O O . GLN B 1 50 ? 31.891 25.422 12.148 1 97.06 50 GLN B O 1
ATOM 3106 N N . VAL B 1 51 ? 30.688 27.344 11.875 1 97.44 51 VAL B N 1
ATOM 3107 C CA . VAL B 1 51 ? 30.672 27.25 10.414 1 97.44 51 VAL B CA 1
ATOM 3108 C C . VAL B 1 51 ? 30.922 28.625 9.812 1 97.44 51 VAL B C 1
ATOM 3110 O O . VAL B 1 51 ? 31.016 29.625 10.539 1 97.44 51 VAL B O 1
ATOM 3113 N N . GLN B 1 52 ? 31.156 28.625 8.484 1 96.25 52 GLN B N 1
ATOM 3114 C CA . GLN B 1 52 ? 31.266 29.875 7.719 1 96.25 52 GLN B CA 1
ATOM 3115 C C . GLN B 1 52 ? 29.906 30.312 7.191 1 96.25 52 GLN B C 1
ATOM 3117 O O . GLN B 1 52 ? 29.25 29.578 6.453 1 96.25 52 GLN B O 1
ATOM 3122 N N . SER B 1 53 ? 29.5 31.516 7.5 1 94.81 53 SER B N 1
ATOM 3123 C CA . SER B 1 53 ? 28.188 32 7.098 1 94.81 53 SER B CA 1
ATOM 3124 C C . SER B 1 53 ? 28.062 32.062 5.578 1 94.81 53 SER B C 1
ATOM 3126 O O . SER B 1 53 ? 26.984 31.781 5.031 1 94.81 53 SER B O 1
ATOM 3128 N N . SER B 1 54 ? 29.109 32.375 4.859 1 94.5 54 SER B N 1
ATOM 3129 C CA . SER B 1 54 ? 29.078 32.5 3.406 1 94.5 54 SER B CA 1
ATOM 3130 C C . SER B 1 54 ? 28.734 31.156 2.75 1 94.5 54 SER B C 1
ATOM 3132 O O . SER B 1 54 ? 27.984 31.125 1.777 1 94.5 54 SER B O 1
ATOM 3134 N N . ILE B 1 55 ? 29.234 30.125 3.309 1 96.69 55 ILE B N 1
ATOM 3135 C CA . ILE B 1 55 ? 29 28.781 2.764 1 96.69 55 ILE B CA 1
ATOM 3136 C C . ILE B 1 55 ? 27.562 28.359 3.057 1 96.69 55 ILE B C 1
ATOM 3138 O O . ILE B 1 55 ? 26.875 27.828 2.18 1 96.69 55 ILE B O 1
ATOM 3142 N N . MET B 1 56 ? 27.094 28.641 4.242 1 96.75 56 MET B N 1
ATOM 3143 C CA . MET B 1 56 ? 25.719 28.312 4.617 1 96.75 56 MET B CA 1
ATOM 3144 C C . MET B 1 56 ? 24.719 29.062 3.742 1 96.75 56 MET B C 1
ATOM 3146 O O . MET B 1 56 ? 23.75 28.469 3.273 1 96.75 56 MET B O 1
ATOM 3150 N N . LYS B 1 57 ? 25 30.375 3.506 1 95.69 57 LYS B N 1
ATOM 3151 C CA . LYS B 1 57 ? 24.125 31.203 2.691 1 95.69 57 LYS B CA 1
ATOM 3152 C C . LYS B 1 57 ? 24.078 30.703 1.249 1 95.69 57 LYS B C 1
ATOM 3154 O O . LYS B 1 57 ? 23.016 30.734 0.611 1 95.69 57 LYS B O 1
ATOM 3159 N N . SER B 1 58 ? 25.109 30.25 0.787 1 96.38 58 SER B N 1
ATOM 3160 C CA . SER B 1 58 ? 25.203 29.766 -0.584 1 96.38 58 SER B CA 1
ATOM 3161 C C . SER B 1 58 ? 24.469 28.422 -0.738 1 96.38 58 SER B C 1
ATOM 3163 O O . SER B 1 58 ? 23.938 28.125 -1.806 1 96.38 58 SER B O 1
ATOM 3165 N N . ALA B 1 59 ? 24.516 27.641 0.283 1 96.62 59 ALA B N 1
ATOM 3166 C CA . ALA B 1 59 ? 24.016 26.266 0.226 1 96.62 59 ALA B CA 1
ATOM 3167 C C . ALA B 1 59 ? 22.5 26.219 0.407 1 96.62 59 ALA B C 1
ATOM 3169 O O . ALA B 1 59 ? 21.844 25.266 -0.004 1 96.62 59 ALA B O 1
ATOM 3170 N N . SER B 1 60 ? 21.938 27.25 1.011 1 97.31 60 SER B N 1
ATOM 3171 C CA . SER B 1 60 ? 20.547 27.203 1.418 1 97.31 60 SER B CA 1
ATOM 3172 C C . SER B 1 60 ? 19.891 28.578 1.319 1 97.31 60 SER B C 1
ATOM 3174 O O . SER B 1 60 ? 20.359 29.547 1.932 1 97.31 60 SER B O 1
ATOM 3176 N N . PRO B 1 61 ? 18.766 28.672 0.601 1 96.5 61 PRO B N 1
ATOM 3177 C CA . PRO B 1 61 ? 18.047 29.953 0.587 1 96.5 61 PRO B CA 1
ATOM 3178 C C . PRO B 1 61 ? 17.516 30.344 1.965 1 96.5 61 PRO B C 1
ATOM 3180 O O . PRO B 1 61 ? 17.406 31.531 2.275 1 96.5 61 PRO B O 1
ATOM 3183 N N . VAL B 1 62 ? 17.188 29.359 2.787 1 96.06 62 VAL B N 1
ATOM 3184 C CA . VAL B 1 62 ? 16.703 29.609 4.137 1 96.06 62 VAL B CA 1
ATOM 3185 C C . VAL B 1 62 ? 17.797 30.25 4.98 1 96.06 62 VAL B C 1
ATOM 3187 O O . VAL B 1 62 ? 17.562 31.266 5.645 1 96.06 62 VAL B O 1
ATOM 3190 N N . PHE B 1 63 ? 18.984 29.734 4.914 1 95.62 63 PHE B N 1
ATOM 3191 C CA . PHE B 1 63 ? 20.094 30.312 5.652 1 95.62 63 PHE B CA 1
ATOM 3192 C C . PHE B 1 63 ? 20.516 31.641 5.043 1 95.62 63 PHE B C 1
ATOM 3194 O O . PHE B 1 63 ? 20.953 32.531 5.758 1 95.62 63 PHE B O 1
ATOM 3201 N N . SER B 1 64 ? 20.375 31.734 3.721 1 95.38 64 SER B N 1
ATOM 3202 C CA . SER B 1 64 ? 20.641 33 3.076 1 95.38 64 SER B CA 1
ATOM 3203 C C . SER B 1 64 ? 19.734 34.094 3.631 1 95.38 64 SER B C 1
ATOM 3205 O O . SER B 1 64 ? 20.203 35.219 3.924 1 95.38 64 SER B O 1
ATOM 3207 N N . ALA B 1 65 ? 18.516 33.75 3.799 1 93.62 65 ALA B N 1
ATOM 3208 C CA . ALA B 1 65 ? 17.562 34.719 4.344 1 93.62 65 ALA B CA 1
ATOM 3209 C C . ALA B 1 65 ? 17.828 34.969 5.824 1 93.62 65 ALA B C 1
ATOM 3211 O O . ALA B 1 65 ? 17.828 36.125 6.27 1 93.62 65 ALA B O 1
ATOM 3212 N N . MET B 1 66 ? 18.109 33.938 6.594 1 91.69 66 MET B N 1
ATOM 3213 C CA . MET B 1 66 ? 18.281 34 8.039 1 91.69 66 MET B CA 1
ATOM 3214 C C . MET B 1 66 ? 19.516 34.812 8.391 1 91.69 66 MET B C 1
ATOM 3216 O O . MET B 1 66 ? 19.516 35.594 9.359 1 91.69 66 MET B O 1
ATOM 3220 N N . LEU B 1 67 ? 20.531 34.719 7.578 1 90.94 67 LEU B N 1
ATOM 3221 C CA . LEU B 1 67 ? 21.812 35.281 7.918 1 90.94 67 LEU B CA 1
ATOM 3222 C C . LEU B 1 67 ? 22.062 36.562 7.133 1 90.94 67 LEU B C 1
ATOM 3224 O O . LEU B 1 67 ? 23.125 37.188 7.234 1 90.94 67 LEU B O 1
ATOM 3228 N N . ALA B 1 68 ? 20.906 36.781 6.508 1 83.25 68 ALA B N 1
ATOM 3229 C CA . ALA B 1 68 ? 20.969 38.031 5.797 1 83.25 68 ALA B CA 1
ATOM 3230 C C . ALA B 1 68 ? 20.688 39.219 6.738 1 83.25 68 ALA B C 1
ATOM 3232 O O . ALA B 1 68 ? 20.188 39 7.848 1 83.25 68 ALA B O 1
ATOM 3233 N N . GLY B 1 69 ? 21.281 40.344 6.613 1 73.62 69 GLY B N 1
ATOM 3234 C CA . GLY B 1 69 ? 21.328 41.531 7.438 1 73.62 69 GLY B CA 1
ATOM 3235 C C . GLY B 1 69 ? 19.969 42.062 7.828 1 73.62 69 GLY B C 1
ATOM 3236 O O . GLY B 1 69 ? 19.844 42.875 8.758 1 73.62 69 GLY B O 1
ATOM 3237 N N . HIS B 1 70 ? 18.906 41.438 7.293 1 74.25 70 HIS B N 1
ATOM 3238 C CA . HIS B 1 70 ? 17.609 42.031 7.547 1 74.25 70 HIS B CA 1
ATOM 3239 C C . HIS B 1 70 ? 16.891 41.312 8.688 1 74.25 70 HIS B C 1
ATOM 3241 O O . HIS B 1 70 ? 15.906 41.844 9.227 1 74.25 70 HIS B O 1
ATOM 3247 N N . PHE B 1 71 ? 17.406 40.188 9.055 1 75.62 71 PHE B N 1
ATOM 3248 C CA . PHE B 1 71 ? 16.828 39.469 10.18 1 75.62 71 PHE B CA 1
ATOM 3249 C C . PHE B 1 71 ? 17.703 39.625 11.422 1 75.62 71 PHE B C 1
ATOM 3251 O O . PHE B 1 71 ? 18.844 40.094 11.328 1 75.62 71 PHE B O 1
ATOM 3258 N N . ARG B 1 72 ? 17.109 39.281 12.539 1 76.12 72 ARG B N 1
ATOM 3259 C CA . ARG B 1 72 ? 17.797 39.406 13.82 1 76.12 72 ARG B CA 1
ATOM 3260 C C . ARG B 1 72 ? 19.156 38.719 13.773 1 76.12 72 ARG B C 1
ATOM 3262 O O . ARG B 1 72 ? 20.156 39.281 14.227 1 76.12 72 ARG B O 1
ATOM 3269 N N . GLU B 1 73 ? 19.156 37.594 13.156 1 79.94 73 GLU B N 1
ATOM 3270 C CA . GLU B 1 73 ? 20.391 36.781 13.078 1 79.94 73 GLU B CA 1
ATOM 3271 C C . GLU B 1 73 ? 21.422 37.469 12.188 1 79.94 73 GLU B C 1
ATOM 3273 O O . GLU B 1 73 ? 22.625 37.438 12.484 1 79.94 73 GLU B O 1
ATOM 3278 N N . GLY B 1 74 ? 20.953 38.062 11.109 1 79.75 74 GLY B N 1
ATOM 3279 C CA . GLY B 1 74 ? 21.844 38.781 10.227 1 79.75 74 GLY B CA 1
ATOM 3280 C C . GLY B 1 74 ? 22.469 40 10.883 1 79.75 74 GLY B C 1
ATOM 3281 O O . GLY B 1 74 ? 23.656 40.281 10.688 1 79.75 74 GLY B O 1
ATOM 3282 N N . GLN B 1 75 ? 21.734 40.656 11.625 1 78.19 75 GLN B N 1
ATOM 3283 C CA . GLN B 1 75 ? 22.25 41.81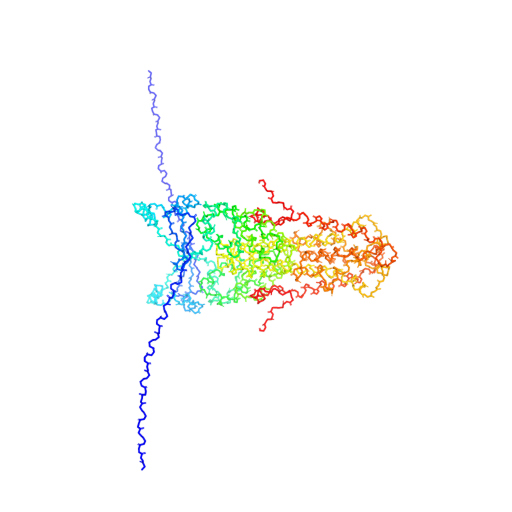2 12.352 1 78.19 75 GLN B CA 1
ATOM 3284 C C . GLN B 1 75 ? 23.297 41.406 13.383 1 78.19 75 GLN B C 1
ATOM 3286 O O . GLN B 1 75 ? 24.312 42.062 13.539 1 78.19 75 GLN B O 1
ATOM 3291 N N . MET B 1 76 ? 22.969 40.281 13.969 1 78.88 76 MET B N 1
ATOM 3292 C CA . MET B 1 76 ? 23.922 39.781 14.945 1 78.88 76 MET B CA 1
ATOM 3293 C C . MET B 1 76 ? 25.266 39.438 14.281 1 78.88 76 MET B C 1
ATOM 3295 O O . MET B 1 76 ? 26.328 39.688 14.859 1 78.88 76 MET B O 1
ATOM 3299 N N . LEU B 1 77 ? 25.156 38.938 13.148 1 81.69 77 LEU B N 1
ATOM 3300 C CA . LEU B 1 77 ? 26.359 38.562 12.391 1 81.69 77 LEU B CA 1
ATOM 3301 C C . LEU B 1 77 ? 27.156 39.812 12.023 1 81.69 77 LEU B C 1
ATOM 3303 O O . LEU B 1 77 ? 28.391 39.812 12.125 1 81.69 77 LEU B O 1
ATOM 3307 N N . HIS B 1 78 ? 26.484 40.812 11.586 1 79.56 78 HIS B N 1
ATOM 3308 C CA . HIS B 1 78 ? 27.125 42.062 11.227 1 79.56 78 HIS B CA 1
ATOM 3309 C C . HIS B 1 78 ? 27.812 42.719 12.43 1 79.56 78 HIS B C 1
ATOM 3311 O O . HIS B 1 78 ? 28.953 43.188 12.328 1 79.56 78 HIS B O 1
ATOM 3317 N N . ASP B 1 79 ? 27.156 42.625 13.5 1 79.94 79 ASP B N 1
ATOM 3318 C CA . ASP B 1 79 ? 27.703 43.219 14.727 1 79.94 79 ASP B CA 1
ATOM 3319 C C . ASP B 1 79 ? 28.922 42.438 15.203 1 79.94 79 ASP B C 1
ATOM 3321 O O . ASP B 1 79 ? 29.906 43.031 15.664 1 79.94 79 ASP B O 1
ATOM 3325 N N . ALA B 1 80 ? 28.828 41.156 15.094 1 79.5 80 ALA B N 1
ATOM 3326 C CA . ALA B 1 80 ? 29.922 40.312 15.523 1 79.5 80 ALA B CA 1
ATOM 3327 C C . ALA B 1 80 ? 31.141 40.469 14.617 1 79.5 80 ALA B C 1
ATOM 3329 O O . ALA B 1 80 ? 32.281 40.375 15.07 1 79.5 80 ALA B O 1
ATOM 3330 N N . ALA B 1 81 ? 30.922 40.688 13.352 1 77.31 81 ALA B N 1
ATOM 3331 C CA . ALA B 1 81 ? 32.031 40.906 12.422 1 77.31 81 ALA B CA 1
ATOM 3332 C C . ALA B 1 81 ? 32.906 42.062 12.867 1 77.31 81 ALA B C 1
ATOM 3334 O O . ALA B 1 81 ? 34.125 42.031 12.711 1 77.31 81 ALA B O 1
ATOM 3335 N N . ALA B 1 82 ? 32.281 42.969 13.477 1 79.12 82 ALA B N 1
ATOM 3336 C CA . ALA B 1 82 ? 33 44.156 13.953 1 79.12 82 ALA B CA 1
ATOM 3337 C C . ALA B 1 82 ? 33.938 43.781 15.117 1 79.12 82 ALA B C 1
ATOM 3339 O O . ALA B 1 82 ? 35 44.375 15.273 1 79.12 82 ALA B O 1
ATOM 3340 N N . SER B 1 83 ? 33.531 42.812 15.891 1 80.31 83 SER B N 1
ATOM 3341 C CA . SER B 1 83 ? 34.312 42.438 17.062 1 80.31 83 SER B CA 1
ATOM 3342 C C . SER B 1 83 ? 35.281 41.312 16.734 1 80.31 83 SER B C 1
ATOM 3344 O O . SER B 1 83 ? 36.188 41.031 17.516 1 80.31 83 SER B O 1
ATOM 3346 N N . GLY B 1 84 ? 35.156 40.719 15.656 1 81.25 84 GLY B N 1
ATOM 3347 C CA . GLY B 1 84 ? 36.031 39.656 15.234 1 81.25 84 GLY B CA 1
ATOM 3348 C C . GLY B 1 84 ? 35.688 38.312 15.867 1 81.25 84 GLY B C 1
ATOM 3349 O O . GLY B 1 84 ? 36.438 37.344 15.75 1 81.25 84 GLY B O 1
ATOM 3350 N N . LEU B 1 85 ? 34.625 38.281 16.578 1 87.44 85 LEU B N 1
ATOM 3351 C CA . LEU B 1 85 ? 34.219 37.031 17.219 1 87.44 85 LEU B CA 1
ATOM 3352 C C . LEU B 1 85 ? 33.031 36.438 16.516 1 87.44 85 LEU B C 1
ATOM 3354 O O . LEU B 1 85 ? 32.188 37.156 15.953 1 87.44 85 LEU B O 1
ATOM 3358 N N . PRO B 1 86 ? 32.906 35.156 16.547 1 92.31 86 PRO B N 1
ATOM 3359 C CA . PRO B 1 86 ? 31.75 34.5 15.914 1 92.31 86 PRO B CA 1
ATOM 3360 C C . PRO B 1 86 ? 30.453 34.75 16.688 1 92.31 86 PRO B C 1
ATOM 3362 O O . PRO B 1 86 ? 30.484 34.938 17.906 1 92.31 86 PRO B O 1
ATOM 3365 N N . VAL B 1 87 ? 29.359 34.781 15.977 1 92.44 87 VAL B N 1
ATOM 3366 C CA . VAL B 1 87 ? 28.047 35 16.594 1 92.44 87 VAL B CA 1
ATOM 3367 C C . VAL B 1 87 ? 27.391 33.656 16.859 1 92.44 87 VAL B C 1
ATOM 3369 O O . VAL B 1 87 ? 27.5 32.719 16.062 1 92.44 87 VAL B O 1
ATOM 3372 N N . GLU B 1 88 ? 26.719 33.531 18.016 1 92.75 88 GLU B N 1
ATOM 3373 C CA . GLU B 1 88 ? 25.969 32.312 18.344 1 92.75 88 GLU B CA 1
ATOM 3374 C C . GLU B 1 88 ? 24.5 32.469 17.938 1 92.75 88 GLU B C 1
ATOM 3376 O O . GLU B 1 88 ? 23.828 33.406 18.328 1 92.75 88 GLU B O 1
ATOM 3381 N N . ILE B 1 89 ? 24.031 31.578 17.125 1 93.12 89 ILE B N 1
ATOM 3382 C CA . ILE B 1 89 ? 22.656 31.547 16.656 1 93.12 89 ILE B CA 1
ATOM 3383 C C . ILE B 1 89 ? 21.984 30.266 17.109 1 93.12 89 ILE B C 1
ATOM 3385 O O . ILE B 1 89 ? 22.422 29.156 16.766 1 93.12 89 ILE B O 1
ATOM 3389 N N . PRO B 1 90 ? 20.906 30.359 17.875 1 93 90 PRO B N 1
ATOM 3390 C CA . PRO B 1 90 ? 20.219 29.156 18.344 1 93 90 PRO B CA 1
ATOM 3391 C C . PRO B 1 90 ? 19.344 28.5 17.266 1 93 90 PRO B C 1
ATOM 3393 O O . PRO B 1 90 ? 18.688 29.203 16.516 1 93 90 PRO B O 1
ATOM 3396 N N . LEU B 1 91 ? 19.391 27.25 17.109 1 94.12 91 LEU B N 1
ATOM 3397 C CA . LEU B 1 91 ? 18.5 26.406 16.328 1 94.12 91 LEU B CA 1
ATOM 3398 C C . LEU B 1 91 ? 17.859 25.328 17.203 1 94.12 91 LEU B C 1
ATOM 3400 O O . LEU B 1 91 ? 18.172 24.141 17.062 1 94.12 91 LEU B O 1
ATOM 3404 N N . PRO B 1 92 ? 16.875 25.797 17.922 1 90 92 PRO B N 1
ATOM 3405 C CA . PRO B 1 92 ? 16.312 24.844 18.875 1 90 92 PRO B CA 1
ATOM 3406 C C . PRO B 1 92 ? 15.586 23.672 18.188 1 90 92 PRO B C 1
ATOM 3408 O O . PRO B 1 92 ? 14.945 23.875 17.141 1 90 92 PRO B O 1
ATOM 3411 N N . GLY B 1 93 ? 15.742 22.469 18.641 1 90.12 93 GLY B N 1
ATOM 3412 C CA . GLY B 1 93 ? 15 21.312 18.172 1 90.12 93 GLY B CA 1
ATOM 3413 C C . GLY B 1 93 ? 15.758 20.484 17.141 1 90.12 93 GLY B C 1
ATOM 3414 O O . GLY B 1 93 ? 15.375 19.359 16.844 1 90.12 93 GLY B O 1
ATOM 3415 N N . ASP B 1 94 ? 16.828 21.125 16.547 1 94.88 94 ASP B N 1
ATOM 3416 C CA . ASP B 1 94 ? 17.562 20.391 15.531 1 94.88 94 ASP B CA 1
ATOM 3417 C C . ASP B 1 94 ? 18.578 19.438 16.156 1 94.88 94 ASP B C 1
ATOM 3419 O O . ASP B 1 94 ? 19.219 19.781 17.156 1 94.88 94 ASP B O 1
ATOM 3423 N N . ASP B 1 95 ? 18.703 18.266 15.594 1 95.31 95 ASP B N 1
ATOM 3424 C CA . ASP B 1 95 ? 19.625 17.234 16.062 1 95.31 95 ASP B CA 1
ATOM 3425 C C . ASP B 1 95 ? 21.062 17.625 15.773 1 95.31 95 ASP B C 1
ATOM 3427 O O . ASP B 1 95 ? 21.406 17.984 14.648 1 95.31 95 ASP B O 1
ATOM 3431 N N . PHE B 1 96 ? 21.953 17.547 16.766 1 96.56 96 PHE B N 1
ATOM 3432 C CA . PHE B 1 96 ? 23.344 17.969 16.672 1 96.56 96 PHE B CA 1
ATOM 3433 C C . PHE B 1 96 ? 24.109 17.109 15.672 1 96.56 96 PHE B C 1
ATOM 3435 O O . PHE B 1 96 ? 24.781 17.625 14.781 1 96.56 96 PHE B O 1
ATOM 3442 N N . GLU B 1 97 ? 24.031 15.789 15.828 1 96 97 GLU B N 1
ATOM 3443 C CA . GLU B 1 97 ? 24.812 14.883 14.984 1 96 97 GLU B CA 1
ATOM 3444 C C . GLU B 1 97 ? 24.453 15.062 13.508 1 96 97 GLU B C 1
ATOM 3446 O O . GLU B 1 97 ? 25.344 15.141 12.656 1 96 97 GLU B O 1
ATOM 3451 N N . ALA B 1 98 ? 23.203 15.125 13.211 1 97.44 98 ALA B N 1
ATOM 3452 C CA . ALA B 1 98 ? 22.719 15.297 11.836 1 97.44 98 ALA B CA 1
ATOM 3453 C C . ALA B 1 98 ? 23.156 16.641 11.266 1 97.44 98 ALA B C 1
ATOM 3455 O O . ALA B 1 98 ? 23.625 16.719 10.133 1 97.44 98 ALA B O 1
ATOM 3456 N N . PHE B 1 99 ? 23.016 17.672 12.062 1 97.94 99 PHE B N 1
ATOM 3457 C CA . PHE B 1 99 ? 23.391 19.016 11.602 1 97.94 99 PHE B CA 1
ATOM 3458 C C . PHE B 1 99 ? 24.891 19.109 11.352 1 97.94 99 PHE B C 1
ATOM 3460 O O . PHE B 1 99 ? 25.312 19.703 10.359 1 97.94 99 PHE B O 1
ATOM 3467 N N . LYS B 1 100 ? 25.578 18.547 12.258 1 96.88 100 LYS B N 1
ATOM 3468 C CA . LYS B 1 100 ? 27.031 18.484 12.125 1 96.88 100 LYS B CA 1
ATOM 3469 C C . LYS B 1 100 ? 27.438 17.844 10.797 1 96.88 100 LYS B C 1
ATOM 3471 O O . LYS B 1 100 ? 28.281 18.375 10.078 1 96.88 100 LYS B O 1
ATOM 3476 N N . LEU B 1 101 ? 26.844 16.734 10.477 1 97.38 101 LEU B N 1
ATOM 3477 C CA . LEU B 1 101 ? 27.172 16.016 9.25 1 97.38 101 LEU B CA 1
ATOM 3478 C C . LEU B 1 101 ? 26.828 16.844 8.023 1 97.38 101 LEU B C 1
ATOM 3480 O O . LEU B 1 101 ? 27.578 16.844 7.039 1 97.38 101 LEU B O 1
ATOM 3484 N N . ILE B 1 102 ? 25.766 17.562 8.102 1 98 102 ILE B N 1
ATOM 3485 C CA . ILE B 1 102 ? 25.375 18.438 7.004 1 98 102 ILE B CA 1
ATOM 3486 C C . ILE B 1 102 ? 26.438 19.516 6.805 1 98 102 ILE B C 1
ATOM 3488 O O . ILE B 1 102 ? 26.875 19.766 5.676 1 98 102 ILE B O 1
ATOM 3492 N N . CYS B 1 103 ? 26.859 20.094 7.887 1 97.5 103 CYS B N 1
ATOM 3493 C CA . CYS B 1 103 ? 27.875 21.141 7.816 1 97.5 103 CYS B CA 1
ATOM 3494 C C . CYS B 1 103 ? 29.188 20.609 7.262 1 97.5 103 CYS B C 1
ATOM 3496 O O . CYS B 1 103 ? 29.859 21.266 6.473 1 97.5 103 CYS B O 1
ATOM 3498 N N . ILE B 1 104 ? 29.484 19.438 7.707 1 96.56 104 ILE B N 1
ATOM 3499 C CA . ILE B 1 104 ? 30.703 18.812 7.203 1 96.56 104 ILE B CA 1
ATOM 3500 C C . ILE B 1 104 ? 30.578 18.578 5.699 1 96.56 104 ILE B C 1
ATOM 3502 O O . ILE B 1 104 ? 31.516 18.859 4.938 1 96.56 104 ILE B O 1
ATOM 3506 N N . ALA B 1 105 ? 29.469 18.094 5.223 1 96.19 105 ALA B N 1
ATOM 3507 C CA . ALA B 1 105 ? 29.219 17.797 3.814 1 96.19 105 ALA B CA 1
ATOM 3508 C C . ALA B 1 105 ? 29.359 19.047 2.955 1 96.19 105 ALA B C 1
ATOM 3510 O O . ALA B 1 105 ? 29.875 18.984 1.84 1 96.19 105 ALA B O 1
ATOM 3511 N N . ILE B 1 106 ? 28.922 20.125 3.504 1 96.44 106 ILE B N 1
ATOM 3512 C CA . ILE B 1 106 ? 28.875 21.359 2.713 1 96.44 106 ILE B CA 1
ATOM 3513 C C . ILE B 1 106 ? 30.219 22.062 2.762 1 96.44 106 ILE B C 1
ATOM 3515 O O . ILE B 1 106 ? 30.625 22.703 1.795 1 96.44 106 ILE B O 1
ATOM 3519 N N . HIS B 1 107 ? 30.969 21.953 3.891 1 95.5 107 HIS B N 1
ATOM 3520 C CA . HIS B 1 107 ? 32.219 22.703 4.086 1 95.5 107 HIS B CA 1
ATOM 3521 C C . HIS B 1 107 ? 33.406 21.875 3.654 1 95.5 107 HIS B C 1
ATOM 3523 O O . HIS B 1 107 ? 34.406 22.422 3.195 1 95.5 107 HIS B O 1
ATOM 3529 N N . ARG B 1 108 ? 33.344 20.547 3.959 1 89.75 108 ARG B N 1
ATOM 3530 C CA . ARG B 1 108 ? 34.469 19.641 3.82 1 89.75 108 ARG B CA 1
ATOM 3531 C C . ARG B 1 108 ? 34.062 18.344 3.115 1 89.75 108 ARG B C 1
ATOM 3533 O O . ARG B 1 108 ? 34.188 17.266 3.678 1 89.75 108 ARG B O 1
ATOM 3540 N N . GLN B 1 109 ? 33.875 18.391 1.95 1 82.12 109 GLN B N 1
ATOM 3541 C CA . GLN B 1 109 ? 33.281 17.25 1.231 1 82.12 109 GLN B CA 1
ATOM 3542 C C . GLN B 1 109 ? 34.156 16 1.404 1 82.12 109 GLN B C 1
ATOM 3544 O O . GLN B 1 109 ? 33.625 14.906 1.623 1 82.12 109 GLN B O 1
ATOM 3549 N N . ALA B 1 110 ? 35.406 16.203 1.377 1 82.31 110 ALA B N 1
ATOM 3550 C CA . ALA B 1 110 ? 36.312 15.07 1.505 1 82.31 110 ALA B CA 1
ATOM 3551 C C . ALA B 1 110 ? 36.156 14.391 2.863 1 82.31 110 ALA B C 1
ATOM 3553 O O . ALA B 1 110 ? 36.25 13.172 2.973 1 82.31 110 ALA B O 1
ATOM 3554 N N . SER B 1 111 ? 35.812 15.133 3.83 1 84.19 111 SER B N 1
ATOM 3555 C CA . SER B 1 111 ? 35.656 14.609 5.184 1 84.19 111 SER B CA 1
ATOM 3556 C C . SER B 1 111 ? 34.406 13.781 5.316 1 84.19 111 SER B C 1
ATOM 3558 O O . SER B 1 111 ? 34.25 12.992 6.254 1 84.19 111 SER B O 1
ATOM 3560 N N . THR B 1 112 ? 33.5 13.93 4.422 1 86.19 112 THR B N 1
ATOM 3561 C CA . THR B 1 112 ? 32.25 13.188 4.426 1 86.19 112 THR B CA 1
ATOM 3562 C C . THR B 1 112 ? 32.531 11.68 4.387 1 86.19 112 THR B C 1
ATOM 3564 O O . THR B 1 112 ? 31.781 10.906 5.008 1 86.19 112 THR B O 1
ATOM 3567 N N . THR B 1 113 ? 33.594 11.297 3.799 1 89.31 113 THR B N 1
ATOM 3568 C CA . THR B 1 113 ? 33.906 9.891 3.588 1 89.31 113 THR B CA 1
ATOM 3569 C C . THR B 1 113 ? 34.375 9.242 4.887 1 89.31 113 THR B C 1
ATOM 3571 O O . THR B 1 113 ? 34.469 8.016 4.977 1 89.31 113 THR B O 1
ATOM 3574 N N . GLN B 1 114 ? 34.594 10.047 5.91 1 91.5 114 GLN B N 1
ATOM 3575 C CA . GLN B 1 114 ? 35.094 9.523 7.176 1 91.5 114 GLN B CA 1
ATOM 3576 C C . GLN B 1 114 ? 33.969 9.172 8.125 1 91.5 114 GLN B C 1
ATOM 3578 O O . GLN B 1 114 ? 34.188 8.547 9.164 1 91.5 114 GLN B O 1
ATOM 3583 N N . TYR B 1 115 ? 32.812 9.531 7.707 1 92.88 115 TYR B N 1
ATOM 3584 C CA . TYR B 1 115 ? 31.656 9.305 8.562 1 92.88 115 TYR B CA 1
ATOM 3585 C C . TYR B 1 115 ? 30.719 8.266 7.949 1 92.88 115 TYR B C 1
ATOM 3587 O O . TYR B 1 115 ? 30.578 8.195 6.727 1 92.88 115 TYR B O 1
ATOM 3595 N N . TRP B 1 116 ? 30.062 7.48 8.883 1 92.25 116 TRP B N 1
ATOM 3596 C CA . TRP B 1 116 ? 29.109 6.457 8.477 1 92.25 116 TRP B CA 1
ATOM 3597 C C . TRP B 1 116 ? 27.859 6.5 9.352 1 92.25 116 TRP B C 1
ATOM 3599 O O . TRP B 1 116 ? 27.672 5.633 10.211 1 92.25 116 TRP B O 1
ATOM 3609 N N . PRO B 1 117 ? 27.094 7.488 9.094 1 95.62 117 PRO B N 1
ATOM 3610 C CA . PRO B 1 117 ? 25.891 7.602 9.914 1 95.62 117 PRO B CA 1
ATOM 3611 C C . PRO B 1 117 ? 24.953 6.406 9.758 1 95.62 117 PRO B C 1
ATOM 3613 O O . PRO B 1 117 ? 24.875 5.816 8.68 1 95.62 117 PRO B O 1
ATOM 3616 N N . SER B 1 118 ? 24.297 5.996 10.836 1 94.94 118 SER B N 1
ATOM 3617 C CA . SER B 1 118 ? 23.266 4.957 10.781 1 94.94 118 SER B CA 1
ATOM 3618 C C . SER B 1 118 ? 22.078 5.402 9.945 1 94.94 118 SER B C 1
ATOM 3620 O O . SER B 1 118 ? 21.969 6.578 9.578 1 94.94 118 SER B O 1
ATOM 3622 N N . GLU B 1 119 ? 21.172 4.488 9.664 1 95.31 119 GLU B N 1
ATOM 3623 C CA . GLU B 1 119 ? 19.953 4.797 8.906 1 95.31 119 GLU B CA 1
ATOM 3624 C C . GLU B 1 119 ? 19.109 5.852 9.617 1 95.31 119 GLU B C 1
ATOM 3626 O O . GLU B 1 119 ? 18.547 6.738 8.977 1 95.31 119 GLU B O 1
ATOM 3631 N N . GLU B 1 120 ? 19.078 5.77 10.914 1 95.31 120 GLU B N 1
ATOM 3632 C CA . GLU B 1 120 ? 18.297 6.715 11.703 1 95.31 120 GLU B CA 1
ATOM 3633 C C . GLU B 1 120 ? 18.875 8.117 11.633 1 95.31 120 GLU B C 1
ATOM 3635 O O . GLU B 1 120 ? 18.141 9.102 11.547 1 95.31 120 GLU B O 1
ATOM 3640 N N . VAL B 1 121 ? 20.156 8.188 11.719 1 96.75 121 VAL B N 1
ATOM 3641 C CA . VAL B 1 121 ? 20.828 9.484 11.633 1 96.75 121 VAL B CA 1
ATOM 3642 C C . VAL B 1 121 ? 20.641 10.07 10.234 1 96.75 121 VAL B C 1
ATOM 3644 O O . VAL B 1 121 ? 20.422 11.273 10.086 1 96.75 121 VAL B O 1
ATOM 3647 N N . LEU B 1 122 ? 20.719 9.18 9.211 1 97.31 122 LEU B N 1
ATOM 3648 C CA . LEU B 1 122 ? 20.5 9.641 7.844 1 97.31 122 LEU B CA 1
ATOM 3649 C C . LEU B 1 122 ? 19.094 10.234 7.695 1 97.31 122 LEU B C 1
ATOM 3651 O O . LEU B 1 122 ? 18.906 11.219 6.977 1 97.31 122 LEU B O 1
ATOM 3655 N N . MET B 1 123 ? 18.156 9.625 8.352 1 97.69 123 MET B N 1
ATOM 3656 C CA . MET B 1 123 ? 16.797 10.141 8.328 1 97.69 123 MET B CA 1
ATOM 3657 C C . MET B 1 123 ? 16.719 11.516 8.977 1 97.69 123 MET B C 1
ATOM 3659 O O . MET B 1 123 ? 16.016 12.398 8.492 1 97.69 123 MET B O 1
ATOM 3663 N N . ARG B 1 124 ? 17.438 11.719 10.023 1 97.44 124 ARG B N 1
ATOM 3664 C CA . ARG B 1 124 ? 17.484 13.031 10.664 1 97.44 124 ARG B CA 1
ATOM 3665 C C . ARG B 1 124 ? 18.188 14.047 9.781 1 97.44 124 ARG B C 1
ATOM 3667 O O . ARG B 1 124 ? 17.828 15.227 9.766 1 97.44 124 ARG B O 1
ATOM 3674 N N . VAL B 1 125 ? 19.219 13.586 9.094 1 97.88 125 VAL B N 1
ATOM 3675 C CA . VAL B 1 125 ? 19.891 14.453 8.125 1 97.88 125 VAL B CA 1
ATOM 3676 C C . VAL B 1 125 ? 18.891 14.906 7.062 1 97.88 125 VAL B C 1
ATOM 3678 O O . VAL B 1 125 ? 18.828 16.094 6.727 1 97.88 125 VAL B O 1
ATOM 3681 N N . LEU B 1 126 ? 18.094 13.922 6.578 1 98.12 126 LEU B N 1
ATOM 3682 C CA . LEU B 1 126 ? 17.062 14.258 5.598 1 98.12 126 LEU B CA 1
ATOM 3683 C C . LEU B 1 126 ? 16.094 15.297 6.152 1 98.12 126 LEU B C 1
ATOM 3685 O O . LEU B 1 126 ? 15.742 16.25 5.461 1 98.12 126 LEU B O 1
ATOM 3689 N N . GLN B 1 127 ? 15.703 15.125 7.367 1 97.88 127 GLN B N 1
ATOM 3690 C CA . GLN B 1 127 ? 14.758 16.031 8.023 1 97.88 127 GLN B CA 1
ATOM 3691 C C . GLN B 1 127 ? 15.289 17.453 8.055 1 97.88 127 GLN B C 1
ATOM 3693 O O . GLN B 1 127 ? 14.586 18.391 7.695 1 97.88 127 GLN B O 1
ATOM 3698 N N . ILE B 1 128 ? 16.469 17.609 8.477 1 97.81 128 ILE B N 1
ATOM 3699 C CA . ILE B 1 128 ? 17.094 18.922 8.609 1 97.81 128 ILE B CA 1
ATOM 3700 C C . ILE B 1 128 ? 17.359 19.5 7.223 1 97.81 128 ILE B C 1
ATOM 3702 O O . ILE B 1 128 ? 17.125 20.703 6.996 1 97.81 128 ILE B O 1
ATOM 3706 N N . ALA B 1 129 ? 17.844 18.703 6.312 1 98 129 ALA B N 1
ATOM 3707 C CA . ALA B 1 129 ? 18.109 19.156 4.949 1 98 129 ALA B CA 1
ATOM 3708 C C . ALA B 1 129 ? 16.828 19.688 4.301 1 98 129 ALA B C 1
ATOM 3710 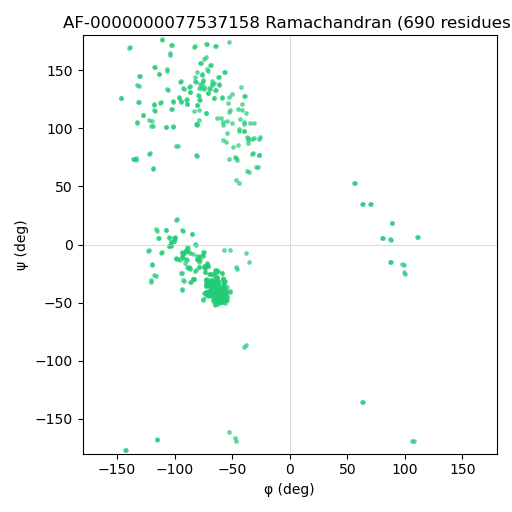O O . ALA B 1 129 ? 16.844 20.688 3.594 1 98 129 ALA B O 1
ATOM 3711 N N . ASP B 1 130 ? 15.766 18.953 4.512 1 97.31 130 ASP B N 1
ATOM 3712 C CA . ASP B 1 130 ? 14.484 19.391 3.979 1 97.31 130 ASP B CA 1
ATOM 3713 C C . ASP B 1 130 ? 14.023 20.688 4.641 1 97.31 130 ASP B C 1
ATOM 3715 O O . ASP B 1 130 ? 13.57 21.609 3.965 1 97.31 130 ASP B O 1
ATOM 3719 N N . LYS B 1 131 ? 14.148 20.797 5.914 1 96.94 131 LYS B N 1
ATOM 3720 C CA . LYS B 1 131 ? 13.742 21.953 6.707 1 96.94 131 LYS B CA 1
ATOM 3721 C C . LYS B 1 131 ? 14.414 23.219 6.207 1 96.94 131 LYS B C 1
ATOM 3723 O O . LYS B 1 131 ? 13.781 24.266 6.117 1 96.94 131 LYS B O 1
ATOM 3728 N N . TYR B 1 132 ? 15.672 23.109 5.867 1 97.44 132 TYR B N 1
ATOM 3729 C CA . TYR B 1 132 ? 16.438 24.297 5.52 1 97.44 132 TYR B CA 1
ATOM 3730 C C . TYR B 1 132 ? 16.719 24.359 4.02 1 97.44 132 TYR B C 1
ATOM 3732 O O . TYR B 1 132 ? 17.594 25.094 3.568 1 97.44 132 TYR B O 1
ATOM 3740 N N . ASN B 1 133 ? 16.016 23.484 3.219 1 97.56 133 ASN B N 1
ATOM 3741 C CA . ASN B 1 133 ? 16.156 23.438 1.769 1 97.56 133 ASN B CA 1
ATOM 3742 C C . ASN B 1 133 ? 17.609 23.203 1.362 1 97.56 133 ASN B C 1
ATOM 3744 O O . ASN B 1 133 ? 18.172 23.953 0.56 1 97.56 133 ASN B O 1
ATOM 3748 N N . LEU B 1 134 ? 18.219 22.156 1.903 1 97.81 134 LEU B N 1
ATOM 3749 C CA . LEU B 1 134 ? 19.625 21.828 1.693 1 97.81 134 LEU B CA 1
ATOM 3750 C C . LEU B 1 134 ? 19.781 20.531 0.923 1 97.81 134 LEU B C 1
ATOM 3752 O O . LEU B 1 134 ? 20.891 20 0.772 1 97.81 134 LEU B O 1
ATOM 3756 N N . ILE B 1 135 ? 18.703 19.891 0.423 1 96.94 135 ILE B N 1
ATOM 3757 C CA . ILE B 1 135 ? 18.734 18.562 -0.169 1 96.94 135 ILE B CA 1
ATOM 3758 C C . ILE B 1 135 ? 19.688 18.547 -1.361 1 96.94 135 ILE B C 1
ATOM 3760 O O . ILE B 1 135 ? 20.547 17.672 -1.471 1 96.94 135 ILE B O 1
ATOM 3764 N N . ASP B 1 136 ? 19.625 19.516 -2.172 1 96.38 136 ASP B N 1
ATOM 3765 C CA . ASP B 1 136 ? 20.5 19.594 -3.346 1 96.38 136 ASP B CA 1
ATOM 3766 C C . ASP B 1 136 ? 21.969 19.719 -2.941 1 96.38 136 ASP B C 1
ATOM 3768 O O . ASP B 1 136 ? 22.844 19.125 -3.559 1 96.38 136 ASP B O 1
ATOM 3772 N N . SER B 1 137 ? 22.203 20.453 -1.889 1 96.31 137 SER B N 1
ATOM 3773 C CA . SER B 1 137 ? 23.562 20.766 -1.452 1 96.31 137 SER B CA 1
ATOM 3774 C C . SER B 1 137 ? 24.234 19.547 -0.81 1 96.31 137 SER B C 1
ATOM 3776 O O . SER B 1 137 ? 25.453 19.438 -0.809 1 96.31 137 SER B O 1
ATOM 3778 N N . VAL B 1 138 ? 23.391 18.672 -0.332 1 96.56 138 VAL B N 1
ATOM 3779 C CA . VAL B 1 138 ? 24 17.531 0.364 1 96.56 138 VAL B CA 1
ATOM 3780 C C . VAL B 1 138 ? 23.688 16.25 -0.39 1 96.56 138 VAL B C 1
ATOM 3782 O O . VAL B 1 138 ? 23.938 15.148 0.122 1 96.56 138 VAL B O 1
ATOM 3785 N N . PHE B 1 139 ? 23.234 16.297 -1.54 1 96.25 139 PHE B N 1
ATOM 3786 C CA . PHE B 1 139 ? 22.734 15.172 -2.318 1 96.25 139 PHE B CA 1
ATOM 3787 C C . PHE B 1 139 ? 23.812 14.117 -2.486 1 96.25 139 PHE B C 1
ATOM 3789 O O . PHE B 1 139 ? 23.594 12.938 -2.182 1 96.25 139 PHE B O 1
ATOM 3796 N N . LEU B 1 140 ? 24.984 14.5 -2.895 1 95.31 140 LEU B N 1
ATOM 3797 C CA . LEU B 1 140 ? 26.047 13.555 -3.182 1 95.31 140 LEU B CA 1
ATOM 3798 C C . LEU B 1 140 ? 26.531 12.867 -1.905 1 95.31 140 LEU B C 1
ATOM 3800 O O . LEU B 1 140 ? 26.844 11.672 -1.917 1 95.31 140 LEU B O 1
ATOM 3804 N N . SER B 1 141 ? 26.641 13.656 -0.876 1 95.88 141 SER B N 1
ATOM 3805 C CA . SER B 1 141 ? 27.031 13.078 0.4 1 95.88 141 SER B CA 1
ATOM 3806 C C . SER B 1 141 ? 26 12.062 0.892 1 95.88 141 SER B C 1
ATOM 3808 O O . SER B 1 141 ? 26.359 10.992 1.39 1 95.88 141 SER B O 1
ATOM 3810 N N . MET B 1 142 ? 24.781 12.406 0.736 1 96.19 142 MET B N 1
ATOM 3811 C CA . MET B 1 142 ? 23.703 11.5 1.126 1 96.19 142 MET B CA 1
ATOM 3812 C C . MET B 1 142 ? 23.766 10.211 0.313 1 96.19 142 MET B C 1
ATOM 3814 O O . MET B 1 142 ? 23.578 9.117 0.858 1 96.19 142 MET B O 1
ATOM 3818 N N . GLU B 1 143 ? 24 10.305 -0.943 1 95.94 143 GLU B N 1
ATOM 3819 C CA . GLU B 1 143 ? 24.125 9.125 -1.791 1 95.94 143 GLU B CA 1
ATOM 3820 C C . GLU B 1 143 ? 25.297 8.25 -1.354 1 95.94 143 GLU B C 1
ATOM 3822 O O . GLU B 1 143 ? 25.188 7.027 -1.304 1 95.94 143 GLU B O 1
ATOM 3827 N N . PHE B 1 144 ? 26.406 8.977 -1.106 1 95.88 144 PHE B N 1
ATOM 3828 C CA . PHE B 1 144 ? 27.609 8.273 -0.67 1 95.88 144 PHE B CA 1
ATOM 3829 C C . PHE B 1 144 ? 27.328 7.469 0.593 1 95.88 144 PHE B C 1
ATOM 3831 O O . PHE B 1 144 ? 27.656 6.281 0.661 1 95.88 144 PHE B O 1
ATOM 3838 N N . TRP B 1 145 ? 26.703 8.086 1.571 1 95.94 145 TRP B N 1
ATOM 3839 C CA . TRP B 1 145 ? 26.422 7.434 2.846 1 95.94 145 TRP B CA 1
ATOM 3840 C C . TRP B 1 145 ? 25.438 6.285 2.664 1 95.94 145 TRP B C 1
ATOM 3842 O O . TRP B 1 145 ? 25.625 5.203 3.227 1 95.94 145 TRP B O 1
ATOM 3852 N N . ALA B 1 146 ? 24.406 6.445 1.859 1 96.31 146 ALA B N 1
ATOM 3853 C CA . ALA B 1 146 ? 23.375 5.434 1.665 1 96.31 146 ALA B CA 1
ATOM 3854 C C . ALA B 1 146 ? 23.922 4.234 0.894 1 96.31 146 ALA B C 1
ATOM 3856 O O . ALA B 1 146 ? 23.547 3.09 1.16 1 96.31 146 ALA B O 1
ATOM 3857 N N . ARG B 1 147 ? 24.812 4.422 -0.019 1 95.38 147 ARG B N 1
ATOM 3858 C CA . ARG B 1 147 ? 25.328 3.385 -0.899 1 95.38 147 ARG B CA 1
ATOM 3859 C C . ARG B 1 147 ? 26.047 2.303 -0.101 1 95.38 147 ARG B C 1
ATOM 3861 O O . ARG B 1 147 ? 26.016 1.126 -0.468 1 95.38 147 ARG B O 1
ATOM 3868 N N . LYS B 1 148 ? 26.609 2.674 0.929 1 92.25 148 LYS B N 1
ATOM 3869 C CA . LYS B 1 148 ? 27.375 1.742 1.75 1 92.25 148 LYS B CA 1
ATOM 3870 C C . LYS B 1 148 ? 26.484 0.638 2.311 1 92.25 148 LYS B C 1
ATOM 3872 O O . LYS B 1 148 ? 26.953 -0.462 2.602 1 92.25 148 LYS B O 1
ATOM 3877 N N . TYR B 1 149 ? 25.25 0.927 2.379 1 92.81 149 TYR B N 1
ATOM 3878 C CA . TYR B 1 149 ? 24.328 0.012 3.049 1 92.81 149 TYR B CA 1
ATOM 3879 C C . TYR B 1 149 ? 23.688 -0.941 2.049 1 92.81 149 TYR B C 1
ATOM 3881 O O . TYR B 1 149 ? 23.031 -1.912 2.441 1 92.81 149 TYR B O 1
ATOM 3889 N N . VAL B 1 150 ? 23.844 -0.834 0.794 1 91.94 150 VAL B N 1
ATOM 3890 C CA . VAL B 1 150 ? 23.156 -1.579 -0.256 1 91.94 150 VAL B CA 1
ATOM 3891 C C . VAL B 1 150 ? 23.469 -3.068 -0.12 1 91.94 150 VAL B C 1
ATOM 3893 O O . VAL B 1 150 ? 22.562 -3.904 -0.173 1 91.94 150 VAL B O 1
ATOM 3896 N N . PRO B 1 151 ? 24.672 -3.486 0.238 1 89.25 151 PRO B N 1
ATOM 3897 C CA . PRO B 1 151 ? 25 -4.914 0.218 1 89.25 151 PRO B CA 1
ATOM 3898 C C . PRO B 1 151 ? 24.484 -5.652 1.449 1 89.25 151 PRO B C 1
ATOM 3900 O O . PRO B 1 151 ? 24.453 -6.887 1.468 1 89.25 151 PRO B O 1
ATOM 3903 N N . ASP B 1 152 ? 24.016 -4.973 2.443 1 89.38 152 ASP B N 1
ATOM 3904 C CA . ASP B 1 152 ? 23.625 -5.602 3.701 1 89.38 152 ASP B CA 1
ATOM 3905 C C . ASP B 1 152 ? 22.109 -5.637 3.859 1 89.38 152 ASP B C 1
ATOM 3907 O O . ASP B 1 152 ? 21.516 -4.691 4.383 1 89.38 152 ASP B O 1
ATOM 3911 N N . PRO B 1 153 ? 21.531 -6.773 3.605 1 82.56 153 PRO B N 1
ATOM 3912 C CA . PRO B 1 153 ? 20.078 -6.863 3.646 1 82.56 153 PRO B CA 1
ATOM 3913 C C . PRO B 1 153 ? 19.516 -6.879 5.07 1 82.56 153 PRO B C 1
ATOM 3915 O O . PRO B 1 153 ? 18.312 -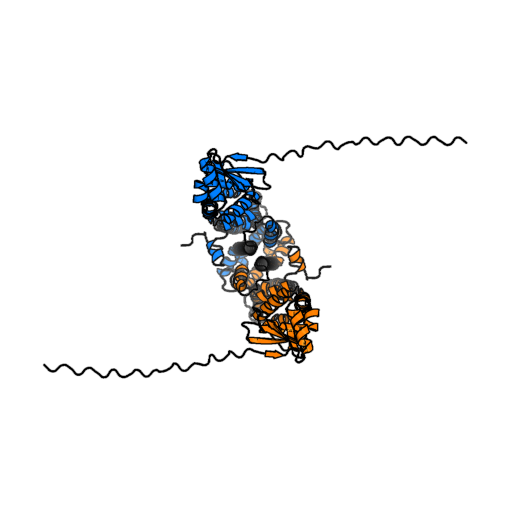6.828 5.266 1 82.56 153 PRO B O 1
ATOM 3918 N N . THR B 1 154 ? 20.359 -6.949 6.047 1 83.06 154 THR B N 1
ATOM 3919 C CA . THR B 1 154 ? 19.922 -6.969 7.434 1 83.06 154 THR B CA 1
ATOM 3920 C C . THR B 1 154 ? 19.594 -5.559 7.918 1 83.06 154 THR B C 1
ATOM 3922 O O . THR B 1 154 ? 18.953 -5.387 8.953 1 83.06 154 THR B O 1
ATOM 3925 N N . LEU B 1 155 ? 19.984 -4.664 7.145 1 86.38 155 LEU B N 1
ATOM 3926 C CA . LEU B 1 155 ? 19.719 -3.271 7.496 1 86.38 155 LEU B CA 1
ATOM 3927 C C . LEU B 1 155 ? 18.312 -2.865 7.07 1 86.38 155 LEU B C 1
ATOM 3929 O O . LEU B 1 155 ? 17.609 -3.645 6.43 1 86.38 155 LEU B O 1
ATOM 3933 N N . ASN B 1 156 ? 17.953 -1.735 7.523 1 93.81 156 ASN B N 1
ATOM 3934 C CA . ASN B 1 156 ? 16.609 -1.245 7.242 1 93.81 156 ASN B CA 1
ATOM 3935 C C . ASN B 1 156 ? 16.516 -0.625 5.852 1 93.81 156 ASN B C 1
ATOM 3937 O O . ASN B 1 156 ? 16.438 0.597 5.715 1 93.81 156 ASN B O 1
ATOM 3941 N N . HIS B 1 157 ? 16.469 -1.481 4.875 1 96.25 157 HIS B N 1
ATOM 3942 C CA . HIS B 1 157 ? 16.438 -1.041 3.486 1 96.25 157 HIS B CA 1
ATOM 3943 C C . HIS B 1 157 ? 15.164 -0.248 3.193 1 96.25 157 HIS B C 1
ATOM 3945 O O . HIS B 1 157 ? 15.117 0.519 2.23 1 96.25 157 HIS B O 1
ATOM 3951 N N . PHE B 1 158 ? 14.156 -0.467 4.016 1 97.94 158 PHE B N 1
ATOM 3952 C CA . PHE B 1 158 ? 12.93 0.291 3.811 1 97.94 158 PHE B CA 1
ATOM 3953 C C . PHE B 1 158 ? 13.148 1.771 4.094 1 97.94 158 PHE B C 1
ATOM 3955 O O . PHE B 1 158 ? 12.758 2.627 3.299 1 97.94 158 PHE B O 1
ATOM 3962 N N . LEU B 1 159 ? 13.758 2.072 5.195 1 97.38 159 LEU B N 1
ATOM 3963 C CA . LEU B 1 159 ? 14.078 3.447 5.559 1 97.38 159 LEU B CA 1
ATOM 3964 C C . LEU B 1 159 ? 14.992 4.09 4.523 1 97.38 159 LEU B C 1
ATOM 3966 O O . LEU B 1 159 ? 14.773 5.234 4.125 1 97.38 159 LEU B O 1
ATOM 3970 N N . LEU B 1 160 ? 15.969 3.34 4.109 1 97.88 160 LEU B N 1
ATOM 3971 C CA . LEU B 1 160 ? 16.922 3.84 3.125 1 97.88 160 LEU B CA 1
ATOM 3972 C C . LEU B 1 160 ? 16.234 4.098 1.786 1 97.88 160 LEU B C 1
ATOM 3974 O O . LEU B 1 160 ? 16.547 5.078 1.104 1 97.88 160 LEU B O 1
ATOM 3978 N N . MET B 1 161 ? 15.273 3.188 1.418 1 98.25 161 MET B N 1
ATOM 3979 C CA . MET B 1 161 ? 14.492 3.4 0.203 1 98.25 161 MET B CA 1
ATOM 3980 C C . MET B 1 161 ? 13.734 4.723 0.268 1 98.25 161 MET B C 1
ATOM 3982 O O . MET B 1 161 ? 13.734 5.488 -0.698 1 98.25 161 MET B O 1
ATOM 3986 N N . ILE B 1 162 ? 13.141 5 1.393 1 98.31 162 ILE B N 1
ATOM 3987 C CA . ILE B 1 162 ? 12.367 6.223 1.581 1 98.31 162 ILE B CA 1
ATOM 3988 C C . ILE B 1 162 ? 13.289 7.438 1.449 1 98.31 162 ILE B C 1
ATOM 3990 O O . ILE B 1 162 ? 12.938 8.414 0.783 1 98.31 162 ILE B O 1
ATOM 3994 N N . ILE B 1 163 ? 14.445 7.367 2.08 1 97.94 163 ILE B N 1
ATOM 3995 C CA . ILE B 1 163 ? 15.406 8.461 2.012 1 97.94 163 ILE B CA 1
ATOM 3996 C C . ILE B 1 163 ? 15.781 8.727 0.556 1 97.94 163 ILE B C 1
ATOM 3998 O O . ILE B 1 163 ? 15.75 9.875 0.102 1 97.94 163 ILE B O 1
ATOM 4002 N N . CYS B 1 164 ? 16.031 7.711 -0.17 1 98.06 164 CYS B N 1
ATOM 4003 C CA . CYS B 1 164 ? 16.453 7.852 -1.558 1 98.06 164 CYS B CA 1
ATOM 4004 C C . CYS B 1 164 ? 15.305 8.328 -2.436 1 98.06 164 CYS B C 1
ATOM 4006 O O . CYS B 1 164 ? 15.516 9.039 -3.418 1 98.06 164 CYS B O 1
ATOM 4008 N N . HIS B 1 165 ? 14.086 7.906 -2.072 1 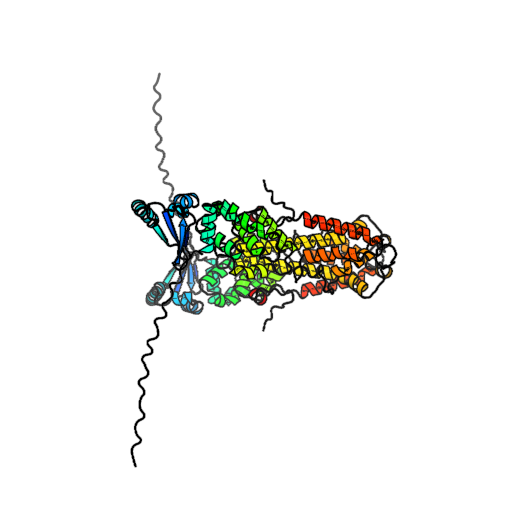98.19 165 HIS B N 1
ATOM 4009 C CA . HIS B 1 165 ? 12.906 8.438 -2.748 1 98.19 165 HIS B CA 1
ATOM 4010 C C . HIS B 1 165 ? 12.797 9.945 -2.566 1 98.19 165 HIS B C 1
ATOM 4012 O O . HIS B 1 165 ? 12.547 10.68 -3.529 1 98.19 165 HIS B O 1
ATOM 4018 N N . GLN B 1 166 ? 13.078 10.414 -1.355 1 97.38 166 GLN B N 1
ATOM 4019 C CA . GLN B 1 166 ? 12.914 11.828 -1.02 1 97.38 166 GLN B CA 1
ATOM 4020 C C . GLN B 1 166 ? 13.992 12.68 -1.671 1 97.38 166 GLN B C 1
ATOM 4022 O O . GLN B 1 166 ? 13.734 13.812 -2.088 1 97.38 166 GLN B O 1
ATOM 4027 N N . ILE B 1 167 ? 15.188 12.18 -1.776 1 97.31 167 ILE B N 1
ATOM 4028 C CA . ILE B 1 167 ? 16.266 12.984 -2.357 1 97.31 167 ILE B CA 1
ATOM 4029 C C . ILE B 1 167 ? 16.312 12.758 -3.867 1 97.31 167 ILE B C 1
ATOM 4031 O O . ILE B 1 167 ? 17.156 13.336 -4.559 1 97.31 167 ILE B O 1
ATOM 4035 N N . LYS B 1 168 ? 15.492 11.812 -4.418 1 96.56 168 LYS B N 1
ATOM 4036 C CA . LYS B 1 168 ? 15.312 11.539 -5.84 1 96.56 168 LYS B CA 1
ATOM 4037 C C . LYS B 1 168 ? 16.547 10.891 -6.438 1 96.56 168 LYS B C 1
ATOM 4039 O O . LYS B 1 168 ? 16.969 11.234 -7.543 1 96.56 168 LYS B O 1
ATOM 4044 N N . SER B 1 169 ? 17.156 10.094 -5.652 1 97.06 169 SER B N 1
ATOM 4045 C CA . SER B 1 169 ? 18.234 9.258 -6.172 1 97.06 169 SER B CA 1
ATOM 4046 C C . SER B 1 169 ? 17.672 8.016 -6.863 1 97.06 169 SER B C 1
ATOM 4048 O O . SER B 1 169 ? 17.391 7.008 -6.207 1 97.06 169 SER B O 1
ATOM 4050 N N . GLN B 1 170 ? 17.656 7.957 -8.141 1 96.06 170 GLN B N 1
ATOM 4051 C CA . GLN B 1 170 ? 17.047 6.887 -8.922 1 96.06 170 GLN B CA 1
ATOM 4052 C C . GLN B 1 170 ? 17.766 5.562 -8.703 1 96.06 170 GLN B C 1
ATOM 4054 O O . GLN B 1 170 ? 17.141 4.539 -8.43 1 96.06 170 GLN B O 1
ATOM 4059 N N . GLU B 1 171 ? 19.047 5.609 -8.812 1 96.19 171 GLU B N 1
ATOM 4060 C CA . GLU B 1 171 ? 19.828 4.387 -8.758 1 96.19 171 GLU B CA 1
ATOM 4061 C C . GLU B 1 171 ? 19.688 3.695 -7.406 1 96.19 171 GLU B C 1
ATOM 4063 O O . GLU B 1 171 ? 19.375 2.504 -7.34 1 96.19 171 GLU B O 1
ATOM 4068 N N . LEU B 1 172 ? 19.891 4.457 -6.359 1 97.75 172 LEU B N 1
ATOM 4069 C CA . LEU B 1 172 ? 19.859 3.854 -5.031 1 97.75 172 LEU B CA 1
ATOM 4070 C C . LEU B 1 172 ? 18.438 3.465 -4.652 1 97.75 172 LEU B C 1
ATOM 4072 O O . LEU B 1 172 ? 18.219 2.467 -3.961 1 97.75 172 LEU B O 1
ATOM 4076 N N . PHE B 1 173 ? 17.5 4.285 -5.109 1 98.25 173 PHE B N 1
ATOM 4077 C CA . PHE B 1 173 ? 16.094 3.943 -4.898 1 98.25 173 PHE B CA 1
ATOM 4078 C C . PHE B 1 173 ? 15.773 2.588 -5.516 1 98.25 173 PHE B C 1
ATOM 4080 O O . PHE B 1 173 ? 15.125 1.749 -4.879 1 98.25 173 PHE B O 1
ATOM 4087 N N . GLN B 1 174 ? 16.266 2.355 -6.66 1 97.81 174 GLN B N 1
ATOM 4088 C CA . GLN B 1 174 ? 16.062 1.086 -7.352 1 97.81 174 GLN B CA 1
ATOM 4089 C C . GLN B 1 174 ? 16.734 -0.062 -6.602 1 97.81 174 GLN B C 1
ATOM 4091 O O . GLN B 1 174 ? 16.125 -1.122 -6.414 1 97.81 174 GLN B O 1
ATOM 4096 N N . LEU B 1 175 ? 17.906 0.152 -6.176 1 97.5 175 LEU B N 1
ATOM 4097 C CA . LEU B 1 175 ? 18.672 -0.899 -5.512 1 97.5 175 LEU B CA 1
ATOM 4098 C C . LEU B 1 175 ? 18 -1.321 -4.211 1 97.5 175 LEU B C 1
ATOM 4100 O O . LEU B 1 175 ? 17.844 -2.516 -3.943 1 97.5 175 LEU B O 1
ATOM 4104 N N . PHE B 1 176 ? 17.578 -0.365 -3.439 1 98.25 176 PHE B N 1
ATOM 4105 C CA . PHE B 1 176 ? 16.953 -0.696 -2.162 1 98.25 176 PHE B CA 1
ATOM 4106 C C . PHE B 1 176 ? 15.586 -1.321 -2.377 1 98.25 176 PHE B C 1
ATOM 4108 O O . PHE B 1 176 ? 15.211 -2.264 -1.674 1 98.25 176 PHE B O 1
ATOM 4115 N N . SER B 1 177 ? 14.781 -0.799 -3.299 1 98.25 177 SER B N 1
ATOM 4116 C CA . SER B 1 177 ? 13.484 -1.396 -3.586 1 98.25 177 SER B CA 1
ATOM 4117 C C . SER B 1 177 ? 13.633 -2.816 -4.121 1 98.25 177 SER B C 1
ATOM 4119 O O . SER B 1 177 ? 12.852 -3.705 -3.77 1 98.25 177 SER B O 1
ATOM 4121 N N . ARG B 1 178 ? 14.625 -3.018 -4.973 1 97.88 178 ARG B N 1
ATOM 4122 C CA . ARG B 1 178 ? 14.914 -4.359 -5.465 1 97.88 178 ARG B CA 1
ATOM 4123 C C . ARG B 1 178 ? 15.234 -5.309 -4.312 1 97.88 178 ARG B C 1
ATOM 4125 O O . ARG B 1 178 ? 14.703 -6.422 -4.254 1 97.88 178 ARG B O 1
ATOM 4132 N N . SER B 1 179 ? 16.109 -4.848 -3.48 1 97.88 179 SER B N 1
ATOM 4133 C CA . SER B 1 179 ? 16.484 -5.652 -2.32 1 97.88 179 SER B CA 1
ATOM 4134 C C . SER B 1 179 ? 15.258 -6.043 -1.504 1 97.88 179 SER B C 1
ATOM 4136 O O . SER B 1 179 ? 15.133 -7.195 -1.076 1 97.88 179 SER B O 1
ATOM 4138 N N . LEU B 1 180 ? 14.367 -5.117 -1.264 1 98.12 180 LEU B N 1
ATOM 4139 C CA . LEU B 1 180 ? 13.172 -5.363 -0.465 1 98.12 180 LEU B CA 1
ATOM 4140 C C . LEU B 1 180 ? 12.258 -6.371 -1.153 1 98.12 180 LEU B C 1
ATOM 4142 O O . LEU B 1 180 ? 11.781 -7.316 -0.522 1 98.12 180 LEU B O 1
ATOM 4146 N N . VAL B 1 181 ? 12 -6.215 -2.432 1 98.25 181 VAL B N 1
ATOM 4147 C CA . VAL B 1 181 ? 11.117 -7.105 -3.172 1 98.25 181 VAL B CA 1
ATOM 4148 C C . VAL B 1 181 ? 11.664 -8.531 -3.139 1 98.25 181 VAL B C 1
ATOM 4150 O O . VAL B 1 181 ? 10.906 -9.484 -2.938 1 98.25 181 VAL B O 1
ATOM 4153 N N . LEU B 1 182 ? 12.961 -8.641 -3.238 1 97.44 182 LEU B N 1
ATOM 4154 C CA . LEU B 1 182 ? 13.57 -9.961 -3.363 1 97.44 182 LEU B CA 1
ATOM 4155 C C . LEU B 1 182 ? 13.742 -10.617 -1.995 1 97.44 182 LEU B C 1
ATOM 4157 O O . LEU B 1 182 ? 13.609 -11.836 -1.863 1 97.44 182 LEU B O 1
ATOM 4161 N N . ASN B 1 183 ? 13.922 -9.797 -0.95 1 96.94 183 ASN B N 1
ATOM 4162 C CA . ASN B 1 183 ? 14.453 -10.414 0.263 1 96.94 183 ASN B CA 1
ATOM 4163 C C . ASN B 1 183 ? 13.484 -10.266 1.435 1 96.94 183 ASN B C 1
ATOM 4165 O O . ASN B 1 183 ? 13.641 -10.93 2.461 1 96.94 183 ASN B O 1
ATOM 4169 N N . HIS B 1 184 ? 12.547 -9.391 1.342 1 97.25 184 HIS B N 1
ATOM 4170 C CA . HIS B 1 184 ? 11.602 -9.281 2.443 1 97.25 184 HIS B CA 1
ATOM 4171 C C . HIS B 1 184 ? 10.547 -10.383 2.373 1 97.25 184 HIS B C 1
ATOM 4173 O O . HIS B 1 184 ? 9.875 -10.539 1.354 1 97.25 184 HIS B O 1
ATOM 4179 N N . GLY B 1 185 ? 10.352 -11.094 3.441 1 96.5 185 GLY B N 1
ATOM 4180 C CA . GLY B 1 185 ? 9.477 -12.25 3.412 1 96.5 185 GLY B CA 1
ATOM 4181 C C . GLY B 1 185 ? 8.141 -12.008 4.082 1 96.5 185 GLY B C 1
ATOM 4182 O O . GLY B 1 185 ? 7.281 -12.891 4.102 1 96.5 185 GLY B O 1
ATOM 4183 N N . GLY B 1 186 ? 7.922 -10.828 4.621 1 96.19 186 GLY B N 1
ATOM 4184 C CA . GLY B 1 186 ? 6.703 -10.555 5.359 1 96.19 186 GLY B CA 1
ATOM 4185 C C . GLY B 1 186 ? 5.832 -9.5 4.699 1 96.19 186 GLY B C 1
ATOM 4186 O O . GLY B 1 186 ? 5.992 -9.203 3.514 1 96.19 186 GLY B O 1
ATOM 4187 N N . SER B 1 187 ? 4.84 -9.039 5.461 1 97.69 187 SER B N 1
ATOM 4188 C CA . SER B 1 187 ? 3.896 -8.016 5.027 1 97.69 187 SER B CA 1
ATOM 4189 C C . SER B 1 187 ? 4.594 -6.672 4.816 1 97.69 187 SER B C 1
ATOM 4191 O O . SER B 1 187 ? 5.297 -6.188 5.707 1 97.69 187 SER B O 1
ATOM 4193 N N . PHE B 1 188 ? 4.441 -6.082 3.645 1 98 188 PHE B N 1
ATOM 4194 C CA . PHE B 1 188 ? 4.984 -4.746 3.41 1 98 188 PHE B CA 1
ATOM 4195 C C . PHE B 1 188 ? 4.168 -3.693 4.152 1 98 188 PHE B C 1
ATOM 4197 O O . PHE B 1 188 ? 4.711 -2.67 4.578 1 98 188 PHE B O 1
ATOM 4204 N N . MET B 1 189 ? 2.838 -3.971 4.336 1 97.38 189 MET B N 1
ATOM 4205 C CA . MET B 1 189 ? 2.014 -3.076 5.145 1 97.38 189 MET B CA 1
ATOM 4206 C C . MET B 1 189 ? 2.545 -2.988 6.574 1 97.38 189 MET B C 1
ATOM 4208 O O . MET B 1 189 ? 2.713 -1.893 7.109 1 97.38 189 MET B O 1
ATOM 4212 N N . SER B 1 190 ? 2.818 -4.137 7.133 1 96.94 190 SER B N 1
ATOM 4213 C CA . SER B 1 190 ? 3.355 -4.18 8.484 1 96.94 190 SER B CA 1
ATOM 4214 C C . SER B 1 190 ? 4.738 -3.541 8.555 1 96.94 190 SER B C 1
ATOM 4216 O O . SER B 1 190 ? 5.059 -2.848 9.523 1 96.94 190 SER B O 1
ATOM 4218 N N . LEU B 1 191 ? 5.523 -3.852 7.527 1 97.06 191 LEU B N 1
ATOM 4219 C CA . LEU B 1 191 ? 6.852 -3.252 7.473 1 97.06 191 LEU B CA 1
ATOM 4220 C C . LEU B 1 191 ? 6.762 -1.729 7.484 1 97.06 191 LEU B C 1
ATOM 4222 O O . LEU B 1 191 ? 7.523 -1.065 8.195 1 97.06 191 LEU B O 1
ATOM 4226 N N . ALA B 1 192 ? 5.883 -1.178 6.68 1 97.44 192 ALA B N 1
ATOM 4227 C CA . ALA B 1 192 ? 5.664 0.265 6.625 1 97.44 192 ALA B CA 1
ATOM 4228 C C . ALA B 1 192 ? 5.246 0.81 7.988 1 97.44 192 ALA B C 1
ATOM 4230 O O . ALA B 1 192 ? 5.781 1.819 8.453 1 97.44 192 ALA B O 1
ATOM 4231 N N . THR B 1 193 ? 4.324 0.159 8.648 1 96.31 193 THR B N 1
ATOM 4232 C CA . THR B 1 193 ? 3.828 0.595 9.945 1 96.31 193 THR B CA 1
ATOM 4233 C C . THR B 1 193 ? 4.945 0.575 10.984 1 96.31 193 THR B C 1
ATOM 4235 O O . THR B 1 193 ? 5.051 1.489 11.805 1 96.31 193 THR B O 1
ATOM 4238 N N . GLN B 1 194 ? 5.734 -0.41 10.953 1 95.06 194 GLN B N 1
ATOM 4239 C CA . GLN B 1 194 ? 6.836 -0.558 11.898 1 95.06 194 GLN B CA 1
ATOM 4240 C C . GLN B 1 194 ? 7.855 0.567 11.734 1 95.06 194 GLN B C 1
ATOM 4242 O O . GLN B 1 194 ? 8.469 0.997 12.711 1 95.06 194 GLN B O 1
ATOM 4247 N N . ASN B 1 195 ? 7.973 1.001 10.523 1 95.81 195 ASN B N 1
ATOM 4248 C CA . ASN B 1 195 ? 8.977 2.02 10.234 1 95.81 195 ASN B CA 1
ATOM 4249 C C . ASN B 1 195 ? 8.414 3.426 10.398 1 95.81 195 ASN B C 1
ATOM 4251 O O . ASN B 1 195 ? 9.164 4.402 10.43 1 95.81 195 ASN B O 1
ATOM 4255 N N . GLU B 1 196 ? 7.137 3.555 10.516 1 93.69 196 GLU B N 1
ATOM 4256 C CA . GLU B 1 196 ? 6.473 4.852 10.539 1 93.69 196 GLU B CA 1
ATOM 4257 C C . GLU B 1 196 ? 7.039 5.742 11.641 1 93.69 196 GLU B C 1
ATOM 4259 O O . GLU B 1 196 ? 7.227 6.945 11.438 1 93.69 196 GLU B O 1
ATOM 4264 N N . GLN B 1 197 ? 7.383 5.152 12.75 1 90.94 197 GLN B N 1
ATOM 4265 C CA . GLN B 1 197 ? 7.859 5.922 13.898 1 90.94 197 GLN B CA 1
ATOM 4266 C C . GLN B 1 197 ? 9.281 6.434 13.664 1 90.94 197 GLN B C 1
ATOM 4268 O O . GLN B 1 197 ? 9.727 7.375 14.32 1 90.94 197 GLN B O 1
ATOM 4273 N N . HIS B 1 198 ? 9.93 5.801 12.766 1 94.44 198 HIS B N 1
ATOM 4274 C CA . HIS B 1 198 ? 11.312 6.16 12.5 1 94.44 198 HIS B CA 1
ATOM 4275 C C . HIS B 1 198 ? 11.414 7.172 11.359 1 94.44 198 HIS B C 1
ATOM 4277 O O . HIS B 1 198 ? 12.492 7.684 11.062 1 94.44 198 HIS B O 1
ATOM 4283 N N . ILE B 1 199 ? 10.352 7.387 10.695 1 95.5 199 ILE B N 1
ATOM 4284 C CA . ILE B 1 199 ? 10.336 8.281 9.547 1 95.5 199 ILE B CA 1
ATOM 4285 C C . ILE B 1 199 ? 9.977 9.695 9.992 1 95.5 199 ILE B C 1
ATOM 4287 O O . ILE B 1 199 ? 9.07 9.883 10.797 1 95.5 199 ILE B O 1
ATOM 4291 N N . CYS B 1 200 ? 10.711 10.641 9.523 1 93.94 200 CYS B N 1
ATOM 4292 C CA . CYS B 1 200 ? 10.531 12.023 9.961 1 93.94 200 CYS B CA 1
ATOM 4293 C C . CYS B 1 200 ? 9.25 12.609 9.391 1 93.94 200 CYS B C 1
ATOM 4295 O O . CYS B 1 200 ? 8.688 12.078 8.438 1 93.94 200 CYS B O 1
ATOM 4297 N N . ASP B 1 201 ? 8.883 13.781 9.805 1 90.5 201 ASP B N 1
ATOM 4298 C CA . ASP B 1 201 ? 7.594 14.406 9.492 1 90.5 201 ASP B CA 1
ATOM 4299 C C . ASP B 1 201 ? 7.59 14.992 8.086 1 90.5 201 ASP B C 1
ATOM 4301 O O . ASP B 1 201 ? 6.527 15.242 7.512 1 90.5 201 ASP B O 1
ATOM 4305 N N . SER B 1 202 ? 8.758 15.18 7.605 1 91.25 202 SER B N 1
ATOM 4306 C CA . SER B 1 202 ? 8.836 15.781 6.277 1 91.25 202 SER B CA 1
ATOM 4307 C C . SER B 1 202 ? 8.375 14.805 5.199 1 91.25 202 SER B C 1
ATOM 4309 O O . SER B 1 202 ? 8.078 15.211 4.074 1 91.25 202 SER B O 1
ATOM 4311 N N . VAL B 1 203 ? 8.344 13.547 5.508 1 94.94 203 VAL B N 1
ATOM 4312 C CA . VAL B 1 203 ? 7.879 12.531 4.566 1 94.94 203 VAL B CA 1
ATOM 4313 C C . VAL B 1 203 ? 6.371 12.336 4.719 1 94.94 203 VAL B C 1
ATOM 4315 O O . VAL B 1 203 ? 5.895 11.969 5.793 1 94.94 203 VAL B O 1
ATOM 4318 N N . PRO B 1 204 ? 5.664 12.562 3.639 1 93.25 204 PRO B N 1
ATOM 4319 C CA . PRO B 1 204 ? 4.219 12.328 3.746 1 93.25 204 PRO B CA 1
ATOM 4320 C C . PRO B 1 204 ? 3.881 10.875 4.086 1 93.25 204 PRO B C 1
ATOM 4322 O O . PRO B 1 204 ? 4.453 9.953 3.5 1 93.25 204 PRO B O 1
ATOM 4325 N N . HIS B 1 205 ? 2.938 10.703 4.965 1 92.19 205 HIS B N 1
ATOM 4326 C CA . HIS B 1 205 ? 2.545 9.367 5.383 1 92.19 205 HIS B CA 1
ATOM 4327 C C . HIS B 1 205 ? 2.006 8.555 4.207 1 92.19 205 HIS B C 1
ATOM 4329 O O . HIS B 1 205 ? 2.215 7.34 4.137 1 92.19 205 HIS B O 1
ATOM 4335 N N . GLY B 1 206 ? 1.334 9.234 3.385 1 94.62 206 GLY B N 1
ATOM 4336 C CA . GLY B 1 206 ? 0.826 8.555 2.203 1 94.62 206 GLY B CA 1
ATOM 4337 C C . GLY B 1 206 ? 1.918 7.906 1.373 1 94.62 206 GLY B C 1
ATOM 4338 O O . GLY B 1 206 ? 1.726 6.816 0.83 1 94.62 206 GLY B O 1
ATOM 4339 N N . THR B 1 207 ? 3.059 8.555 1.339 1 96.38 207 THR B N 1
ATOM 4340 C CA . THR B 1 207 ? 4.18 8.055 0.551 1 96.38 207 THR B CA 1
ATOM 4341 C C . THR B 1 207 ? 4.688 6.73 1.113 1 96.38 207 THR B C 1
ATOM 4343 O O . THR B 1 207 ? 5.027 5.82 0.357 1 96.38 207 THR B O 1
ATOM 4346 N N . ILE B 1 208 ? 4.699 6.641 2.393 1 97.19 208 ILE B N 1
ATOM 4347 C CA . ILE B 1 208 ? 5.199 5.457 3.08 1 97.19 208 ILE B CA 1
ATOM 4348 C C . ILE B 1 208 ? 4.395 4.23 2.648 1 97.19 208 ILE B C 1
ATOM 4350 O O . ILE B 1 208 ? 4.965 3.232 2.207 1 97.19 208 ILE B O 1
ATOM 4354 N N . TYR B 1 209 ? 3.127 4.332 2.658 1 97.56 209 TYR B N 1
ATOM 4355 C CA . TYR B 1 209 ? 2.264 3.195 2.363 1 97.56 209 TYR B CA 1
ATOM 4356 C C . TYR B 1 209 ? 2.09 3.016 0.86 1 97.56 209 TYR B C 1
ATOM 4358 O O . TYR B 1 209 ? 1.889 1.898 0.38 1 97.56 209 TYR B O 1
ATOM 4366 N N . LYS B 1 210 ? 2.162 4.129 0.136 1 97.88 210 LYS B N 1
ATOM 4367 C CA . LYS B 1 210 ? 2.184 4.016 -1.32 1 97.88 210 LYS B CA 1
ATOM 4368 C C . LYS B 1 210 ? 3.352 3.152 -1.788 1 97.88 210 LYS B C 1
ATOM 4370 O O . LYS B 1 210 ? 3.184 2.287 -2.65 1 97.88 210 LYS B O 1
ATOM 4375 N N . LEU B 1 211 ? 4.512 3.381 -1.207 1 98.5 211 LEU B N 1
ATOM 4376 C CA . LEU B 1 211 ? 5.699 2.605 -1.551 1 98.5 211 LEU B CA 1
ATOM 4377 C C . LEU B 1 211 ? 5.547 1.153 -1.112 1 98.5 211 LEU B C 1
ATOM 4379 O O . LEU B 1 211 ? 5.945 0.236 -1.834 1 98.5 211 LEU B O 1
ATOM 4383 N N . ALA B 1 212 ? 4.965 0.95 0.064 1 98.5 212 ALA B N 1
ATOM 4384 C CA . ALA B 1 212 ? 4.703 -0.414 0.519 1 98.5 212 ALA B CA 1
ATOM 4385 C C . ALA B 1 212 ? 3.793 -1.152 -0.459 1 98.5 212 ALA B C 1
ATOM 4387 O O . ALA B 1 212 ? 4.035 -2.318 -0.782 1 98.5 212 ALA B O 1
ATOM 4388 N N . CYS B 1 213 ? 2.775 -0.484 -0.901 1 98.5 213 CYS B N 1
ATOM 4389 C CA . CYS B 1 213 ? 1.852 -1.065 -1.869 1 98.5 213 CYS B CA 1
ATOM 4390 C C . CYS B 1 213 ? 2.566 -1.391 -3.176 1 98.5 213 CYS B C 1
ATOM 4392 O O . CYS B 1 213 ? 2.369 -2.467 -3.744 1 98.5 213 CYS B O 1
ATOM 4394 N N . ALA B 1 214 ? 3.402 -0.49 -3.631 1 98.56 214 ALA B N 1
ATOM 4395 C CA . ALA B 1 214 ? 4.176 -0.694 -4.855 1 98.56 214 ALA B CA 1
ATOM 4396 C C . ALA B 1 214 ? 5.074 -1.92 -4.738 1 98.56 214 ALA B C 1
ATOM 4398 O O . ALA B 1 214 ? 5.18 -2.715 -5.676 1 98.56 214 ALA B O 1
ATOM 4399 N N . LEU B 1 215 ? 5.719 -2.016 -3.592 1 98.75 215 LEU B N 1
ATOM 4400 C CA . LEU B 1 215 ? 6.59 -3.162 -3.354 1 98.75 215 LEU B CA 1
ATOM 4401 C C . LEU B 1 215 ? 5.805 -4.465 -3.432 1 98.75 215 LEU B C 1
ATOM 4403 O O . LEU B 1 215 ? 6.254 -5.43 -4.062 1 98.75 215 LEU B O 1
ATOM 4407 N N . GLU B 1 216 ? 4.625 -4.492 -2.818 1 98.56 216 GLU B N 1
ATOM 4408 C CA . GLU B 1 216 ? 3.805 -5.699 -2.844 1 98.56 216 GLU B CA 1
ATOM 4409 C C . GLU B 1 216 ? 3.338 -6.02 -4.262 1 98.56 216 GLU B C 1
ATOM 4411 O O . GLU B 1 216 ? 3.279 -7.188 -4.652 1 98.56 216 GLU B O 1
ATOM 4416 N N . GLU B 1 217 ? 3.004 -5.031 -5 1 98.25 217 GLU B N 1
ATOM 4417 C CA . GLU B 1 217 ? 2.582 -5.258 -6.379 1 98.25 217 GLU B CA 1
ATOM 4418 C C . GLU B 1 217 ? 3.729 -5.816 -7.223 1 98.25 217 GLU B C 1
ATOM 4420 O O . GLU B 1 217 ? 3.516 -6.68 -8.078 1 98.25 217 GLU B O 1
ATOM 4425 N N . MET B 1 218 ? 4.969 -5.309 -6.996 1 98.31 218 MET B N 1
ATOM 4426 C CA . MET B 1 218 ? 6.129 -5.852 -7.695 1 98.31 218 MET B CA 1
ATOM 4427 C C . MET B 1 218 ? 6.375 -7.305 -7.301 1 98.31 218 MET B C 1
ATOM 4429 O O . MET B 1 218 ? 6.68 -8.141 -8.148 1 98.31 218 MET B O 1
ATOM 4433 N N . ARG B 1 219 ? 6.266 -7.559 -5.992 1 98.25 219 ARG B N 1
ATOM 4434 C CA . ARG B 1 219 ? 6.418 -8.938 -5.531 1 98.25 219 ARG B CA 1
ATOM 4435 C C . ARG B 1 219 ? 5.383 -9.852 -6.18 1 98.25 219 ARG B C 1
ATOM 4437 O O . ARG B 1 219 ? 5.707 -10.961 -6.605 1 98.25 219 ARG B O 1
ATOM 4444 N N . ALA B 1 220 ? 4.133 -9.391 -6.246 1 97.5 220 ALA B N 1
ATOM 4445 C CA . ALA B 1 220 ? 3.062 -10.156 -6.879 1 97.5 220 ALA B CA 1
ATOM 4446 C C . ALA B 1 220 ? 3.377 -10.43 -8.352 1 97.5 220 ALA B C 1
ATOM 4448 O O . ALA B 1 220 ? 3.17 -11.539 -8.844 1 97.5 220 ALA B O 1
ATOM 4449 N N . THR B 1 221 ? 3.869 -9.438 -9.031 1 96.94 221 THR B N 1
ATOM 4450 C CA . THR B 1 221 ? 4.23 -9.594 -10.438 1 96.94 221 THR B CA 1
ATOM 4451 C C . THR B 1 221 ? 5.359 -10.602 -10.594 1 96.94 221 THR B C 1
ATOM 4453 O O . THR B 1 221 ? 5.324 -11.445 -11.5 1 96.94 221 THR B O 1
ATOM 4456 N N . MET B 1 222 ? 6.367 -10.508 -9.75 1 97.25 222 MET B N 1
ATOM 4457 C CA . MET B 1 222 ? 7.473 -11.461 -9.773 1 97.25 222 MET B CA 1
ATOM 4458 C C . MET B 1 222 ? 6.969 -12.883 -9.57 1 97.25 222 MET B C 1
ATOM 4460 O O . MET B 1 222 ? 7.383 -13.797 -10.281 1 97.25 222 MET B O 1
ATOM 4464 N N . MET B 1 223 ? 6.07 -13.07 -8.656 1 96.75 223 MET B N 1
ATOM 4465 C CA . MET B 1 223 ? 5.508 -14.383 -8.375 1 96.75 223 MET B CA 1
ATOM 4466 C C . MET B 1 223 ? 4.73 -14.914 -9.57 1 96.75 223 MET B C 1
ATOM 4468 O O . MET B 1 223 ? 4.797 -16.109 -9.875 1 96.75 223 MET B O 1
ATOM 4472 N N . ARG B 1 224 ? 4.004 -14.055 -10.25 1 94.81 224 ARG B N 1
ATOM 4473 C CA . ARG B 1 224 ? 3.283 -14.461 -11.453 1 94.81 224 ARG B CA 1
ATOM 4474 C C . ARG B 1 224 ? 4.246 -14.945 -12.531 1 94.81 224 ARG B C 1
ATOM 4476 O O . ARG B 1 224 ? 3.984 -15.953 -13.195 1 94.81 224 ARG B O 1
ATOM 4483 N N . ARG B 1 225 ? 5.34 -14.297 -12.664 1 95.5 225 ARG B N 1
ATOM 4484 C CA . ARG B 1 225 ? 6.328 -14.672 -13.672 1 95.5 225 ARG B CA 1
ATOM 4485 C C . ARG B 1 225 ? 7.012 -15.984 -13.297 1 95.5 225 ARG B C 1
ATOM 4487 O O . ARG B 1 225 ? 7.27 -16.828 -14.164 1 95.5 225 ARG B O 1
ATOM 4494 N N . ILE B 1 226 ? 7.289 -16.125 -12.031 1 96.38 226 ILE B N 1
ATOM 4495 C CA . ILE B 1 226 ? 7.902 -17.375 -11.586 1 96.38 226 ILE B CA 1
ATOM 4496 C C . ILE B 1 226 ? 6.957 -18.531 -11.852 1 96.38 226 ILE B C 1
ATOM 4498 O O . ILE B 1 226 ? 7.379 -19.578 -12.367 1 96.38 226 ILE B O 1
ATOM 4502 N N . THR B 1 227 ? 5.684 -18.359 -11.555 1 94.44 227 THR B N 1
ATOM 4503 C CA . THR B 1 227 ? 4.691 -19.406 -11.812 1 94.44 227 THR B CA 1
ATOM 4504 C C . THR B 1 227 ? 4.598 -19.703 -13.305 1 94.44 227 THR B C 1
ATOM 4506 O O . THR B 1 227 ? 4.516 -20.859 -13.711 1 94.44 227 THR B O 1
ATOM 4509 N N . LYS B 1 228 ? 4.66 -18.703 -14.094 1 93.69 228 LYS B N 1
ATOM 4510 C CA . LYS B 1 228 ? 4.676 -18.844 -15.547 1 93.69 228 LYS B CA 1
ATOM 4511 C C . LYS B 1 228 ? 5.871 -19.688 -16 1 93.69 228 LYS B C 1
ATOM 4513 O O . LYS B 1 228 ? 5.723 -20.578 -16.828 1 93.69 228 LYS B O 1
ATOM 4518 N N . PHE B 1 229 ? 7.027 -19.422 -15.477 1 95.88 229 PHE B N 1
ATOM 4519 C CA . PHE B 1 229 ? 8.25 -20.109 -15.875 1 95.88 229 PHE B CA 1
ATOM 4520 C C . PHE B 1 229 ? 8.211 -21.562 -15.453 1 95.88 229 PHE B C 1
ATOM 4522 O O . PHE B 1 229 ? 8.688 -22.438 -16.172 1 95.88 229 PHE B O 1
ATOM 4529 N N . ILE B 1 230 ? 7.617 -21.812 -14.297 1 95.06 230 ILE B N 1
ATOM 4530 C CA . ILE B 1 230 ? 7.504 -23.188 -13.805 1 95.06 230 ILE B CA 1
ATOM 4531 C C . ILE B 1 230 ? 6.676 -24.016 -14.773 1 95.06 230 ILE B C 1
ATOM 4533 O O . ILE B 1 230 ? 6.992 -25.188 -15.031 1 95.06 230 ILE B O 1
ATOM 4537 N N . ASN B 1 231 ? 5.695 -23.422 -15.422 1 94.19 231 ASN B N 1
ATOM 4538 C CA . ASN B 1 231 ? 4.766 -24.172 -16.281 1 94.19 231 ASN B CA 1
ATOM 4539 C C . ASN B 1 231 ? 5.098 -23.984 -17.75 1 94.19 231 ASN B C 1
ATOM 4541 O O . ASN B 1 231 ? 4.414 -24.547 -18.625 1 94.19 231 ASN B O 1
ATOM 4545 N N . ALA B 1 232 ? 6.137 -23.266 -18.062 1 94.56 232 ALA B N 1
ATOM 4546 C CA . ALA B 1 232 ? 6.41 -22.844 -19.438 1 94.56 232 ALA B CA 1
ATOM 4547 C C . ALA B 1 232 ? 6.594 -24.031 -20.359 1 94.56 232 ALA B C 1
ATOM 4549 O O . ALA B 1 232 ? 6.062 -24.062 -21.484 1 94.56 232 ALA B O 1
ATOM 4550 N N . GLU B 1 233 ? 7.32 -25.062 -19.969 1 93.88 233 GLU B N 1
ATOM 4551 C CA . GLU B 1 233 ? 7.605 -26.203 -20.828 1 93.88 233 GLU B CA 1
ATOM 4552 C C . GLU B 1 233 ? 6.363 -27.078 -21.016 1 93.88 233 GLU B C 1
ATOM 4554 O O . GLU B 1 233 ? 6.148 -27.625 -22.109 1 93.88 233 GLU B O 1
ATOM 4559 N N . LEU B 1 234 ? 5.621 -27.281 -19.984 1 94.06 234 LEU B N 1
ATOM 4560 C CA . LEU B 1 234 ? 4.352 -27.984 -20.109 1 94.06 234 LEU B CA 1
ATOM 4561 C C . LEU B 1 234 ? 3.439 -27.297 -21.109 1 94.06 234 LEU B C 1
ATOM 4563 O O . LEU B 1 234 ? 2.877 -27.953 -22 1 94.06 234 LEU B O 1
ATOM 4567 N N . MET B 1 235 ? 3.344 -25.984 -21.031 1 92.56 235 MET B N 1
ATOM 4568 C CA . MET B 1 235 ? 2.486 -25.234 -21.938 1 92.56 235 MET B CA 1
ATOM 4569 C C . MET B 1 235 ? 3.01 -25.297 -23.375 1 92.56 235 MET B C 1
ATOM 4571 O O . MET B 1 235 ? 2.227 -25.375 -24.312 1 92.56 235 MET B O 1
ATOM 4575 N N . ALA B 1 236 ? 4.273 -25.172 -23.5 1 92.62 236 ALA B N 1
ATOM 4576 C CA . ALA B 1 236 ? 4.879 -25.266 -24.828 1 92.62 236 ALA B CA 1
ATOM 4577 C C . ALA B 1 236 ? 4.523 -26.594 -25.5 1 92.62 236 ALA B C 1
ATOM 4579 O O . ALA B 1 236 ? 4.234 -26.641 -26.703 1 92.62 236 ALA B O 1
ATOM 4580 N N . ARG B 1 237 ? 4.492 -27.672 -24.812 1 92.31 237 ARG B N 1
ATOM 4581 C CA . ARG B 1 237 ? 4.172 -28.984 -25.359 1 92.31 237 ARG B CA 1
ATOM 4582 C C . ARG B 1 237 ? 2.697 -29.078 -25.734 1 92.31 237 ARG B C 1
ATOM 4584 O O . ARG B 1 237 ? 2.348 -29.641 -26.766 1 92.31 237 ARG B O 1
ATOM 4591 N N . PHE B 1 238 ? 1.896 -28.562 -24.812 1 90.94 238 PHE B N 1
ATOM 4592 C CA . PHE B 1 238 ? 0.479 -28.5 -25.156 1 90.94 238 PHE B CA 1
ATOM 4593 C C . PHE B 1 238 ? 0.27 -27.75 -26.469 1 90.94 238 PHE B C 1
ATOM 4595 O O . PHE B 1 238 ? -0.463 -28.203 -27.344 1 90.94 238 PHE B O 1
ATOM 4602 N N . ASN B 1 239 ? 0.876 -26.641 -26.578 1 89.44 239 ASN B N 1
ATOM 4603 C CA . ASN B 1 239 ? 0.685 -25.75 -27.719 1 89.44 239 ASN B CA 1
ATOM 4604 C C . ASN B 1 239 ? 1.283 -26.328 -29 1 89.44 239 ASN B C 1
ATOM 4606 O O . ASN B 1 239 ? 0.827 -26.031 -30.094 1 89.44 239 ASN B O 1
ATOM 4610 N N . ASN B 1 240 ? 2.271 -27.188 -28.828 1 91.19 240 ASN B N 1
ATOM 4611 C CA . ASN B 1 240 ? 2.906 -27.828 -29.969 1 91.19 240 ASN B CA 1
ATOM 4612 C C . ASN B 1 240 ? 2.197 -29.125 -30.359 1 91.19 240 ASN B C 1
ATOM 4614 O O . ASN B 1 240 ? 2.666 -29.859 -31.219 1 91.19 240 ASN B O 1
ATOM 4618 N N . GLY B 1 241 ? 1.172 -29.547 -29.625 1 88.62 241 GLY B N 1
ATOM 4619 C CA . GLY B 1 241 ? 0.327 -30.672 -30.016 1 88.62 241 GLY B CA 1
ATOM 4620 C C . GLY B 1 241 ? 0.839 -32 -29.516 1 88.62 241 GLY B C 1
ATOM 4621 O O . GLY B 1 241 ? 0.446 -33.062 -30.031 1 88.62 241 GLY B O 1
ATOM 4622 N N . HIS B 1 242 ? 1.69 -32 -28.547 1 91.06 242 HIS B N 1
ATOM 4623 C CA . HIS B 1 242 ? 2.174 -33.25 -27.984 1 91.06 242 HIS B CA 1
ATOM 4624 C C . HIS B 1 242 ? 1.054 -34.031 -27.281 1 91.06 242 HIS B C 1
ATOM 4626 O O . HIS B 1 242 ? 0.214 -33.406 -26.609 1 91.06 242 HIS B O 1
ATOM 4632 N N . SER B 1 243 ? 1.079 -35.312 -27.5 1 89.12 243 SER B N 1
ATOM 4633 C CA . SER B 1 243 ? 0.096 -36.125 -26.797 1 89.12 243 SER B CA 1
ATOM 4634 C C . SER B 1 243 ? 0.453 -36.25 -25.312 1 89.12 243 SER B C 1
ATOM 4636 O O . SER B 1 243 ? 1.604 -36.062 -24.922 1 89.12 243 SER B O 1
ATOM 4638 N N . ASP B 1 244 ? -0.458 -36.594 -24.531 1 86.75 244 ASP B N 1
ATOM 4639 C CA . ASP B 1 244 ? -0.258 -36.781 -23.094 1 86.75 244 ASP B CA 1
ATOM 4640 C C . ASP B 1 244 ? 0.779 -37.844 -22.812 1 86.75 244 ASP B C 1
ATOM 4642 O O . ASP B 1 244 ? 1.591 -37.719 -21.891 1 86.75 244 ASP B O 1
ATOM 4646 N N . ASN B 1 245 ? 0.758 -38.844 -23.594 1 84.94 245 ASN B N 1
ATOM 4647 C CA . ASN B 1 245 ? 1.694 -39.938 -23.406 1 84.94 245 ASN B CA 1
ATOM 4648 C C . ASN B 1 245 ? 3.127 -39.531 -23.719 1 84.94 245 ASN B C 1
ATOM 4650 O O . ASN B 1 245 ? 4.062 -39.938 -23.031 1 84.94 245 ASN B O 1
ATOM 4654 N N . GLU B 1 246 ? 3.295 -38.719 -24.672 1 85.38 246 GLU B N 1
ATOM 4655 C CA . GLU B 1 246 ? 4.613 -38.281 -25.109 1 85.38 246 GLU B CA 1
ATOM 4656 C C . GLU B 1 246 ? 5.273 -37.406 -24.047 1 85.38 246 GLU B C 1
ATOM 4658 O O . GLU B 1 246 ? 6.496 -37.438 -23.875 1 85.38 246 GLU B O 1
ATOM 4663 N N . MET B 1 247 ? 4.457 -36.688 -23.359 1 87.44 247 MET B N 1
ATOM 4664 C CA . MET B 1 247 ? 5.039 -35.688 -22.469 1 87.44 247 MET B CA 1
ATOM 4665 C C . MET B 1 247 ? 5.141 -36.219 -21.047 1 87.44 247 MET B C 1
ATOM 4667 O O . MET B 1 247 ? 5.797 -35.594 -20.203 1 87.44 247 MET B O 1
ATOM 4671 N N . SER B 1 248 ? 4.516 -37.312 -20.766 1 86.56 248 SER B N 1
ATOM 4672 C CA . SER B 1 248 ? 4.457 -37.812 -19.406 1 86.56 248 SER B CA 1
ATOM 4673 C C . SER B 1 248 ? 5.844 -38.188 -18.891 1 86.56 248 SER B C 1
ATOM 4675 O O . SER B 1 248 ? 6.125 -38.062 -17.703 1 86.56 248 SER B O 1
ATOM 4677 N N . SER B 1 249 ? 6.719 -38.562 -19.781 1 86.94 249 SER B N 1
ATOM 4678 C CA . SER B 1 249 ? 8.016 -39.125 -19.406 1 86.94 249 SER B CA 1
ATOM 4679 C C . SER B 1 249 ? 8.953 -38.031 -18.891 1 86.94 249 SER B C 1
ATOM 4681 O O . SER B 1 249 ? 9.938 -38.312 -18.219 1 86.94 249 SER B O 1
ATOM 4683 N N . ASP B 1 250 ? 8.633 -36.781 -19.219 1 89.38 250 ASP B N 1
ATOM 4684 C CA . ASP B 1 250 ? 9.555 -35.719 -18.781 1 89.38 250 ASP B CA 1
ATOM 4685 C C . ASP B 1 250 ? 8.844 -34.719 -17.875 1 89.38 250 ASP B C 1
ATOM 4687 O O . ASP B 1 250 ? 9.438 -34.219 -16.922 1 89.38 250 ASP B O 1
ATOM 4691 N N . ILE B 1 251 ? 7.59 -34.531 -18.125 1 93.06 251 ILE B N 1
ATOM 4692 C CA . ILE B 1 251 ? 6.875 -33.469 -17.422 1 93.06 251 ILE B CA 1
ATOM 4693 C C . ILE B 1 251 ? 6.602 -33.906 -15.977 1 93.06 251 ILE B C 1
ATOM 4695 O O . ILE B 1 251 ? 6.812 -33.125 -15.039 1 93.06 251 ILE B O 1
ATOM 4699 N N . ILE B 1 252 ? 6.117 -35.062 -15.773 1 92.81 252 ILE B N 1
ATOM 4700 C CA . ILE B 1 252 ? 5.754 -35.531 -14.438 1 92.81 252 ILE B CA 1
ATOM 4701 C C . ILE B 1 252 ? 7.008 -35.625 -13.562 1 92.81 252 ILE B C 1
ATOM 4703 O O . ILE B 1 252 ? 7.031 -35.094 -12.445 1 92.81 252 ILE B O 1
ATOM 4707 N N . PRO B 1 253 ? 8.117 -36.188 -14.086 1 91.06 253 PRO B N 1
ATOM 4708 C CA . PRO B 1 253 ? 9.344 -36.156 -13.297 1 91.06 253 PRO B CA 1
ATOM 4709 C C . PRO B 1 253 ? 9.82 -34.75 -12.961 1 91.06 253 PRO B C 1
ATOM 4711 O O . PRO B 1 253 ? 10.383 -34.531 -11.891 1 91.06 253 PRO B O 1
ATOM 4714 N N . TYR B 1 254 ? 9.648 -33.875 -13.883 1 93.06 254 TYR B N 1
ATOM 4715 C CA . TYR B 1 254 ? 10.023 -32.5 -13.656 1 93.06 254 TYR B CA 1
ATOM 4716 C C . TYR B 1 254 ? 9.266 -31.906 -12.477 1 93.06 254 TYR B C 1
ATOM 4718 O O . TYR B 1 254 ? 9.859 -31.297 -11.586 1 93.06 254 TYR B O 1
ATOM 4726 N N . TYR B 1 255 ? 7.953 -32.125 -12.422 1 93.38 255 TYR B N 1
ATOM 4727 C CA . TYR B 1 255 ? 7.156 -31.609 -11.312 1 93.38 255 TYR B CA 1
ATOM 4728 C C . TYR B 1 255 ? 7.5 -32.312 -10.008 1 93.38 255 TYR B C 1
ATOM 4730 O O . TYR B 1 255 ? 7.426 -31.734 -8.93 1 93.38 255 TYR B O 1
ATOM 4738 N N . ARG B 1 256 ? 7.859 -33.531 -10.125 1 91.44 256 ARG B N 1
ATOM 4739 C CA . ARG B 1 256 ? 8.289 -34.25 -8.938 1 91.44 256 ARG B CA 1
ATOM 4740 C C . ARG B 1 256 ? 9.547 -33.656 -8.344 1 91.44 256 ARG B C 1
ATOM 4742 O O . ARG B 1 256 ? 9.695 -33.594 -7.121 1 91.44 256 ARG B O 1
ATOM 4749 N N . LEU B 1 257 ? 10.422 -33.25 -9.234 1 89.81 257 LEU B N 1
ATOM 4750 C CA . LEU B 1 257 ? 11.625 -32.562 -8.789 1 89.81 257 LEU B CA 1
ATOM 4751 C C . LEU B 1 257 ? 11.273 -31.312 -7.992 1 89.81 257 LEU B C 1
ATOM 4753 O O . LEU B 1 257 ? 11.992 -30.953 -7.055 1 89.81 257 LEU B O 1
ATOM 4757 N N . LEU B 1 258 ? 10.172 -30.672 -8.383 1 92 258 LEU B N 1
ATOM 4758 C CA . LEU B 1 258 ? 9.797 -29.391 -7.801 1 92 258 LEU B CA 1
ATOM 4759 C C . LEU B 1 258 ? 8.836 -29.594 -6.629 1 92 258 LEU B C 1
ATOM 4761 O O . LEU B 1 258 ? 8.242 -28.641 -6.133 1 92 258 LEU B O 1
ATOM 4765 N N . ARG B 1 259 ? 8.68 -30.75 -6.164 1 90 259 ARG B N 1
ATOM 4766 C CA . ARG B 1 259 ? 7.699 -31.078 -5.129 1 90 259 ARG B CA 1
ATOM 4767 C C . ARG B 1 259 ? 7.887 -30.203 -3.898 1 90 259 ARG B C 1
ATOM 4769 O O . ARG B 1 259 ? 6.914 -29.703 -3.334 1 90 259 ARG B O 1
ATOM 4776 N N . GLY B 1 260 ? 9.094 -29.969 -3.488 1 86.38 260 GLY B N 1
ATOM 4777 C CA . GLY B 1 260 ? 9.375 -29.172 -2.303 1 86.38 260 GLY B CA 1
ATOM 4778 C C . GLY B 1 260 ? 8.938 -27.719 -2.438 1 86.38 260 GLY B C 1
ATOM 4779 O O . GLY B 1 260 ? 8.648 -27.062 -1.438 1 86.38 260 GLY B O 1
ATOM 4780 N N . VAL B 1 261 ? 8.852 -27.25 -3.668 1 91.31 261 VAL B N 1
ATOM 4781 C CA . VAL B 1 261 ? 8.516 -25.859 -3.971 1 91.31 261 VAL B CA 1
ATOM 4782 C C . VAL B 1 261 ? 7.008 -25.719 -4.172 1 91.31 261 VAL B C 1
ATOM 4784 O O . VAL B 1 261 ? 6.418 -24.688 -3.834 1 91.31 261 VAL B O 1
ATOM 4787 N N . LEU B 1 262 ? 6.398 -26.781 -4.668 1 90.81 262 LEU B N 1
ATOM 4788 C CA . LEU B 1 262 ? 4.992 -26.719 -5.047 1 90.81 262 LEU B CA 1
ATOM 4789 C C . LEU B 1 262 ? 4.102 -27.203 -3.906 1 90.81 262 LEU B C 1
ATOM 4791 O O . LEU B 1 262 ? 2.922 -26.859 -3.842 1 90.81 262 LEU B O 1
ATOM 4795 N N . ASP B 1 263 ? 4.664 -28.016 -3.062 1 85.38 263 ASP B N 1
ATOM 4796 C CA . ASP B 1 263 ? 3.885 -28.625 -1.989 1 85.38 263 ASP B CA 1
ATOM 4797 C C . ASP B 1 263 ? 3.662 -27.641 -0.847 1 85.38 263 ASP B C 1
ATOM 4799 O O . ASP B 1 263 ? 4.617 -27.219 -0.189 1 85.38 263 ASP B O 1
ATOM 4803 N N . SER B 1 264 ? 2.475 -27.422 -0.51 1 79.75 264 SER B N 1
ATOM 4804 C CA . SER B 1 264 ? 2.119 -26.438 0.511 1 79.75 264 SER B CA 1
ATOM 4805 C C . SER B 1 264 ? 2.301 -27 1.913 1 79.75 264 SER B C 1
ATOM 4807 O O . SER B 1 264 ? 2.289 -26.266 2.898 1 79.75 264 SER B O 1
ATOM 4809 N N . TYR B 1 265 ? 2.469 -28.203 2.002 1 75.06 265 TYR B N 1
ATOM 4810 C CA . TYR B 1 265 ? 2.648 -28.828 3.305 1 75.06 265 TYR B CA 1
ATOM 4811 C C . TYR B 1 265 ? 4.121 -28.875 3.691 1 75.06 265 TYR B C 1
ATOM 4813 O O . TYR B 1 265 ? 4.465 -29.234 4.82 1 75.06 265 TYR B O 1
ATOM 4821 N N . SER B 1 266 ? 4.887 -28.453 2.705 1 75.19 266 SER B N 1
ATOM 4822 C CA . SER B 1 266 ? 6.32 -28.422 2.977 1 75.19 266 SER B CA 1
ATOM 4823 C C . SER B 1 266 ? 6.68 -27.234 3.879 1 75.19 266 SER B C 1
ATOM 4825 O O . SER B 1 266 ? 6.07 -26.172 3.789 1 75.19 266 SER B O 1
ATOM 4827 N N . ARG B 1 267 ? 7.566 -27.422 4.785 1 80.69 267 ARG B N 1
ATOM 4828 C CA . ARG B 1 267 ? 8.078 -26.359 5.656 1 80.69 267 ARG B CA 1
ATOM 4829 C C . ARG B 1 267 ? 9.094 -25.5 4.922 1 80.69 267 ARG B C 1
ATOM 4831 O O . ARG B 1 267 ? 9.469 -24.422 5.406 1 80.69 267 ARG B O 1
ATOM 4838 N N . ASN B 1 268 ? 9.461 -26.016 3.74 1 84.88 268 ASN B N 1
ATOM 4839 C CA . ASN B 1 268 ? 10.422 -25.281 2.926 1 84.88 268 ASN B CA 1
ATOM 4840 C C . ASN B 1 268 ? 9.758 -24.094 2.213 1 84.88 268 ASN B C 1
ATOM 4842 O O . ASN B 1 268 ? 8.539 -24.094 2.018 1 84.88 268 ASN B O 1
ATOM 4846 N N . PRO B 1 269 ? 10.602 -23.125 1.873 1 90.94 269 PRO B N 1
ATOM 4847 C CA . PRO B 1 269 ? 10.047 -22.031 1.069 1 90.94 269 PRO B CA 1
ATOM 4848 C C . PRO B 1 269 ? 9.461 -22.516 -0.256 1 90.94 269 PRO B C 1
ATOM 4850 O O . PRO B 1 269 ? 10.094 -23.297 -0.967 1 90.94 269 PRO B O 1
ATOM 4853 N N . GLY B 1 270 ? 8.289 -22.188 -0.505 1 93.25 270 GLY B N 1
ATOM 4854 C CA . GLY B 1 270 ? 7.605 -22.547 -1.734 1 93.25 270 GLY B CA 1
ATOM 4855 C C . GLY B 1 270 ? 6.684 -21.453 -2.246 1 93.25 270 GLY B C 1
ATOM 4856 O O . GLY B 1 270 ? 6.691 -20.344 -1.728 1 93.25 270 GLY B O 1
ATOM 4857 N N . LEU B 1 271 ? 5.98 -21.75 -3.32 1 93.31 271 LEU B N 1
ATOM 4858 C CA . LEU B 1 271 ? 5.07 -20.781 -3.932 1 93.31 271 LEU B CA 1
ATOM 4859 C C . LEU B 1 271 ? 4.004 -20.328 -2.938 1 93.31 271 LEU B C 1
ATOM 4861 O O . LEU B 1 271 ? 3.547 -19.188 -2.984 1 93.31 271 LEU B O 1
ATOM 4865 N N . HIS B 1 272 ? 3.734 -21.141 -1.963 1 90.38 272 HIS B N 1
ATOM 4866 C CA . HIS B 1 272 ? 2.631 -20.906 -1.038 1 90.38 272 HIS B CA 1
ATOM 4867 C C . HIS B 1 272 ? 3.064 -20.031 0.131 1 90.38 272 HIS B C 1
ATOM 4869 O O . HIS B 1 272 ? 2.227 -19.547 0.896 1 90.38 272 HIS B O 1
ATOM 4875 N N . SER B 1 273 ? 4.324 -19.734 0.227 1 92.62 273 SER B N 1
ATOM 4876 C CA . SER B 1 273 ? 4.77 -19.172 1.495 1 92.62 273 SER B CA 1
ATOM 4877 C C . SER B 1 273 ? 5.445 -17.812 1.288 1 92.62 273 SER B C 1
ATOM 4879 O O . SER B 1 273 ? 5.812 -17.141 2.254 1 92.62 273 SER B O 1
ATOM 4881 N N . VAL B 1 274 ? 5.621 -17.422 0.037 1 94.81 274 VAL B N 1
ATOM 4882 C CA . VAL B 1 274 ? 6.238 -16.125 -0.206 1 94.81 274 VAL B CA 1
ATOM 4883 C C . VAL B 1 274 ? 5.332 -15.008 0.329 1 94.81 274 VAL B C 1
ATOM 4885 O O . VAL B 1 274 ? 4.129 -15 0.06 1 94.81 274 VAL B O 1
ATOM 4888 N N . GLY B 1 275 ? 5.883 -14.094 1.046 1 93 275 GLY B N 1
ATOM 4889 C CA . GLY B 1 275 ? 5.098 -13.039 1.68 1 93 275 GLY B CA 1
ATOM 4890 C C . GLY B 1 275 ? 4.578 -13.438 3.049 1 93 275 GLY B C 1
ATOM 4891 O O . GLY B 1 275 ? 4.023 -12.602 3.77 1 93 275 GLY B O 1
ATOM 4892 N N . ASN B 1 276 ? 4.621 -14.68 3.357 1 91.69 276 ASN B N 1
ATOM 4893 C CA . ASN B 1 276 ? 4.293 -15.25 4.66 1 91.69 276 ASN B CA 1
ATOM 4894 C C . ASN B 1 276 ? 5.488 -15.961 5.281 1 91.69 276 ASN B C 1
ATOM 4896 O O . ASN B 1 276 ? 5.465 -17.172 5.465 1 91.69 276 ASN B O 1
ATOM 4900 N N . ASP B 1 277 ? 6.516 -15.188 5.598 1 89.5 277 ASP B N 1
ATOM 4901 C CA . ASP B 1 277 ? 7.711 -15.625 6.316 1 89.5 277 ASP B CA 1
ATOM 4902 C C . ASP B 1 277 ? 8.867 -15.875 5.355 1 89.5 277 ASP B C 1
ATOM 4904 O O . ASP B 1 277 ? 10.031 -15.906 5.766 1 89.5 277 ASP B O 1
ATOM 4908 N N . TYR B 1 278 ? 8.578 -16.172 4.105 1 95.19 278 TYR B N 1
ATOM 4909 C CA . TYR B 1 278 ? 9.664 -16.438 3.17 1 95.19 278 TYR B CA 1
ATOM 4910 C C . TYR B 1 278 ? 9.672 -15.406 2.045 1 95.19 278 TYR B C 1
ATOM 4912 O O . TYR B 1 278 ? 8.633 -14.836 1.701 1 95.19 278 TYR B O 1
ATOM 4920 N N . SER B 1 279 ? 10.836 -15.195 1.511 1 96.75 279 SER B N 1
ATOM 4921 C CA . SER B 1 279 ? 11.031 -14.203 0.455 1 96.75 279 SER B CA 1
ATOM 4922 C C . SER B 1 279 ? 11.148 -14.875 -0.911 1 96.75 279 SER B C 1
ATOM 4924 O O . SER B 1 279 ? 11.172 -16.109 -1.007 1 96.75 279 SER B O 1
ATOM 4926 N N . ILE B 1 280 ? 11.156 -14.062 -1.943 1 97.44 280 ILE B N 1
ATOM 4927 C CA . ILE B 1 280 ? 11.391 -14.539 -3.301 1 97.44 280 ILE B CA 1
ATOM 4928 C C . ILE B 1 280 ? 12.766 -15.188 -3.387 1 97.44 280 ILE B C 1
ATOM 4930 O O . ILE B 1 280 ? 12.93 -16.234 -4.031 1 97.44 280 ILE B O 1
ATOM 4934 N N . SER B 1 281 ? 13.734 -14.562 -2.729 1 96.25 281 SER B N 1
ATOM 4935 C CA . SER B 1 281 ? 15.086 -15.117 -2.719 1 96.25 281 SER B CA 1
ATOM 4936 C C . SER B 1 281 ? 15.109 -16.484 -2.061 1 96.25 281 SER B C 1
ATOM 4938 O O . SER B 1 281 ? 15.828 -17.391 -2.51 1 96.25 281 SER B O 1
ATOM 4940 N N . ASP B 1 282 ? 14.352 -16.656 -1.006 1 95.94 282 ASP B N 1
ATOM 4941 C CA . ASP B 1 282 ? 14.242 -17.969 -0.374 1 95.94 282 ASP B CA 1
ATOM 4942 C C . ASP B 1 282 ? 13.672 -19 -1.346 1 95.94 282 ASP B C 1
ATOM 4944 O O . ASP B 1 282 ? 14.18 -20.125 -1.43 1 95.94 282 ASP B O 1
ATOM 4948 N N . LEU B 1 283 ? 12.625 -18.656 -2.045 1 96.38 283 LEU B N 1
ATOM 4949 C CA . LEU B 1 283 ? 11.984 -19.531 -3.023 1 96.38 283 LEU B CA 1
ATOM 4950 C C . LEU B 1 283 ? 12.961 -19.922 -4.129 1 96.38 283 LEU B C 1
ATOM 4952 O O . LEU B 1 283 ? 13.109 -21.094 -4.449 1 96.38 283 LEU B O 1
ATOM 4956 N N . THR B 1 284 ? 13.633 -18.922 -4.688 1 95.94 284 THR B N 1
ATOM 4957 C CA . THR B 1 284 ? 14.57 -19.172 -5.781 1 95.94 284 THR B CA 1
ATOM 4958 C C . THR B 1 284 ? 15.742 -20.016 -5.309 1 95.94 284 THR B C 1
ATOM 4960 O O . THR B 1 284 ? 16.219 -20.891 -6.039 1 95.94 284 THR B O 1
ATOM 4963 N N . SER B 1 285 ? 16.188 -19.75 -4.098 1 93.88 285 SER B N 1
ATOM 4964 C CA . SER B 1 285 ? 17.266 -20.562 -3.525 1 93.88 285 SER B CA 1
ATOM 4965 C C . SER B 1 285 ? 16.844 -22.016 -3.369 1 93.88 285 SER B C 1
ATOM 4967 O O . SER B 1 285 ? 17.641 -22.922 -3.613 1 93.88 285 SER B O 1
ATOM 4969 N N . GLN B 1 286 ? 15.617 -22.203 -2.951 1 93.19 286 GLN B N 1
ATOM 4970 C CA . GLN B 1 286 ? 15.086 -23.562 -2.809 1 93.19 286 GLN B CA 1
ATOM 4971 C C . GLN B 1 286 ? 15.039 -24.281 -4.152 1 93.19 286 GLN B C 1
ATOM 4973 O O . GLN B 1 286 ? 15.336 -25.469 -4.234 1 93.19 286 GLN B O 1
ATOM 4978 N N . ILE B 1 287 ? 14.695 -23.594 -5.207 1 94.38 287 ILE B N 1
ATOM 4979 C CA . ILE B 1 287 ? 14.648 -24.156 -6.547 1 94.38 287 ILE B CA 1
ATOM 4980 C C . ILE B 1 287 ? 16.062 -24.5 -7.008 1 94.38 287 ILE B C 1
ATOM 4982 O O . ILE B 1 287 ? 16.312 -25.578 -7.555 1 94.38 287 ILE B O 1
ATOM 4986 N N . LEU B 1 288 ? 16.953 -23.641 -6.715 1 91.38 288 LEU B N 1
ATOM 4987 C CA . LEU B 1 288 ? 18.328 -23.812 -7.145 1 91.38 288 LEU B CA 1
ATOM 4988 C C . LEU B 1 288 ? 18.984 -25 -6.43 1 91.38 288 LEU B C 1
ATOM 4990 O O . LEU B 1 288 ? 19.844 -25.688 -7 1 91.38 288 LEU B O 1
ATOM 4994 N N . LYS B 1 289 ? 18.625 -25.312 -5.254 1 88.5 289 LYS B N 1
ATOM 4995 C CA . LYS B 1 289 ? 19.219 -26.359 -4.426 1 88.5 289 LYS B CA 1
ATOM 4996 C C . LYS B 1 289 ? 18.859 -27.734 -4.941 1 88.5 289 LYS B C 1
ATOM 4998 O O . LYS B 1 289 ? 19.5 -28.734 -4.594 1 88.5 289 LYS B O 1
ATOM 5003 N N . ILE B 1 290 ? 17.844 -27.812 -5.77 1 86.19 290 ILE B N 1
ATOM 5004 C CA . ILE B 1 290 ? 17.406 -29.094 -6.293 1 86.19 290 ILE B CA 1
ATOM 5005 C C . ILE B 1 290 ? 18.516 -29.719 -7.145 1 86.19 290 ILE B C 1
ATOM 5007 O O . ILE B 1 290 ? 18.625 -30.938 -7.25 1 86.19 290 ILE B O 1
ATOM 5011 N N . GLU B 1 291 ? 19.297 -28.906 -7.762 1 72.88 291 GLU B N 1
ATOM 5012 C CA . GLU B 1 291 ? 20.391 -29.359 -8.609 1 72.88 291 GLU B CA 1
ATOM 5013 C C . GLU B 1 291 ? 21.375 -30.234 -7.836 1 72.88 291 GLU B C 1
ATOM 5015 O O . GLU B 1 291 ? 21.969 -31.156 -8.398 1 72.88 291 GLU B O 1
ATOM 5020 N N . ILE B 1 292 ? 21.453 -30 -6.625 1 65.62 292 ILE B N 1
ATOM 5021 C CA . ILE B 1 292 ? 22.422 -30.734 -5.801 1 65.62 292 ILE B CA 1
ATOM 5022 C C . ILE B 1 292 ? 22 -32.188 -5.695 1 65.62 292 ILE B C 1
ATOM 5024 O O . ILE B 1 292 ? 22.844 -33.062 -5.512 1 65.62 292 ILE B O 1
ATOM 5028 N N . SER B 1 293 ? 20.719 -32.438 -5.852 1 61.31 293 SER B N 1
ATOM 5029 C CA . SER B 1 293 ? 20.203 -33.812 -5.707 1 61.31 293 SER B CA 1
ATOM 5030 C C . SER B 1 293 ? 20.422 -34.625 -6.984 1 61.31 293 SER B C 1
ATOM 5032 O O . SER B 1 293 ? 20.047 -35.781 -7.055 1 61.31 293 SER B O 1
ATOM 5034 N N . PHE B 1 294 ? 21.047 -33.938 -8.031 1 62.12 294 PHE B N 1
ATOM 5035 C CA . PHE B 1 294 ? 21.25 -34.656 -9.281 1 62.12 294 PHE B CA 1
ATOM 5036 C C . PHE B 1 294 ? 22.359 -35.688 -9.141 1 62.12 294 PHE B C 1
ATOM 5038 O O . PHE B 1 294 ? 23.391 -35.406 -8.516 1 62.12 294 PHE B O 1
ATOM 5045 N N . PRO B 1 295 ? 21.969 -37.062 -9.227 1 53.47 295 PRO B N 1
ATOM 5046 C CA . PRO B 1 295 ? 22.984 -38.094 -9.039 1 53.47 295 PRO B CA 1
ATOM 5047 C C . PRO B 1 295 ? 24.312 -37.75 -9.688 1 53.47 295 PRO B C 1
ATOM 5049 O O . PRO B 1 295 ? 24.344 -37.094 -10.734 1 53.47 295 PRO B O 1
ATOM 5052 N N . ALA B 1 296 ? 25.484 -37.781 -9.055 1 48.78 296 ALA B N 1
ATOM 5053 C CA . ALA B 1 296 ? 26.75 -38 -9.75 1 48.78 296 ALA B CA 1
ATOM 5054 C C . ALA B 1 296 ? 26.656 -39.188 -10.703 1 48.78 296 ALA B C 1
ATOM 5056 O O . ALA B 1 296 ? 25.688 -39.938 -10.68 1 48.78 296 ALA B O 1
ATOM 5057 N N . GLU B 1 297 ? 27.953 -39.906 -11.383 1 43.94 297 GLU B N 1
ATOM 5058 C CA . GLU B 1 297 ? 27.984 -41.031 -12.281 1 43.94 297 GLU B CA 1
ATOM 5059 C C . GLU B 1 297 ? 26.953 -42.094 -11.867 1 43.94 297 GLU B C 1
ATOM 5061 O O . GLU B 1 297 ? 26.25 -42.656 -12.719 1 43.94 297 GLU B O 1
ATOM 5066 N N . ARG B 1 298 ? 27.406 -43.062 -10.93 1 38.84 298 ARG B N 1
ATOM 5067 C CA . ARG B 1 298 ? 27.016 -44.438 -10.672 1 38.84 298 ARG B CA 1
ATOM 5068 C C . ARG B 1 298 ? 25.641 -44.5 -9.992 1 38.84 298 ARG B C 1
ATOM 5070 O O . ARG B 1 298 ? 25.094 -45.594 -9.781 1 38.84 298 ARG B O 1
ATOM 5077 N N . SER B 1 299 ? 25.438 -43.656 -9.016 1 38.53 299 SER B N 1
ATOM 5078 C CA . SER B 1 299 ? 24.312 -44.094 -8.188 1 38.53 299 SER B CA 1
ATOM 5079 C C . SER B 1 299 ? 22.984 -43.75 -8.844 1 38.53 299 SER B C 1
ATOM 5081 O O . SER B 1 299 ? 22.781 -42.656 -9.344 1 38.53 299 SER B O 1
ATOM 5083 N N . PHE B 1 300 ? 22.25 -44.719 -9.383 1 36.25 300 PHE B N 1
ATOM 5084 C CA . PHE B 1 300 ? 20.984 -44.938 -10.055 1 36.25 300 PHE B CA 1
ATOM 5085 C C . PHE B 1 300 ? 19.891 -44.062 -9.461 1 36.25 300 PHE B C 1
ATOM 5087 O O . PHE B 1 300 ? 18.703 -44.25 -9.742 1 36.25 300 PHE B O 1
ATOM 5094 N N . ASN B 1 301 ? 20.172 -43.375 -8.383 1 44.31 301 ASN B N 1
ATOM 5095 C CA . ASN B 1 301 ? 18.906 -42.875 -7.836 1 44.31 301 ASN B CA 1
ATOM 5096 C C . ASN B 1 301 ? 18.109 -42.125 -8.883 1 44.31 301 ASN B C 1
ATOM 5098 O O . ASN B 1 301 ? 18.656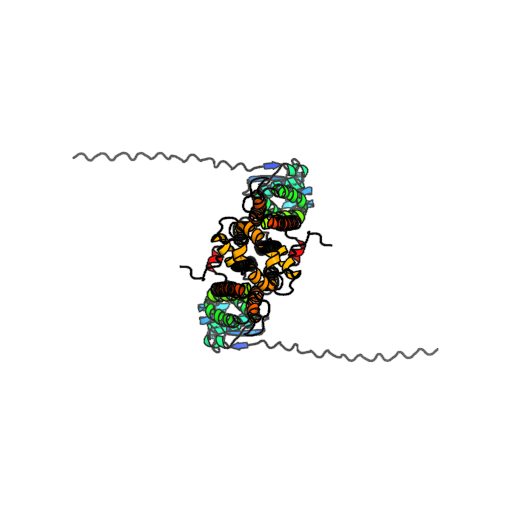 -41.688 -9.898 1 44.31 301 ASN B O 1
ATOM 5102 N N . ARG B 1 302 ? 16.594 -41.625 -8.477 1 52 302 ARG B N 1
ATOM 5103 C CA . ARG B 1 302 ? 15.211 -41.562 -8.938 1 52 302 ARG B CA 1
ATOM 5104 C C . ARG B 1 302 ? 15 -40.344 -9.836 1 52 302 ARG B C 1
ATOM 5106 O O . ARG B 1 302 ? 13.859 -39.969 -10.148 1 52 302 ARG B O 1
ATOM 5113 N N . THR B 1 303 ? 15.891 -39.406 -10.016 1 58.22 303 THR B N 1
ATOM 5114 C CA . THR B 1 303 ? 15.398 -38.344 -10.875 1 58.22 303 THR B CA 1
ATOM 5115 C C . THR B 1 303 ? 15.461 -38.75 -12.344 1 58.22 303 THR B C 1
ATOM 5117 O O . THR B 1 303 ? 16.5 -39.188 -12.82 1 58.22 303 THR B O 1
ATOM 5120 N N . SER B 1 304 ? 14.328 -38.875 -13.031 1 70.19 304 SER B N 1
ATOM 5121 C CA . SER B 1 304 ? 14.242 -39.188 -14.453 1 70.19 304 SER B CA 1
ATOM 5122 C C . SER B 1 304 ? 15.102 -38.219 -15.273 1 70.19 304 SER B C 1
ATOM 5124 O O . SER B 1 304 ? 14.969 -37 -15.164 1 70.19 304 SER B O 1
ATOM 5126 N N . PRO B 1 305 ? 16.156 -38.688 -15.922 1 78.75 305 PRO B N 1
ATOM 5127 C CA . PRO B 1 305 ? 17.047 -37.875 -16.75 1 78.75 305 PRO B CA 1
ATOM 5128 C C . PRO B 1 305 ? 16.266 -36.938 -17.688 1 78.75 305 PRO B C 1
ATOM 5130 O O . PRO B 1 305 ? 16.781 -35.906 -18.094 1 78.75 305 PRO B O 1
ATOM 5133 N N . ASN B 1 306 ? 15.055 -37.25 -17.938 1 85.44 306 ASN B N 1
ATOM 5134 C CA . ASN B 1 306 ? 14.266 -36.469 -18.891 1 85.44 306 ASN B CA 1
ATOM 5135 C C . ASN B 1 306 ? 13.773 -35.156 -18.266 1 85.44 306 ASN B C 1
ATOM 5137 O O . ASN B 1 306 ? 13.352 -34.25 -18.984 1 85.44 306 ASN B O 1
ATOM 5141 N N . ALA B 1 307 ? 13.898 -35.125 -16.984 1 90.19 307 ALA B N 1
ATOM 5142 C CA . ALA B 1 307 ? 13.398 -33.938 -16.297 1 90.19 307 ALA B CA 1
ATOM 5143 C C . ALA B 1 307 ? 14.469 -32.875 -16.234 1 90.19 307 ALA B C 1
ATOM 5145 O O . ALA B 1 307 ? 14.156 -31.688 -16.031 1 90.19 307 ALA B O 1
ATOM 5146 N N . ILE B 1 308 ? 15.695 -33.219 -16.406 1 89.75 308 ILE B N 1
ATOM 5147 C CA . ILE B 1 308 ? 16.828 -32.344 -16.125 1 89.75 308 ILE B CA 1
ATOM 5148 C C . ILE B 1 308 ? 16.859 -31.188 -17.125 1 89.75 308 ILE B C 1
ATOM 5150 O O . ILE B 1 308 ? 16.984 -30.016 -16.734 1 89.75 308 ILE B O 1
ATOM 5154 N N . PRO B 1 309 ? 16.641 -31.422 -18.438 1 91.38 309 PRO B N 1
ATOM 5155 C CA . PRO B 1 309 ? 16.656 -30.297 -19.375 1 91.38 309 PRO B CA 1
ATOM 5156 C C . PRO B 1 309 ? 15.562 -29.266 -19.078 1 91.38 309 PRO B C 1
ATOM 5158 O O . PRO B 1 309 ? 15.789 -28.062 -19.234 1 91.38 309 PRO B O 1
ATOM 5161 N N . ILE B 1 310 ? 14.406 -29.734 -18.672 1 94.38 310 ILE B N 1
ATOM 5162 C CA . ILE B 1 310 ? 13.297 -28.844 -18.344 1 94.38 310 ILE B CA 1
ATOM 5163 C C . ILE B 1 310 ? 13.656 -28.016 -17.109 1 94.38 310 ILE B C 1
ATOM 5165 O O . ILE B 1 310 ? 13.43 -26.797 -17.094 1 94.38 310 ILE B O 1
ATOM 5169 N N . TYR B 1 311 ? 14.234 -28.656 -16.141 1 94.31 311 TYR B N 1
ATOM 5170 C CA . TYR B 1 311 ? 14.664 -27.984 -14.922 1 94.31 311 TYR B CA 1
ATOM 5171 C C . TYR B 1 311 ? 15.727 -26.922 -15.227 1 94.31 311 TYR B C 1
ATOM 5173 O O . TYR B 1 311 ? 15.664 -25.812 -14.695 1 94.31 311 TYR B O 1
ATOM 5181 N N . MET B 1 312 ? 16.641 -27.281 -16.125 1 94.62 312 MET B N 1
ATOM 5182 C CA . MET B 1 312 ? 17.703 -26.344 -16.484 1 94.62 312 MET B CA 1
ATOM 5183 C C . MET B 1 312 ? 17.125 -25.141 -17.219 1 94.62 312 MET B C 1
ATOM 5185 O O . MET B 1 312 ? 17.594 -24.016 -17.031 1 94.62 312 MET B O 1
ATOM 5189 N N . ALA B 1 313 ? 16.141 -25.375 -18.031 1 95.81 313 ALA B N 1
ATOM 5190 C CA . ALA B 1 313 ? 15.461 -24.266 -18.703 1 95.81 313 ALA B CA 1
ATOM 5191 C C . ALA B 1 313 ? 14.805 -23.328 -17.703 1 95.81 313 ALA B C 1
ATOM 5193 O O . ALA B 1 313 ? 14.844 -22.109 -17.859 1 95.81 313 ALA B O 1
ATOM 5194 N N . LEU B 1 314 ? 14.195 -23.906 -16.641 1 96.75 314 LEU B N 1
ATOM 5195 C CA . LEU B 1 314 ? 13.602 -23.109 -15.578 1 96.75 314 LEU B CA 1
ATOM 5196 C C . LEU B 1 314 ? 14.648 -22.234 -14.898 1 96.75 314 LEU B C 1
ATOM 5198 O O . LEU B 1 314 ? 14.414 -21.047 -14.68 1 96.75 314 LEU B O 1
ATOM 5202 N N . LEU B 1 315 ? 15.797 -22.812 -14.609 1 96.5 315 LEU B N 1
ATOM 5203 C CA . LEU B 1 315 ? 16.859 -22.078 -13.93 1 96.5 315 LEU B CA 1
ATOM 5204 C C . LEU B 1 315 ? 17.328 -20.891 -14.781 1 96.5 315 LEU B C 1
ATOM 5206 O O . LEU B 1 315 ? 17.578 -19.812 -14.25 1 96.5 315 LEU B O 1
ATOM 5210 N N . ARG B 1 316 ? 17.406 -21.125 -16.078 1 96.69 316 ARG B N 1
ATOM 5211 C CA . ARG B 1 316 ? 17.828 -20.047 -16.984 1 96.69 316 ARG B CA 1
ATOM 5212 C C . ARG B 1 316 ? 16.812 -18.906 -16.969 1 96.69 316 ARG B C 1
ATOM 5214 O O . ARG B 1 316 ? 17.203 -17.734 -16.922 1 96.69 316 ARG B O 1
ATOM 5221 N N . ARG B 1 317 ? 15.562 -19.219 -16.969 1 97.12 317 ARG B N 1
ATOM 5222 C CA . ARG B 1 317 ? 14.516 -18.203 -16.953 1 97.12 317 ARG B CA 1
ATOM 5223 C C . ARG B 1 317 ? 14.523 -17.438 -15.641 1 97.12 317 ARG B C 1
ATOM 5225 O O . ARG B 1 317 ? 14.375 -16.203 -15.633 1 97.12 317 ARG B O 1
ATOM 5232 N N . LEU B 1 318 ? 14.734 -18.156 -14.508 1 97.38 318 LEU B N 1
ATOM 5233 C CA . LEU B 1 318 ? 14.75 -17.531 -13.195 1 97.38 318 LEU B CA 1
ATOM 5234 C C . LEU B 1 318 ? 15.945 -16.594 -13.062 1 97.38 318 LEU B C 1
ATOM 5236 O O . LEU B 1 318 ? 15.828 -15.5 -12.492 1 97.38 318 LEU B O 1
ATOM 5240 N N . ARG B 1 319 ? 17.078 -17.031 -13.594 1 96.38 319 ARG B N 1
ATOM 5241 C CA . ARG B 1 319 ? 18.266 -16.188 -13.594 1 96.38 319 ARG B CA 1
ATOM 5242 C C . ARG B 1 319 ? 18.016 -14.898 -14.375 1 96.38 319 ARG B C 1
ATOM 5244 O O . ARG B 1 319 ? 18.359 -13.805 -13.914 1 96.38 319 ARG B O 1
ATOM 5251 N N . GLY B 1 320 ? 17.453 -15.023 -15.508 1 96.88 320 GLY B N 1
ATOM 5252 C CA . GLY B 1 320 ? 17.109 -13.859 -16.297 1 96.88 320 GLY B CA 1
ATOM 5253 C C . GLY B 1 320 ? 16.141 -12.922 -15.602 1 96.88 320 GLY B C 1
ATOM 5254 O O . GLY B 1 320 ? 16.312 -11.695 -15.648 1 96.88 320 GLY B O 1
ATOM 5255 N N . LEU B 1 321 ? 15.141 -13.484 -14.953 1 97.12 321 LEU B N 1
ATOM 5256 C CA . LEU B 1 321 ? 14.156 -12.695 -14.227 1 97.12 321 LEU B CA 1
ATOM 5257 C C . LEU B 1 321 ? 14.82 -11.859 -13.141 1 97.12 321 LEU B C 1
ATOM 5259 O O . LEU B 1 321 ? 14.547 -10.664 -13.008 1 97.12 321 LEU B O 1
ATOM 5263 N N . ASN B 1 322 ? 15.672 -12.516 -12.375 1 95.69 322 ASN B N 1
ATOM 5264 C CA . ASN B 1 322 ? 16.375 -11.852 -11.281 1 95.69 322 ASN B CA 1
ATOM 5265 C C . ASN B 1 322 ? 17.312 -10.758 -11.789 1 95.69 322 ASN B C 1
ATOM 5267 O O . ASN B 1 322 ? 17.375 -9.672 -11.211 1 95.69 322 ASN B O 1
ATOM 5271 N N . GLU B 1 323 ? 17.969 -11 -12.875 1 94.88 323 GLU B N 1
ATOM 5272 C CA . GLU B 1 323 ? 18.938 -10.062 -13.445 1 94.88 323 GLU B CA 1
ATOM 5273 C C . GLU B 1 323 ? 18.234 -8.859 -14.07 1 94.88 323 GLU B C 1
ATOM 5275 O O . GLU B 1 323 ? 18.766 -7.746 -14.047 1 94.88 323 GLU B O 1
ATOM 5280 N N . ASN B 1 324 ? 17.078 -9.047 -14.562 1 95.12 324 ASN B N 1
ATOM 5281 C CA . ASN B 1 324 ? 16.391 -8 -15.305 1 95.12 324 ASN B CA 1
ATOM 5282 C C . ASN B 1 324 ? 15.57 -7.105 -14.375 1 95.12 324 ASN B C 1
ATOM 5284 O O . ASN B 1 324 ? 15.195 -5.992 -14.75 1 95.12 324 ASN B O 1
ATOM 5288 N N . PHE B 1 325 ? 15.273 -7.598 -13.227 1 97.25 325 PHE B N 1
ATOM 5289 C CA . PHE B 1 325 ? 14.5 -6.793 -12.289 1 97.25 325 PHE B CA 1
ATOM 5290 C C . PHE B 1 325 ? 15.398 -5.801 -11.562 1 97.25 325 PHE B C 1
ATOM 5292 O O . PHE B 1 325 ? 16.266 -6.199 -10.789 1 97.25 325 PHE B O 1
ATOM 5299 N N . VAL B 1 326 ? 15.117 -4.48 -11.703 1 96.69 326 VAL B N 1
ATOM 5300 C CA . VAL B 1 326 ? 16.047 -3.48 -11.188 1 96.69 326 VAL B CA 1
ATOM 5301 C C . VAL B 1 326 ? 15.422 -2.756 -10 1 96.69 326 VAL B C 1
ATOM 5303 O O . VAL B 1 326 ? 16.078 -1.947 -9.336 1 96.69 326 VAL B O 1
ATOM 5306 N N . GLY B 1 327 ? 14.148 -3.014 -9.703 1 97.31 327 GLY B N 1
ATOM 5307 C CA . GLY B 1 327 ? 13.477 -2.334 -8.609 1 97.31 327 GLY B CA 1
ATOM 5308 C C . GLY B 1 327 ? 12.477 -1.292 -9.07 1 97.31 327 GLY B C 1
ATOM 5309 O O . GLY B 1 327 ? 12.086 -1.277 -10.242 1 97.31 327 GLY B O 1
ATOM 5310 N N . LEU B 1 328 ? 12.008 -0.506 -8.172 1 97.88 328 LEU B N 1
ATOM 5311 C CA . LEU B 1 328 ? 11.016 0.521 -8.469 1 97.88 328 LEU B CA 1
ATOM 5312 C C . LEU B 1 328 ? 11.664 1.71 -9.172 1 97.88 328 LEU B C 1
ATOM 5314 O O . LEU B 1 328 ? 12.82 2.039 -8.906 1 97.88 328 LEU B O 1
ATOM 5318 N N . CYS B 1 329 ? 10.93 2.303 -10.047 1 97.56 329 CYS B N 1
ATOM 5319 C CA . CYS B 1 329 ? 11.367 3.482 -10.781 1 97.56 329 CYS B CA 1
ATOM 5320 C C . CYS B 1 329 ? 10.672 4.738 -10.266 1 97.56 329 CYS B C 1
ATOM 5322 O O . CYS B 1 329 ? 9.453 4.762 -10.117 1 97.56 329 CYS B O 1
ATOM 5324 N N . LEU B 1 330 ? 11.422 5.816 -10.023 1 97.12 330 LEU B N 1
ATOM 5325 C CA . LEU B 1 330 ? 10.875 7.055 -9.484 1 97.12 330 LEU B CA 1
ATOM 5326 C C . LEU B 1 330 ? 9.891 7.691 -10.461 1 97.12 330 LEU B C 1
ATOM 5328 O O . LEU B 1 330 ? 8.82 8.156 -10.055 1 97.12 330 LEU B O 1
ATOM 5332 N N . ASP B 1 331 ? 10.242 7.656 -11.719 1 96 331 ASP B N 1
ATOM 5333 C CA . ASP B 1 331 ? 9.406 8.289 -12.734 1 96 331 ASP B CA 1
ATOM 5334 C C . ASP B 1 331 ? 8.086 7.535 -12.906 1 96 331 ASP B C 1
ATOM 5336 O O . ASP B 1 331 ? 7.031 8.156 -13.062 1 96 331 ASP B O 1
ATOM 5340 N N . CYS B 1 332 ? 8.141 6.234 -12.898 1 95.75 332 CYS B N 1
ATOM 5341 C CA . CYS B 1 332 ? 6.926 5.43 -12.984 1 95.75 332 CYS B CA 1
ATOM 5342 C C . CYS B 1 332 ? 6.012 5.703 -11.797 1 95.75 332 CYS B C 1
ATOM 5344 O O . CYS B 1 332 ? 4.793 5.789 -11.953 1 95.75 332 CYS B O 1
ATOM 5346 N N . LEU B 1 333 ? 6.613 5.805 -10.625 1 95.56 333 LEU B N 1
ATOM 5347 C CA . LEU B 1 333 ? 5.84 6.082 -9.422 1 95.56 333 LEU B CA 1
ATOM 5348 C C . LEU B 1 333 ? 5.176 7.449 -9.508 1 95.56 333 LEU B C 1
ATOM 5350 O O . LEU B 1 333 ? 4.062 7.637 -9.008 1 95.56 333 LEU B O 1
ATOM 5354 N N . GLU B 1 334 ? 5.855 8.414 -10.117 1 93 334 GLU B N 1
ATOM 5355 C CA . GLU B 1 334 ? 5.344 9.773 -10.234 1 93 334 GLU B CA 1
ATOM 5356 C C . GLU B 1 334 ? 4.078 9.82 -11.078 1 93 334 GLU B C 1
ATOM 5358 O O . GLU B 1 334 ? 3.184 10.633 -10.828 1 93 334 GLU B O 1
ATOM 5363 N N . VAL B 1 335 ? 4.016 8.945 -12.016 1 93.31 335 VAL B N 1
ATOM 5364 C CA . VAL B 1 335 ? 2.828 8.938 -12.867 1 93.31 335 VAL B CA 1
ATOM 5365 C C . VAL B 1 335 ? 1.873 7.836 -12.406 1 93.31 335 VAL B C 1
ATOM 5367 O O . VAL B 1 335 ? 0.908 7.516 -13.102 1 93.31 335 VAL B O 1
ATOM 5370 N N . ASP B 1 336 ? 2.172 7.18 -11.297 1 92 336 ASP B N 1
ATOM 5371 C CA . ASP B 1 336 ? 1.34 6.195 -10.617 1 92 336 ASP B CA 1
ATOM 5372 C C . ASP B 1 336 ? 1.094 4.977 -11.492 1 92 336 ASP B C 1
ATOM 5374 O O . ASP B 1 336 ? -0.012 4.43 -11.516 1 92 336 ASP B O 1
ATOM 5378 N N . LYS B 1 337 ? 2.086 4.656 -12.25 1 92.44 337 LYS B N 1
ATOM 5379 C CA . LYS B 1 337 ? 2.059 3.471 -13.094 1 92.44 337 LYS B CA 1
ATOM 5380 C C . LYS B 1 337 ? 3.346 2.662 -12.953 1 92.44 337 LYS B C 1
ATOM 5382 O O . LYS B 1 337 ? 4.367 3 -13.555 1 92.44 337 LYS B O 1
ATOM 5387 N N . LEU B 1 338 ? 3.174 1.626 -12.258 1 94.44 338 LEU B N 1
ATOM 5388 C CA . LEU B 1 338 ? 4.344 0.779 -12.055 1 94.44 338 LEU B CA 1
ATOM 5389 C C . LEU B 1 338 ? 4.645 -0.045 -13.305 1 94.44 338 LEU B C 1
ATOM 5391 O O . LEU B 1 338 ? 3.725 -0.511 -13.984 1 94.44 338 LEU B O 1
ATOM 5395 N N . ASP B 1 339 ? 5.855 -0.136 -13.617 1 93.69 339 ASP B N 1
ATOM 5396 C CA . ASP B 1 339 ? 6.344 -0.96 -14.719 1 93.69 339 ASP B CA 1
ATOM 5397 C C . ASP B 1 339 ? 7.457 -1.897 -14.25 1 93.69 339 ASP B C 1
ATOM 5399 O O . ASP B 1 339 ? 8.57 -1.454 -13.977 1 93.69 339 ASP B O 1
ATOM 5403 N N . PHE B 1 340 ? 7.152 -3.168 -14.234 1 94.94 340 PHE B N 1
ATOM 5404 C CA . PHE B 1 340 ? 8.07 -4.184 -13.742 1 94.94 340 PHE B CA 1
ATOM 5405 C C . PHE B 1 340 ? 9.328 -4.238 -14.594 1 94.94 340 PHE B C 1
ATOM 5407 O O . PHE B 1 340 ? 10.414 -4.531 -14.094 1 94.94 340 PHE B O 1
ATOM 5414 N N . ASP B 1 341 ? 9.234 -3.891 -15.844 1 93.88 341 ASP B N 1
ATOM 5415 C CA . ASP B 1 341 ? 10.336 -4.051 -16.781 1 93.88 341 ASP B CA 1
ATOM 5416 C C . ASP B 1 341 ? 11.07 -2.729 -17 1 93.88 341 ASP B C 1
ATOM 5418 O O . ASP B 1 341 ? 12.039 -2.668 -17.766 1 93.88 341 ASP B O 1
ATOM 5422 N N . CYS B 1 342 ? 10.648 -1.715 -16.297 1 93.88 342 CYS B N 1
ATOM 5423 C CA . CYS B 1 342 ? 11.289 -0.414 -16.438 1 93.88 342 CYS B CA 1
ATOM 5424 C C . CYS B 1 342 ? 12.703 -0.436 -15.867 1 93.88 342 CYS B C 1
ATOM 5426 O O . CYS B 1 342 ? 12.914 -0.902 -14.742 1 93.88 342 CYS B O 1
ATOM 5428 N N . ARG B 1 343 ? 13.672 0.129 -16.625 1 90.38 343 ARG B N 1
ATOM 5429 C CA . ARG B 1 343 ? 15.07 0.128 -16.203 1 90.38 343 ARG B CA 1
ATOM 5430 C C . ARG B 1 343 ? 15.453 1.474 -15.594 1 90.38 343 ARG B C 1
ATOM 5432 O O . ARG B 1 343 ? 16.625 1.695 -15.258 1 90.38 343 ARG B O 1
ATOM 5439 N N . GLY B 1 344 ? 14.477 2.33 -15.453 1 85 344 GLY B N 1
ATOM 5440 C CA . GLY B 1 344 ? 14.719 3.607 -14.805 1 85 344 GLY B CA 1
ATOM 5441 C C . GLY B 1 344 ? 15.203 4.684 -15.758 1 85 344 GLY B C 1
ATOM 5442 O O . GLY B 1 344 ? 15.641 5.754 -15.328 1 85 344 GLY B O 1
ATOM 5443 N N . VAL B 1 345 ? 15.281 4.438 -17.047 1 83.81 345 VAL B N 1
ATOM 5444 C CA . VAL B 1 345 ? 15.719 5.414 -18.047 1 83.81 345 VAL B CA 1
ATOM 5445 C C . VAL B 1 345 ? 14.5 5.996 -18.766 1 83.81 345 VAL B C 1
ATOM 5447 O O . VAL B 1 345 ? 13.766 5.27 -19.438 1 83.81 345 VAL B O 1
ATOM 5450 N N . HIS B 1 346 ? 14.172 7.184 -18.328 1 82.06 346 HIS B N 1
ATOM 5451 C CA . HIS B 1 346 ? 13.062 7.863 -18.984 1 82.06 346 HIS B CA 1
ATOM 5452 C C . HIS B 1 346 ? 13.547 9.086 -19.766 1 82.06 346 HIS B C 1
ATOM 5454 O O . HIS B 1 346 ? 14.531 9.719 -19.391 1 82.06 346 HIS B O 1
ATOM 5460 N N . LYS B 1 347 ? 13.336 9.25 -21.094 1 61.66 347 LYS B N 1
ATOM 5461 C CA . LYS B 1 347 ? 13.695 10.414 -21.906 1 61.66 347 LYS B CA 1
ATOM 5462 C C . LYS B 1 347 ? 12.922 11.656 -21.469 1 61.66 347 LYS B C 1
ATOM 5464 O O . LYS B 1 347 ? 11.797 11.547 -20.984 1 61.66 347 LYS B O 1
#

InterPro domains:
  IPR011333 SKP1/BTB/POZ domain superfamily [G3DSA:3.30.710.10] (24-180)
  IPR011333 SKP1/BTB/POZ domain superfamily [SSF54695] (37-139)

Organism: Fusarium solani (NCBI:txid169388)

Radius of gyration: 35.67 Å; Cα contacts (8 Å, |Δi|>4): 1012; chains: 2; bounding box: 78×115×147 Å

pLDDT: mean 86.88, std 18.05, range [26.02, 98.75]

Sequence (694 aa):
MSAPSPAHKRKRGDDSPSGRSLAREEGMFERVAPDGDVIFVLGGGTDKVQVQSSIMKSASPVFSAMLAGHFREGQMLHDAAASGLPVEIPLPGDDFEAFKLICIAIHRQASTTQYWPSEEVLMRVLQIADKYNLIDSVFLSMEFWARKYVPDPTLNHFLLMIICHQIKSQELFQLFSRSLVLNHGGSFMSLATQNEQHICDSVPHGTIYKLACALEEMRATMMRRITKFINAELMARFNNGHSDNEMSSDIIPYYRLLRGVLDSYSRNPGLHSVGNDYSISDLTSQILKIEISFPAERSFNRTSPNAIPIYMALLRRLRGLNENFVGLCLDCLEVDKLDFDCRGVHKMSAPSPAHKRKRGDDSPSGRSLAREEGMFERVAPDGDVIFVLGGGTDKVQVQSSIMKSASPVFSAMLAGHFREGQMLHDAAASGLPVEIPLPGDDFEAFKLICIAIHRQASTTQYWPSEEVLMRVLQIADKYNLIDSVFLSMEFWARKYVPDPTLNHFLLMIICHQIKSQELFQLFSRSLVLNHGGSFMSLATQNEQHICDSVPHGTIYKLACALEEMRATMMRRITKFINAELMARFNNGHSDNEMSSDIIPYYRLLRGVLDSYSRNPGLHSVGNDYSISDLTSQILKIEISFPAERSFNRTSPNAIPIYMALLRRLRGLNENFVGLCLDCLEVDKLDFDCRGVHK

Foldseek 3Di:
DDPPDDPDPPPPPPPVPDPPPPPPPQADEAELPVQAQAWEQEEPGHHIYGAHLVLLLVQFVQSVVCCPCVHPNVVQSVVSVVVSHHGYDYDYPQDRVLVNLLRNCRRPVVCLLVDADALLSLLSVLVVCVVRVRLVSNVVSSCVNLVVCLVPLVGLLLSSLQSCLSSVPFQSVLSSQLSCLFFPQAQLQVSLVVCVVSHDPVRDSVVSVLSSVLSVVLNVVLLVQLVCLLCVVVVVCVVVPHDPVRCCLANVLLVVLCCLQDPPVHPAHHSNRRNPRGGNNSSLVVLVCSVVVPDDPPDPDDRRPSHVVSSVSSNVSNVVLSVQARGFESVCVVVPHTDRRDPNDDD/DDDDDPDDPPDPPPPVPDPPPPPPPQADEAELPVQAQAWEQEEPGHHIYGAHLVLVLVQFVQSVVCCPCVHPNVVQSVVSVVVSHHGYDYDYPQDRVLVNLLRNCRRPVVCLLVDADALLSLLSVLVVCVVRVRLVSNVVSSCSNLVVCLVPLVGLLLSSLQSCLSSVPFQSVLSSQLSCLFFPQAQLQVSLVVCVVSHDPVRDSVVSVLSSVLSVVLNVVLLVQLVCLLCVVVVVCVVVPHDPVRCCLANVLLVVLCCLADPPVHPAHHSNRRNPRGGNNSSLVVLVCSVVVPDDPPDPDDRRPSHVVSSVSSNVSNVVLSVQARGFASVCVVVPHTDRRDPNDDD

Solvent-accessible surface area (backbone atoms only — not comparable to full-atom values): 38153 Å² total; per-residue (Å²): 134,82,75,76,76,81,76,78,79,72,74,75,73,80,75,65,74,73,74,70,68,72,70,70,74,78,44,56,75,44,63,76,28,83,85,26,49,30,29,40,27,17,42,95,66,49,30,33,40,26,31,44,57,70,58,46,30,72,47,10,70,50,43,32,54,45,57,26,70,87,30,75,56,6,41,44,42,57,56,22,59,75,70,73,45,56,27,78,43,78,42,75,79,40,58,51,72,31,50,49,52,50,50,32,36,67,75,35,56,76,59,45,77,78,54,77,72,51,74,68,46,50,41,46,32,50,43,53,25,58,74,39,56,25,49,80,60,38,42,66,57,50,49,57,55,54,54,72,50,69,87,45,81,87,47,66,43,66,62,53,23,51,52,23,56,73,73,65,37,57,67,59,22,7,50,28,40,30,49,46,39,36,58,47,14,52,55,43,56,38,52,38,60,69,42,50,82,69,51,52,85,82,53,59,54,30,55,51,21,39,50,27,20,48,42,50,51,51,38,48,52,52,51,30,50,52,54,40,47,74,44,42,66,64,43,50,38,55,75,69,64,55,51,63,77,72,44,38,68,27,52,48,42,35,51,58,69,40,37,57,36,64,30,74,85,43,91,50,45,14,70,65,26,52,47,64,75,26,14,52,49,48,29,51,49,49,61,57,54,50,61,71,71,54,67,68,96,80,60,77,68,88,71,49,75,56,12,48,64,58,52,52,51,37,51,54,52,52,52,50,51,60,70,62,47,48,30,56,39,66,69,35,55,73,70,52,45,84,51,76,78,44,84,67,82,76,135,136,83,76,78,77,81,77,80,77,72,75,74,74,80,75,66,74,73,74,71,69,75,70,71,76,77,45,56,75,45,64,76,29,82,84,26,49,30,28,40,28,17,41,97,67,49,29,34,38,25,32,44,56,69,58,46,30,72,47,10,69,53,42,32,53,45,57,26,67,87,30,75,58,6,42,45,40,58,57,21,59,74,70,73,44,56,29,79,44,79,41,76,79,39,57,52,72,30,51,48,50,51,49,33,36,67,76,35,54,78,59,45,76,78,54,78,74,51,73,66,46,48,42,46,31,50,44,52,25,57,73,40,57,25,51,80,61,39,40,67,56,51,49,57,56,55,55,72,50,69,86,47,82,88,50,66,44,66,61,52,22,51,52,23,57,74,72,64,38,57,67,59,22,8,51,29,39,28,48,45,41,34,58,47,15,52,55,41,55,37,51,38,60,69,43,49,82,70,51,51,84,83,54,57,54,30,54,51,22,39,50,24,20,49,42,50,53,49,38,47,50,50,51,31,50,50,55,43,48,72,43,42,66,63,44,50,38,57,76,69,64,56,52,64,76,73,44,38,68,26,51,48,43,35,52,58,68,41,39,56,36,63,31,75,84,42,89,51,47,16,70,65,27,50,48,64,74,24,16,52,48,48,30,53,49,50,60,58,52,50,62,71,71,53,63,68,97,78,58,78,68,89,71,50,75,56,14,49,66,58,50,52,53,38,51,54,52,51,52,50,52,59,71,59,48,47,28,56,39,64,69,34,54,73,70,52,44,84,51,76,79,44,84,67,81,75,136

Secondary structure (DSSP, 8-state):
----------------------------EEESSTT-SEEEEETTTTEEEEE-HHHHHHH-HHHHHHTSTTSHHHHHHHHHHHHTSPEEEE-TT--HHHHHHHHHHHH-GGGGGG----HHHHHHHHHHHHHTT-HHHHHHHHHHHHHTTTT-TTS-HHHHHHHHHHHT-HHHHHHHHHHHHHH--S-HHHHHHHHHTTS-TTS-HHHHHHHHHHHHHHHHHHHHHHHHHHHHHHHHHHHTT--HHHHHHHHHHHHHHTHHHH-TT-SS--TTTBTTTB-HHHHHHHHHGGGGGS--TT---SS-GGGHHHHHHHHHHHHHHHHH-----HHHHHTT---TT--S---/----------------------------EEESSTT-SEEEEETTTTEEEEE-HHHHHHH-HHHHHHTSTTSHHHHHHHHHHHHTSPEEEE-TT--HHHHHHHHHHHH-GGGGGG----HHHHHHHHHHHHHTT-HHHHHHHHHHHHHTTTT-TTS-HHHHHHHHHHHT-HHHHHHHHHHHHHH--S-HHHHHHHHHTTS-TTS-HHHHHHHHHHHHHHHHHHHHHHHHHHHHHHHHHHHTT--HHHHHHHHHHHHHHTHHHH-TT-SS--TTTBTTTB-HHHHHHHHHGGGGGS--SS---S--GGGHHHHHHHHHHHHHHHHH-----HHHHHTT---TT--S---